Protein AF-A0A1Q7AVE5-F1 (afdb_monomer_lite)

pLDDT: mean 71.81, std 25.43, range [22.62, 98.81]

Structure (mmCIF, N/CA/C/O backbone):
data_AF-A0A1Q7AVE5-F1
#
_entry.id   AF-A0A1Q7AVE5-F1
#
loop_
_atom_site.group_PDB
_atom_site.id
_atom_site.type_symbol
_atom_site.label_atom_id
_atom_site.label_alt_id
_atom_site.label_comp_id
_atom_site.label_asym_id
_atom_site.label_entity_id
_atom_site.label_seq_id
_atom_site.pdbx_PDB_ins_code
_atom_site.Cartn_x
_atom_site.Cartn_y
_atom_site.Cartn_z
_atom_site.occupancy
_atom_site.B_iso_or_equiv
_atom_site.auth_seq_id
_atom_site.auth_comp_id
_atom_site.auth_asym_id
_atom_site.auth_atom_id
_atom_site.pdbx_PDB_model_num
ATOM 1 N N . MET A 1 1 ? -11.429 20.802 -21.398 1.00 36.78 1 MET A N 1
ATOM 2 C CA . MET A 1 1 ? -12.312 19.666 -21.064 1.00 36.78 1 MET A CA 1
ATOM 3 C C . MET A 1 1 ? -11.651 18.899 -19.944 1.00 36.78 1 MET A C 1
ATOM 5 O O . MET A 1 1 ? -10.554 18.403 -20.159 1.00 36.78 1 MET A O 1
ATOM 9 N N . THR A 1 2 ? -12.278 18.826 -18.774 1.00 34.34 2 THR A N 1
ATOM 10 C CA . THR A 1 2 ? -11.919 17.815 -17.772 1.00 34.34 2 THR A CA 1
ATOM 11 C C . THR A 1 2 ? -12.263 16.446 -18.367 1.00 34.34 2 THR A C 1
ATOM 13 O O . THR A 1 2 ? -13.359 16.322 -18.924 1.00 34.34 2 THR A O 1
ATOM 16 N N . PRO A 1 3 ? -11.375 15.438 -18.336 1.00 41.91 3 PRO A N 1
ATOM 17 C CA . PRO A 1 3 ? -11.772 14.089 -18.717 1.00 41.91 3 PRO A CA 1
ATOM 18 C C . PRO A 1 3 ? -12.863 13.609 -17.753 1.00 41.91 3 PRO A C 1
ATOM 20 O O . PRO A 1 3 ? -12.731 13.765 -16.541 1.00 41.91 3 PRO A O 1
ATOM 23 N N . MET A 1 4 ? -13.944 13.039 -18.290 1.00 42.16 4 MET A N 1
ATOM 24 C CA . MET A 1 4 ? -14.930 12.332 -17.468 1.00 42.16 4 MET A CA 1
ATOM 25 C C . MET A 1 4 ? -14.204 11.211 -16.707 1.00 42.16 4 MET A C 1
ATOM 27 O O . MET A 1 4 ? -13.414 10.500 -17.342 1.00 42.16 4 MET A O 1
ATOM 31 N N . PRO A 1 5 ? -14.447 11.022 -15.395 1.00 53.97 5 PRO A N 1
ATOM 32 C CA . PRO A 1 5 ? -13.901 9.875 -14.685 1.00 53.97 5 PRO A CA 1
ATOM 33 C C . PRO A 1 5 ? -14.386 8.603 -15.384 1.00 53.97 5 PRO A C 1
ATOM 35 O O . PRO A 1 5 ? -15.581 8.427 -15.626 1.00 53.97 5 PRO A O 1
ATOM 38 N N . ARG A 1 6 ? -13.446 7.740 -15.775 1.00 61.12 6 ARG A N 1
ATOM 39 C CA . ARG A 1 6 ? -13.780 6.447 -16.372 1.00 61.12 6 ARG A CA 1
ATOM 40 C C . ARG A 1 6 ? -14.333 5.564 -15.245 1.00 61.12 6 ARG A C 1
ATOM 42 O O . ARG A 1 6 ? -13.629 5.435 -14.244 1.00 61.12 6 ARG A O 1
ATOM 49 N N . PRO A 1 7 ? -15.540 4.981 -15.372 1.00 67.50 7 PRO A N 1
ATOM 50 C CA . PRO A 1 7 ? -16.044 4.033 -14.384 1.00 67.50 7 PRO A CA 1
ATOM 51 C C . PRO A 1 7 ? -15.045 2.893 -14.160 1.00 67.50 7 PRO A C 1
ATOM 53 O O . PRO A 1 7 ? -14.303 2.538 -15.082 1.00 67.50 7 PRO A O 1
ATOM 56 N N . ALA A 1 8 ? -15.031 2.320 -12.956 1.00 76.25 8 ALA A N 1
ATOM 57 C CA . ALA A 1 8 ? -14.282 1.094 -12.713 1.00 76.25 8 ALA A CA 1
ATOM 58 C C . ALA A 1 8 ? -14.824 -0.032 -13.611 1.00 76.25 8 ALA A C 1
ATOM 60 O O . ALA A 1 8 ? -16.020 -0.087 -13.894 1.00 76.25 8 ALA A O 1
ATOM 61 N N . ASP A 1 9 ? -13.942 -0.930 -14.054 1.00 82.56 9 ASP A N 1
ATOM 62 C CA . ASP A 1 9 ? -14.312 -2.022 -14.965 1.00 82.56 9 ASP A CA 1
ATOM 63 C C . ASP A 1 9 ? -15.275 -3.045 -14.314 1.00 82.56 9 ASP A C 1
ATOM 65 O O . ASP A 1 9 ? -15.943 -3.779 -15.035 1.00 82.56 9 ASP A O 1
ATOM 69 N N . GLY A 1 10 ? -15.349 -3.081 -12.979 1.00 84.31 10 GLY A N 1
ATOM 70 C CA . GLY A 1 10 ? -16.179 -3.960 -12.145 1.00 84.31 10 GLY A CA 1
ATOM 71 C C . GLY A 1 10 ? -15.525 -4.161 -10.764 1.00 84.31 10 GLY A C 1
ATOM 72 O O . GLY A 1 10 ? -14.370 -3.750 -10.606 1.00 84.31 10 GLY A O 1
ATOM 73 N N . PRO A 1 11 ? -16.212 -4.784 -9.783 1.00 89.75 11 PRO A N 1
ATOM 74 C CA . PRO A 1 11 ? -15.629 -5.123 -8.480 1.00 89.75 11 PRO A CA 1
ATOM 75 C C . PRO A 1 11 ? -14.326 -5.912 -8.628 1.00 89.75 11 PRO A C 1
ATOM 77 O O . PRO A 1 11 ? -14.202 -6.760 -9.519 1.00 89.75 11 PRO A O 1
ATOM 80 N N . LEU A 1 12 ? -13.336 -5.630 -7.782 1.00 93.94 12 LEU A N 1
ATOM 81 C CA . LEU A 1 12 ? -12.038 -6.302 -7.828 1.00 93.94 12 LEU A CA 1
ATOM 82 C C . LEU A 1 12 ? -12.073 -7.632 -7.070 1.00 93.94 12 LEU A C 1
ATOM 84 O O . LEU A 1 12 ? -12.544 -7.700 -5.945 1.00 93.94 12 LEU A O 1
ATOM 88 N N . VAL A 1 13 ? -11.495 -8.677 -7.661 1.00 94.88 13 VAL A N 1
ATOM 89 C CA . VAL A 1 13 ? -11.274 -9.987 -7.026 1.00 94.88 13 VAL A CA 1
ATOM 90 C C . VAL A 1 13 ? -9.845 -10.464 -7.279 1.00 94.88 13 VAL A C 1
ATOM 92 O O . VAL A 1 13 ? -9.204 -10.036 -8.242 1.00 94.88 13 VAL A O 1
ATOM 95 N N . VAL A 1 14 ? -9.317 -11.348 -6.429 1.00 97.06 14 VAL A N 1
ATOM 96 C CA . VAL A 1 14 ? -7.971 -11.924 -6.609 1.00 97.06 14 VAL A CA 1
ATOM 97 C C . VAL A 1 14 ? -7.905 -12.702 -7.926 1.00 97.06 14 VAL A C 1
ATOM 99 O O . VAL A 1 14 ? -8.765 -13.534 -8.219 1.00 97.06 14 VAL A O 1
ATOM 102 N N . SER A 1 15 ? -6.875 -12.445 -8.736 1.00 96.69 15 SER A N 1
ATOM 103 C CA . SER A 1 15 ? -6.745 -13.079 -10.045 1.00 96.69 15 SER A CA 1
ATOM 104 C C . SER A 1 15 ? -6.447 -14.573 -9.926 1.00 96.69 15 SER A C 1
ATOM 106 O O . SER A 1 15 ? -5.350 -14.975 -9.543 1.00 96.69 15 SER A O 1
ATOM 108 N N . THR A 1 16 ? -7.369 -15.411 -10.398 1.00 94.94 16 THR A N 1
ATOM 109 C CA . THR A 1 16 ? -7.178 -16.872 -10.495 1.00 94.94 16 THR A CA 1
ATOM 110 C C . THR A 1 16 ? -6.063 -17.294 -11.462 1.00 94.94 16 THR A C 1
ATOM 112 O O . THR A 1 16 ? -5.680 -18.463 -11.480 1.00 94.94 16 THR A O 1
ATOM 115 N N . ARG A 1 17 ? -5.522 -16.364 -12.267 1.00 95.81 17 ARG A N 1
ATOM 116 C CA . ARG A 1 17 ? -4.361 -16.593 -13.144 1.00 95.81 17 ARG A CA 1
ATOM 117 C C . ARG A 1 17 ? -3.038 -16.151 -12.513 1.00 95.81 17 ARG A C 1
ATOM 119 O O . ARG A 1 17 ? -2.018 -16.776 -12.786 1.00 95.81 17 ARG A O 1
ATOM 126 N N . ASN A 1 18 ? -3.039 -15.082 -11.718 1.00 97.62 18 ASN A N 1
ATOM 127 C CA . ASN A 1 18 ? -1.837 -14.552 -11.072 1.00 97.62 18 ASN A CA 1
ATOM 128 C C . ASN A 1 18 ? -2.209 -13.873 -9.738 1.00 97.62 18 ASN A C 1
ATOM 130 O O . ASN A 1 18 ? -2.380 -12.652 -9.715 1.00 97.62 18 ASN A O 1
ATOM 134 N N . PRO A 1 19 ? -2.345 -14.633 -8.634 1.00 97.56 19 PRO A N 1
ATOM 135 C CA . PRO A 1 19 ? -2.956 -14.170 -7.376 1.00 97.56 19 PRO A CA 1
ATOM 136 C C . PRO A 1 19 ? -2.167 -13.088 -6.615 1.00 97.56 19 PRO A C 1
ATOM 138 O O . PRO A 1 19 ? -2.581 -12.655 -5.547 1.00 97.56 19 PRO A O 1
ATOM 141 N N . ARG A 1 20 ? -1.062 -12.602 -7.192 1.00 98.25 20 ARG A N 1
ATOM 142 C CA . ARG A 1 20 ? -0.364 -11.373 -6.789 1.00 98.25 20 ARG A CA 1
ATOM 143 C C . ARG A 1 20 ? -1.163 -10.105 -7.087 1.00 98.25 20 ARG A C 1
ATOM 145 O O . ARG A 1 20 ? -0.910 -9.094 -6.451 1.00 98.25 20 ARG A O 1
ATOM 152 N N . TYR A 1 21 ? -2.084 -10.161 -8.053 1.00 98.12 21 TYR A N 1
ATOM 153 C CA . TYR A 1 21 ? -2.830 -9.010 -8.559 1.00 98.12 21 TYR A CA 1
ATOM 154 C C . TYR A 1 21 ? -4.340 -9.234 -8.482 1.00 98.12 21 TYR A C 1
ATOM 156 O O . TYR A 1 21 ? -4.835 -10.359 -8.602 1.00 98.12 21 TYR A O 1
ATOM 164 N N . PHE A 1 22 ? -5.085 -8.136 -8.386 1.00 96.94 22 PHE A N 1
ATOM 165 C CA . PHE A 1 22 ? -6.528 -8.147 -8.600 1.00 96.94 22 PHE A CA 1
ATOM 166 C C . PHE A 1 22 ? -6.876 -8.170 -10.093 1.00 96.94 22 PHE A C 1
ATOM 168 O O . PHE A 1 22 ? -6.089 -7.768 -10.950 1.00 96.94 22 PHE A O 1
ATOM 175 N N . THR A 1 23 ? -8.095 -8.591 -10.400 1.00 95.56 23 THR A N 1
ATOM 176 C CA . THR A 1 23 ? -8.765 -8.441 -11.698 1.00 95.56 23 THR A CA 1
ATOM 177 C C . THR A 1 23 ? -10.207 -8.001 -11.452 1.00 95.56 23 THR A C 1
ATOM 179 O O . THR A 1 23 ? -10.794 -8.479 -10.482 1.00 95.56 23 THR A O 1
ATOM 182 N N . PRO A 1 24 ? -10.824 -7.181 -12.319 1.00 93.06 24 PRO A N 1
ATOM 183 C CA . PRO A 1 24 ? -12.271 -6.994 -12.304 1.00 93.06 24 PRO A CA 1
ATOM 184 C C . PRO A 1 24 ? -12.978 -8.347 -12.459 1.00 93.06 24 PRO A C 1
ATOM 186 O O . PRO A 1 24 ? -12.591 -9.151 -13.316 1.00 93.06 24 PRO A O 1
ATOM 189 N N . ALA A 1 25 ? -13.993 -8.603 -11.636 1.00 90.25 25 ALA A N 1
ATOM 190 C CA . ALA A 1 25 ? -14.814 -9.813 -11.690 1.00 90.25 25 ALA A CA 1
ATOM 191 C C . ALA A 1 25 ? -15.706 -9.856 -12.944 1.00 90.25 25 ALA A C 1
ATOM 193 O O . ALA A 1 25 ? -16.048 -10.927 -13.445 1.00 90.25 25 ALA A O 1
ATOM 194 N N . SER A 1 26 ? -16.068 -8.681 -13.460 1.00 87.69 26 SER A N 1
ATOM 195 C CA . SER A 1 26 ? -16.996 -8.482 -14.570 1.00 87.69 26 SER A CA 1
ATOM 196 C C . SER A 1 26 ? -16.532 -7.337 -15.491 1.00 87.69 26 SER A C 1
ATOM 198 O O . SER A 1 26 ? -15.418 -6.826 -15.359 1.00 87.69 26 SER A O 1
ATOM 200 N N . GLY A 1 27 ? -17.369 -6.984 -16.472 1.00 85.62 27 GLY A N 1
ATOM 201 C CA . GLY A 1 27 ? -17.176 -5.827 -17.351 1.00 85.62 27 GLY A CA 1
ATOM 202 C C . GLY A 1 27 ? -15.977 -5.891 -18.317 1.00 85.62 27 GLY A C 1
ATOM 203 O O . GLY A 1 27 ? -15.389 -6.954 -18.532 1.00 85.62 27 GLY A O 1
ATOM 204 N N . PRO A 1 28 ? -15.631 -4.766 -18.979 1.00 84.44 28 PRO A N 1
ATOM 205 C CA . PRO A 1 28 ? -14.660 -4.745 -20.082 1.00 84.44 28 PRO A CA 1
ATOM 206 C C . PRO A 1 28 ? -13.219 -5.075 -19.675 1.00 84.44 28 PRO A C 1
ATOM 208 O O . PRO A 1 28 ? -12.427 -5.499 -20.517 1.00 84.44 28 PRO A O 1
ATOM 211 N N . GLY A 1 29 ? -12.873 -4.876 -18.401 1.00 85.56 29 GLY A N 1
ATOM 212 C CA . GLY A 1 29 ? -11.557 -5.188 -17.845 1.00 85.56 29 GLY A CA 1
ATOM 213 C C . GLY A 1 29 ? -11.417 -6.602 -17.280 1.00 85.56 29 GLY A C 1
ATOM 214 O O . GLY A 1 29 ? -10.350 -6.912 -16.749 1.00 85.56 29 GLY A O 1
ATOM 215 N N . ALA A 1 30 ? -12.447 -7.452 -17.359 1.00 89.56 30 ALA A N 1
ATOM 216 C CA . ALA A 1 30 ? -12.452 -8.769 -16.724 1.00 89.56 30 ALA A CA 1
ATOM 217 C C . ALA A 1 30 ? -11.198 -9.603 -17.058 1.00 89.56 30 ALA A C 1
ATOM 219 O O . ALA A 1 30 ? -10.839 -9.809 -18.220 1.00 89.56 30 ALA A O 1
ATOM 220 N N . GLY A 1 31 ? -10.510 -10.092 -16.023 1.00 87.00 31 GLY A N 1
ATOM 221 C CA . GLY A 1 31 ? -9.292 -10.898 -16.178 1.00 87.00 31 GLY A CA 1
ATOM 222 C C . GLY A 1 31 ? -8.025 -10.144 -16.625 1.00 87.00 31 GLY A C 1
ATOM 223 O O . GLY A 1 31 ? -6.999 -10.795 -16.847 1.00 87.00 31 GLY A O 1
ATOM 224 N N . ARG A 1 32 ? -8.054 -8.807 -16.738 1.00 92.75 32 ARG A N 1
ATOM 225 C CA . ARG A 1 32 ? -6.866 -7.939 -16.862 1.00 92.75 32 ARG A CA 1
ATOM 226 C C . ARG A 1 32 ? -6.335 -7.604 -15.468 1.00 92.75 32 ARG A C 1
ATOM 228 O O . ARG A 1 32 ? -7.099 -7.135 -14.628 1.00 92.75 32 ARG A O 1
ATOM 235 N N . ALA A 1 33 ? -5.044 -7.835 -15.223 1.00 96.38 33 ALA A N 1
ATOM 236 C CA . ALA A 1 33 ? -4.434 -7.508 -13.934 1.00 96.38 33 ALA A CA 1
ATOM 237 C C . ALA A 1 33 ? -4.530 -6.002 -13.641 1.00 96.38 33 ALA A C 1
ATOM 239 O O . ALA A 1 33 ? -4.250 -5.165 -14.504 1.00 96.38 33 ALA A O 1
ATOM 240 N N . VAL A 1 34 ? -4.902 -5.679 -12.406 1.00 95.94 34 VAL A N 1
ATOM 241 C CA . VAL A 1 34 ? -4.919 -4.330 -11.846 1.00 95.94 34 VAL A CA 1
ATOM 242 C C . VAL A 1 34 ? -3.796 -4.240 -10.822 1.00 95.94 34 VAL A C 1
ATOM 244 O O . VAL A 1 34 ? -3.763 -4.987 -9.848 1.00 95.94 34 VAL A O 1
ATOM 247 N N . TYR A 1 35 ? -2.882 -3.308 -11.064 1.00 97.88 35 TYR A N 1
ATOM 248 C CA . TYR A 1 35 ? -1.807 -2.912 -10.161 1.00 97.88 35 TYR A CA 1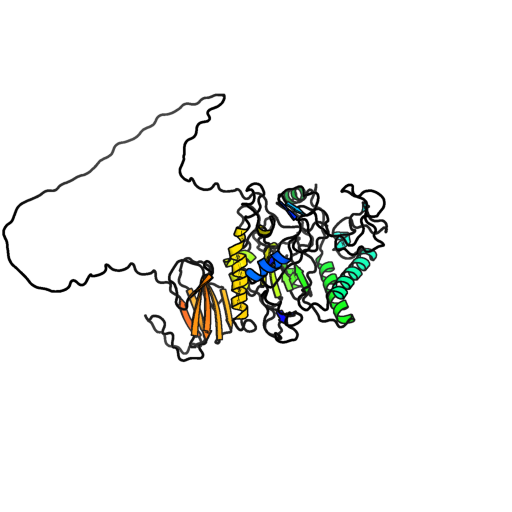
ATOM 249 C C . TYR A 1 35 ? -2.204 -1.585 -9.507 1.00 97.88 35 TYR A C 1
ATOM 251 O O . TYR A 1 35 ? -2.683 -0.683 -10.199 1.00 97.88 35 TYR A O 1
ATOM 259 N N . LEU A 1 36 ? -2.060 -1.494 -8.185 1.00 97.88 36 LEU A N 1
ATOM 260 C CA . LEU A 1 36 ? -2.545 -0.379 -7.367 1.00 97.88 36 LEU A CA 1
ATOM 261 C C . LEU A 1 36 ? -1.365 0.419 -6.812 1.00 97.88 36 LEU A C 1
ATOM 263 O O . LEU A 1 36 ? -0.446 -0.181 -6.259 1.00 97.88 36 LEU A O 1
ATOM 267 N N . THR A 1 37 ? -1.412 1.747 -6.940 1.00 97.56 37 THR A N 1
ATOM 268 C CA . THR A 1 37 ? -0.465 2.673 -6.302 1.00 97.56 37 THR A CA 1
ATOM 269 C C . THR A 1 37 ? -1.130 3.979 -5.875 1.00 97.56 37 THR A C 1
ATOM 271 O O . THR A 1 37 ? -2.081 4.452 -6.510 1.00 97.56 37 THR A O 1
ATOM 274 N N . GLY A 1 38 ? -0.607 4.575 -4.801 1.00 95.69 38 GLY A N 1
ATOM 275 C CA . GLY A 1 38 ? -1.094 5.833 -4.241 1.00 95.69 38 GLY A CA 1
ATOM 276 C C . GLY A 1 38 ? -0.180 6.401 -3.158 1.00 95.69 38 GLY A C 1
ATOM 277 O O . GLY A 1 38 ? 0.586 5.667 -2.539 1.00 95.69 38 GLY A O 1
ATOM 278 N N . SER A 1 39 ? -0.281 7.704 -2.908 1.00 94.38 39 SER A N 1
ATOM 279 C CA . SER A 1 39 ? 0.104 8.289 -1.616 1.00 94.38 39 SER A CA 1
ATOM 280 C C . SER A 1 39 ? -1.070 8.202 -0.632 1.00 94.38 39 SER A C 1
ATOM 282 O O . SER A 1 39 ? -2.226 8.151 -1.053 1.00 94.38 39 SER A O 1
ATOM 284 N N . HIS A 1 40 ? -0.797 8.259 0.670 1.00 92.75 40 HIS A N 1
ATOM 285 C CA . HIS A 1 40 ? -1.789 8.594 1.688 1.00 92.75 40 HIS A CA 1
ATOM 286 C C . HIS A 1 40 ? -1.186 9.345 2.877 1.00 92.75 40 HIS A C 1
ATOM 288 O O . HIS A 1 40 ? 0.026 9.393 3.051 1.00 92.75 40 HIS A O 1
ATOM 294 N N . ILE A 1 41 ? -2.059 9.931 3.695 1.00 88.38 41 ILE A N 1
ATOM 295 C CA . ILE A 1 41 ? -1.748 10.500 5.006 1.00 88.38 41 ILE A CA 1
ATOM 296 C C . ILE A 1 41 ? -3.021 10.463 5.876 1.00 88.38 41 ILE A C 1
ATOM 298 O O . ILE A 1 41 ? -4.125 10.234 5.368 1.00 88.38 41 ILE A O 1
ATOM 302 N N . TRP A 1 42 ? -2.879 10.674 7.184 1.00 84.88 42 TRP A N 1
ATOM 303 C CA . TRP A 1 42 ? -3.926 10.459 8.190 1.00 84.88 42 TRP A CA 1
ATOM 304 C C . TRP A 1 42 ? -5.230 11.263 8.008 1.00 84.88 42 TRP A C 1
ATOM 306 O O . TRP A 1 42 ? -6.246 10.847 8.554 1.00 84.88 42 TRP A O 1
ATOM 316 N N . ASN A 1 43 ? -5.246 12.370 7.252 1.00 78.94 43 ASN A N 1
ATOM 317 C CA . ASN A 1 43 ? -6.431 13.228 7.049 1.00 78.94 43 ASN A CA 1
ATOM 318 C C . ASN A 1 43 ? -7.114 13.057 5.676 1.00 78.94 43 ASN A C 1
ATOM 320 O O . ASN A 1 43 ? -7.869 13.909 5.218 1.00 78.94 43 ASN A O 1
ATOM 324 N N . ASN A 1 44 ? -6.859 11.945 4.988 1.00 77.50 44 ASN A N 1
ATOM 325 C CA . ASN A 1 44 ? -7.422 11.691 3.659 1.00 77.50 44 ASN A CA 1
ATOM 326 C C . ASN A 1 44 ? -8.940 11.442 3.617 1.00 77.50 44 ASN A C 1
ATOM 328 O O . ASN A 1 44 ? -9.494 11.319 2.526 1.00 77.50 44 ASN A O 1
ATOM 332 N N . LEU A 1 45 ? -9.598 11.334 4.774 1.00 77.75 45 LEU A N 1
ATOM 333 C CA . LEU A 1 45 ? -11.049 11.161 4.898 1.00 77.75 45 LEU A CA 1
ATOM 334 C C . LEU A 1 45 ? -11.686 12.199 5.841 1.00 77.75 45 LEU A C 1
ATOM 336 O O . LEU A 1 45 ? -12.811 12.625 5.593 1.00 77.75 45 LEU A O 1
ATOM 340 N N . HIS A 1 46 ? -10.982 12.591 6.909 1.00 73.56 46 HIS A N 1
ATOM 341 C CA . HIS A 1 46 ? -11.434 13.558 7.915 1.00 73.56 46 HIS A CA 1
ATOM 342 C C . HIS A 1 46 ? -10.652 14.882 7.776 1.00 73.56 46 HIS A C 1
ATOM 344 O O . HIS A 1 46 ? -9.446 14.867 7.542 1.00 73.56 46 HIS A O 1
ATOM 350 N N . ASP A 1 47 ? -11.321 16.019 7.979 1.00 79.50 47 ASP A N 1
ATOM 351 C CA . ASP A 1 47 ? -10.681 17.331 8.168 1.00 79.50 47 ASP A CA 1
ATOM 352 C C . ASP A 1 47 ? -9.897 17.358 9.505 1.00 79.50 47 ASP A C 1
ATOM 354 O O . ASP A 1 47 ? -10.213 16.593 10.416 1.00 79.50 47 ASP A O 1
ATOM 358 N N . GLY A 1 48 ? -8.934 18.278 9.664 1.00 76.00 48 GLY A N 1
ATOM 359 C CA . GLY A 1 48 ? -8.322 18.613 10.964 1.00 76.00 48 GLY A CA 1
ATOM 360 C C . GLY A 1 48 ? -6.909 18.095 11.237 1.00 76.00 48 GLY A C 1
ATOM 361 O O . GLY A 1 48 ? -6.616 17.676 12.353 1.00 76.00 48 GLY A O 1
ATOM 362 N N . MET A 1 49 ? -6.019 18.112 10.244 1.00 84.69 49 MET A N 1
ATOM 363 C CA . MET A 1 49 ? -4.591 17.839 10.454 1.00 84.69 49 MET A CA 1
ATOM 364 C C . MET A 1 49 ? -3.740 18.992 9.940 1.00 84.69 49 MET A C 1
ATOM 366 O O . MET A 1 49 ? -3.921 19.439 8.805 1.00 84.69 49 MET A O 1
ATOM 370 N N . GLY A 1 50 ? -2.751 19.388 10.737 1.00 79.81 50 GLY A N 1
ATOM 371 C CA . GLY A 1 50 ? -1.798 20.419 10.361 1.00 79.81 50 GLY A CA 1
ATOM 372 C C . GLY A 1 50 ? -0.533 20.445 11.229 1.00 79.81 50 GLY A C 1
ATOM 373 O O . GLY A 1 50 ? -0.386 19.676 12.188 1.00 79.81 50 GLY A O 1
ATOM 374 N N . PRO A 1 51 ? 0.418 21.334 10.894 1.00 78.06 51 PRO A N 1
ATOM 375 C CA . PRO A 1 51 ? 1.634 21.541 11.667 1.00 78.06 51 PRO A CA 1
ATOM 376 C C . PRO A 1 51 ? 1.374 22.343 12.952 1.00 78.06 51 PRO A C 1
ATOM 378 O O . PRO A 1 51 ? 0.630 23.320 12.959 1.00 78.06 51 PRO A O 1
ATOM 381 N N . GLY A 1 52 ? 2.071 21.979 14.027 1.00 74.31 52 GLY A N 1
ATOM 382 C CA . GLY A 1 52 ? 1.923 22.542 15.370 1.00 74.31 52 GLY A CA 1
ATOM 383 C C . GLY A 1 52 ? 1.203 21.580 16.330 1.00 74.31 52 GLY A C 1
ATOM 384 O O . GLY A 1 52 ? 0.408 20.755 15.882 1.00 74.31 52 GLY A O 1
ATOM 385 N N . PRO A 1 53 ? 1.453 21.676 17.652 1.00 69.62 53 PRO A N 1
ATOM 386 C CA . PRO A 1 53 ? 0.914 20.742 18.647 1.00 69.62 53 PRO A CA 1
ATOM 387 C C . PRO A 1 53 ? -0.512 21.104 19.108 1.00 69.62 53 PRO A C 1
ATOM 389 O O . PRO A 1 53 ? -1.207 20.284 19.711 1.00 69.62 53 PRO A O 1
ATOM 392 N N . GLU A 1 54 ? -0.938 22.337 18.831 1.00 73.62 54 GLU A N 1
ATOM 393 C CA . GLU A 1 54 ? -2.287 22.862 19.035 1.00 73.62 54 GLU A CA 1
ATOM 394 C C . GLU A 1 54 ? -2.881 23.169 17.658 1.00 73.62 54 GLU A C 1
ATOM 396 O O . GLU A 1 54 ? -2.258 23.909 16.890 1.00 73.62 54 GLU A O 1
ATOM 401 N N . GLY A 1 55 ? -4.058 22.619 17.359 1.00 70.12 55 GLY A N 1
ATOM 402 C CA . GLY A 1 55 ? -4.794 22.933 16.139 1.00 70.12 55 GLY A CA 1
ATOM 403 C C . GLY A 1 55 ? -5.490 24.301 16.176 1.00 70.12 55 GLY A C 1
ATOM 404 O O . GLY A 1 55 ? -5.616 24.928 17.238 1.00 70.12 55 GLY A O 1
ATOM 405 N N . PRO A 1 56 ? -5.954 24.799 15.019 1.00 74.88 56 PRO A N 1
ATOM 406 C CA . PRO A 1 56 ? -6.800 25.984 14.936 1.00 74.88 56 PRO A CA 1
ATOM 407 C C . PRO A 1 56 ? -8.183 25.760 15.571 1.00 74.88 56 PRO A C 1
ATOM 409 O O . PRO A 1 56 ? -8.625 24.644 15.825 1.00 74.88 56 PRO A O 1
ATOM 412 N N . ALA A 1 57 ? -8.917 26.853 15.798 1.00 71.69 57 ALA A N 1
ATOM 413 C CA . ALA A 1 57 ? -10.281 26.790 16.338 1.00 71.69 57 ALA A CA 1
ATOM 414 C C . ALA A 1 57 ? -11.315 26.184 15.359 1.00 71.69 57 ALA A C 1
ATOM 416 O O . ALA A 1 57 ? -12.373 25.735 15.798 1.00 71.69 57 ALA A O 1
ATOM 417 N N . GLU A 1 58 ? -11.000 26.183 14.061 1.00 70.88 58 GLU A N 1
ATOM 418 C CA . GLU A 1 58 ? -11.777 25.607 12.959 1.00 70.88 58 GLU A CA 1
ATOM 419 C C . GLU A 1 58 ? -10.850 24.631 12.203 1.00 70.88 58 GLU A C 1
ATOM 421 O O . GLU A 1 58 ? -9.836 25.108 11.690 1.00 70.88 58 GLU A O 1
ATOM 426 N N . PRO A 1 59 ? -11.145 23.315 12.139 1.00 72.12 59 PRO A N 1
ATOM 427 C CA . PRO A 1 59 ? -10.232 22.306 11.585 1.00 72.12 59 PRO A CA 1
ATOM 428 C C . PRO A 1 59 ? -9.784 22.551 10.132 1.00 72.12 59 PRO A C 1
ATOM 430 O O . PRO A 1 59 ? -10.584 22.955 9.281 1.00 72.12 59 PRO A O 1
ATOM 433 N N . GLU A 1 60 ? -8.518 22.244 9.826 1.00 80.56 60 GLU A N 1
ATOM 434 C CA . GLU A 1 60 ? -7.941 22.288 8.478 1.00 80.56 60 GLU A CA 1
ATOM 435 C C . GLU A 1 60 ? -8.731 21.414 7.501 1.00 80.56 60 GLU A C 1
ATOM 437 O O . GLU A 1 60 ? -8.739 20.186 7.602 1.00 80.56 60 GLU A O 1
ATOM 442 N N . ARG A 1 61 ? -9.355 22.047 6.504 1.00 76.88 61 ARG A N 1
ATOM 443 C CA . ARG A 1 61 ? -10.126 21.326 5.492 1.00 76.88 61 ARG A CA 1
ATOM 444 C C . ARG A 1 61 ? -9.238 20.609 4.487 1.00 76.88 61 ARG A C 1
ATOM 446 O O . ARG A 1 61 ? -8.388 21.239 3.855 1.00 76.88 61 ARG A O 1
ATOM 453 N N . MET A 1 62 ? -9.510 19.330 4.256 1.00 77.31 62 MET A N 1
ATOM 454 C CA . MET A 1 62 ? -8.895 18.577 3.172 1.00 77.31 62 MET A CA 1
ATOM 455 C C . MET A 1 62 ? -9.576 18.940 1.844 1.00 77.31 62 MET A C 1
ATOM 457 O O . MET A 1 62 ? -10.743 18.616 1.616 1.00 77.31 62 MET A O 1
ATOM 461 N N . ASP A 1 63 ? -8.860 19.612 0.932 1.00 81.06 63 ASP A N 1
ATOM 462 C CA . ASP A 1 63 ? -9.335 19.848 -0.444 1.00 81.06 63 ASP A CA 1
ATOM 463 C C . ASP A 1 63 ? -9.288 18.523 -1.221 1.00 81.06 63 ASP A C 1
ATOM 465 O O . ASP A 1 63 ? -8.378 18.253 -2.004 1.00 81.06 63 ASP A O 1
ATOM 469 N N . TYR A 1 64 ? -10.280 17.666 -0.974 1.00 80.44 64 TYR A N 1
ATOM 470 C CA . TYR A 1 64 ? -10.416 16.361 -1.613 1.00 80.44 64 TYR A CA 1
ATOM 471 C C . TYR A 1 64 ? -10.454 16.460 -3.156 1.00 80.44 64 TYR A C 1
ATOM 473 O O . TYR A 1 64 ? -9.789 15.663 -3.823 1.00 80.44 64 TYR A O 1
ATOM 481 N N . PRO A 1 65 ? -11.113 17.464 -3.780 1.00 80.62 65 PRO A N 1
ATOM 482 C CA . PRO A 1 65 ? -10.952 17.730 -5.209 1.00 80.62 65 PRO A CA 1
ATOM 483 C C . PRO A 1 65 ? -9.504 17.999 -5.648 1.00 80.62 65 PRO A C 1
ATOM 485 O O . PRO A 1 65 ? -9.126 17.556 -6.734 1.00 80.62 65 PRO A O 1
ATOM 488 N N . ALA A 1 66 ? -8.695 18.736 -4.879 1.00 83.12 66 ALA A N 1
ATOM 489 C CA . ALA A 1 66 ? -7.267 18.915 -5.157 1.00 83.12 66 ALA A CA 1
ATOM 490 C C . ALA A 1 66 ? -6.469 17.637 -4.914 1.00 83.12 66 ALA A C 1
ATOM 492 O O . ALA A 1 66 ? -5.593 17.329 -5.717 1.00 83.12 66 ALA A O 1
ATOM 493 N N . TYR A 1 67 ? -6.804 16.864 -3.883 1.00 85.62 67 TYR A N 1
ATOM 494 C CA . TYR A 1 67 ? -6.152 15.596 -3.582 1.00 85.62 67 TYR A CA 1
ATOM 495 C C . TYR A 1 67 ? -6.316 14.597 -4.735 1.00 85.62 67 TYR A C 1
ATOM 497 O O . TYR A 1 67 ? -5.332 14.069 -5.254 1.00 85.62 67 TYR A O 1
ATOM 505 N N . LEU A 1 68 ? -7.542 14.435 -5.242 1.00 86.81 68 LEU A N 1
ATOM 506 C CA . LEU A 1 68 ? -7.815 13.602 -6.414 1.00 86.81 68 LEU A CA 1
ATOM 507 C C . LEU A 1 68 ? -7.087 14.095 -7.677 1.00 86.81 68 LEU A C 1
ATOM 509 O O . LEU A 1 68 ? -6.646 13.267 -8.477 1.00 86.81 68 LEU A O 1
ATOM 513 N N . ARG A 1 69 ? -6.914 15.415 -7.862 1.00 87.62 69 ARG A N 1
ATOM 514 C CA . ARG A 1 69 ? -6.088 15.968 -8.957 1.00 87.62 69 ARG A CA 1
ATOM 515 C C . ARG A 1 69 ? -4.612 15.622 -8.768 1.00 87.62 69 ARG A C 1
ATOM 517 O O . ARG A 1 69 ? -4.033 15.025 -9.668 1.00 87.62 69 ARG A O 1
ATOM 524 N N . PHE A 1 70 ? -4.048 15.905 -7.594 1.00 91.25 70 PHE A N 1
ATOM 525 C CA . PHE A 1 70 ? -2.664 15.607 -7.214 1.00 91.25 70 PHE A CA 1
ATOM 526 C C . PHE A 1 70 ? -2.302 14.137 -7.489 1.00 91.25 70 PHE A C 1
ATOM 528 O O . PHE A 1 70 ? -1.297 13.876 -8.157 1.00 91.25 70 PHE A O 1
ATOM 535 N N . LEU A 1 71 ? -3.156 13.202 -7.054 1.00 91.38 71 LEU A N 1
ATOM 536 C CA . LEU A 1 71 ? -3.027 11.761 -7.296 1.00 91.38 71 LEU A CA 1
ATOM 537 C C . LEU A 1 71 ? -3.106 11.418 -8.793 1.00 91.38 71 LEU A C 1
ATOM 539 O O . LEU A 1 71 ? -2.245 10.714 -9.321 1.00 91.38 71 LEU A O 1
ATOM 543 N N . THR A 1 72 ? -4.123 11.934 -9.494 1.00 90.31 72 THR A N 1
ATOM 544 C CA . THR A 1 72 ? -4.364 11.650 -10.922 1.00 90.31 72 THR A CA 1
ATOM 545 C C . THR A 1 72 ? -3.225 12.166 -11.804 1.00 90.31 72 THR A C 1
ATOM 547 O O . THR A 1 72 ? -2.786 11.467 -12.715 1.00 90.31 72 THR A O 1
ATOM 550 N N . GLU A 1 73 ? -2.710 13.363 -11.521 1.00 94.12 73 GLU A N 1
ATOM 551 C CA . GLU A 1 73 ? -1.559 13.966 -12.203 1.00 94.12 73 GLU A CA 1
ATOM 552 C C . GLU A 1 73 ? -0.294 13.121 -12.033 1.00 94.12 73 GLU A C 1
ATOM 554 O O . GLU A 1 73 ? 0.459 12.945 -12.990 1.00 94.12 73 GLU A O 1
ATOM 559 N N . ARG A 1 74 ? -0.103 12.537 -10.842 1.00 95.25 74 ARG A N 1
ATOM 560 C CA . ARG A 1 74 ? 0.985 11.598 -10.514 1.00 95.25 74 ARG A CA 1
ATOM 561 C C . ARG A 1 74 ? 0.710 10.162 -10.974 1.00 95.25 74 ARG A C 1
ATOM 563 O O . ARG A 1 74 ? 1.546 9.289 -10.769 1.00 95.25 74 ARG A O 1
ATOM 570 N N . GLY A 1 75 ? -0.415 9.918 -11.649 1.00 95.69 75 GLY A N 1
ATOM 571 C CA . GLY A 1 75 ? -0.777 8.631 -12.243 1.00 95.69 75 GLY A CA 1
ATOM 572 C C . GLY A 1 75 ? -1.279 7.578 -11.252 1.00 95.69 75 GLY A C 1
ATOM 573 O O . GLY A 1 75 ? -1.382 6.412 -11.626 1.00 95.69 75 GLY A O 1
ATOM 574 N N . HIS A 1 76 ? -1.601 7.946 -10.013 1.00 96.06 76 HIS A N 1
ATOM 575 C CA . HIS A 1 76 ? -2.087 7.016 -8.985 1.00 96.06 76 HIS A CA 1
ATOM 576 C C . HIS A 1 76 ? -3.502 6.501 -9.306 1.00 96.06 76 HIS A C 1
ATOM 578 O O . HIS A 1 76 ? -4.213 7.056 -10.151 1.00 96.06 76 HIS A O 1
ATOM 584 N N . ASN A 1 77 ? -3.903 5.402 -8.670 1.00 94.19 77 ASN A N 1
ATOM 585 C CA . ASN A 1 77 ? -5.236 4.794 -8.810 1.00 94.19 77 ASN A CA 1
ATOM 586 C C . ASN A 1 77 ? -5.794 4.187 -7.514 1.00 94.19 77 ASN A C 1
ATOM 588 O O . ASN A 1 77 ? -6.882 3.616 -7.546 1.00 94.19 77 ASN A O 1
ATOM 592 N N . PHE A 1 78 ? -5.073 4.296 -6.402 1.00 94.31 78 PHE A N 1
ATOM 593 C CA . PHE A 1 78 ? -5.460 3.742 -5.112 1.00 94.31 78 PHE A CA 1
ATOM 594 C C . PHE A 1 78 ? -5.356 4.804 -4.017 1.00 94.31 78 PHE A C 1
ATOM 596 O O . PHE A 1 78 ? -4.529 5.711 -4.105 1.00 94.31 78 PHE A O 1
ATOM 603 N N . ILE A 1 79 ? -6.228 4.711 -3.013 1.00 88.50 79 ILE A N 1
ATOM 604 C CA . ILE A 1 79 ? -6.315 5.653 -1.895 1.00 88.50 79 ILE A CA 1
ATOM 605 C C . ILE A 1 79 ? -6.638 4.857 -0.634 1.00 88.50 79 ILE A C 1
ATOM 607 O O . ILE A 1 79 ? -7.653 4.166 -0.593 1.00 88.50 79 ILE A O 1
ATOM 611 N N . ARG A 1 80 ? -5.808 5.006 0.400 1.00 90.88 80 ARG A N 1
ATOM 612 C CA . ARG A 1 80 ? -6.114 4.562 1.764 1.00 90.88 80 ARG A CA 1
ATOM 613 C C . ARG A 1 80 ? -6.826 5.702 2.500 1.00 90.88 80 ARG A C 1
ATOM 615 O O . ARG A 1 80 ? -6.334 6.837 2.509 1.00 90.88 80 ARG A O 1
ATOM 622 N N . LEU A 1 81 ? -8.010 5.417 3.042 1.00 84.81 81 LEU A N 1
ATOM 623 C CA . LEU A 1 81 ? -8.924 6.395 3.643 1.00 84.81 81 LEU A CA 1
ATOM 624 C C . LEU A 1 81 ? -9.012 6.162 5.155 1.00 84.81 81 LEU A C 1
ATOM 626 O O . LEU A 1 81 ? -9.645 5.218 5.616 1.00 84.81 81 LEU A O 1
ATOM 630 N N . TRP A 1 82 ? -8.357 7.032 5.920 1.00 83.06 82 TRP A N 1
ATOM 631 C CA . TRP A 1 82 ? -8.218 6.906 7.369 1.00 83.06 82 TRP A CA 1
ATOM 632 C C . TRP A 1 82 ? -9.488 7.354 8.104 1.00 83.06 82 TRP A C 1
ATOM 634 O O . TRP A 1 82 ? -9.661 8.541 8.377 1.00 83.06 82 TRP A O 1
ATOM 644 N N . ARG A 1 83 ? -10.365 6.402 8.449 1.00 78.12 83 ARG A N 1
ATOM 645 C CA . ARG A 1 83 ? -11.482 6.632 9.381 1.00 78.12 83 ARG A CA 1
ATOM 646 C C . ARG A 1 83 ? -10.972 6.490 10.815 1.00 78.12 83 ARG A C 1
ATOM 648 O O . ARG A 1 83 ? -10.986 5.400 11.379 1.00 78.12 83 ARG A O 1
ATOM 655 N N . TRP A 1 84 ? -10.486 7.592 11.380 1.00 69.56 84 TRP A N 1
ATOM 656 C CA . TRP A 1 84 ? -10.088 7.664 12.789 1.00 69.56 84 TRP A CA 1
ATOM 657 C C . TRP A 1 84 ? -11.268 7.390 13.727 1.00 69.56 84 TRP A C 1
ATOM 659 O O . TRP A 1 84 ? -12.410 7.594 13.350 1.00 69.56 84 TRP A O 1
ATOM 669 N N . GLU A 1 85 ? -10.995 6.957 14.960 1.00 64.12 85 GLU A N 1
ATOM 670 C CA . GLU A 1 85 ? -12.006 6.906 16.038 1.00 64.12 85 GLU A CA 1
ATOM 671 C C . GLU A 1 85 ? -11.807 8.031 17.077 1.00 64.12 85 GLU A C 1
ATOM 673 O O . GLU A 1 85 ? -12.623 8.227 17.979 1.00 64.12 85 GLU A O 1
ATOM 678 N N . GLN A 1 86 ? -10.694 8.764 16.966 1.00 58.38 86 GLN A N 1
ATOM 679 C CA . GLN A 1 86 ? -10.227 9.771 17.918 1.00 58.38 86 GLN A CA 1
ATOM 680 C C . GLN A 1 86 ? -10.537 11.181 17.408 1.00 58.38 86 GLN A C 1
ATOM 682 O O . GLN A 1 86 ? -10.061 11.575 16.348 1.00 58.38 86 GLN A O 1
ATOM 687 N N . PHE A 1 87 ? -11.248 11.978 18.211 1.00 55.06 87 PHE A N 1
ATOM 688 C CA . PHE A 1 87 ? -11.516 13.387 17.890 1.00 55.06 87 PHE A CA 1
ATOM 689 C C . PHE A 1 87 ? -10.281 14.296 18.030 1.00 55.06 87 PHE A C 1
ATOM 691 O O . PHE A 1 87 ? -10.149 15.252 17.278 1.00 55.06 87 PHE A O 1
ATOM 698 N N . ARG A 1 88 ? -9.389 14.038 18.999 1.00 58.91 88 ARG A N 1
ATOM 699 C CA . ARG A 1 88 ? -8.127 14.780 19.156 1.00 58.91 88 ARG A CA 1
ATOM 700 C C . ARG A 1 88 ? -6.981 13.837 19.492 1.00 58.91 88 ARG A C 1
ATOM 702 O O . ARG A 1 88 ? -7.029 13.174 20.526 1.00 58.91 88 ARG A O 1
ATOM 709 N N . SER A 1 89 ? -5.945 13.845 18.659 1.00 63.69 89 SER A N 1
ATOM 710 C CA . SER A 1 89 ? -4.715 13.069 18.834 1.00 63.69 89 SER A CA 1
ATOM 711 C C . SER A 1 89 ? -3.472 13.862 18.396 1.00 63.69 89 SER A C 1
ATOM 713 O O . SER A 1 89 ? -3.575 15.004 17.939 1.00 63.69 89 SER A O 1
ATOM 715 N N . GLN A 1 90 ? -2.290 13.265 18.544 1.00 58.69 90 GLN A N 1
ATOM 716 C CA . GLN A 1 90 ? -1.023 13.761 17.993 1.00 58.69 90 GLN A CA 1
ATOM 717 C C . GLN A 1 90 ? -0.282 12.594 17.335 1.00 58.69 90 GLN A C 1
ATOM 719 O O . GLN A 1 90 ? -0.164 11.519 17.921 1.00 58.69 90 GLN A O 1
ATOM 724 N N . ALA A 1 91 ? 0.223 12.799 16.117 1.00 59.09 91 ALA A N 1
ATOM 725 C CA . ALA A 1 91 ? 0.983 11.773 15.408 1.00 59.09 91 ALA A CA 1
ATOM 726 C C . ALA A 1 91 ? 2.313 11.487 16.128 1.00 59.09 91 ALA A C 1
ATOM 728 O O . ALA A 1 91 ? 3.025 12.413 16.523 1.00 59.09 91 ALA A O 1
ATOM 729 N N . ALA A 1 92 ? 2.674 10.212 16.289 1.00 48.66 92 ALA A N 1
ATOM 730 C CA . ALA A 1 92 ? 3.856 9.832 17.057 1.00 48.66 92 ALA A CA 1
ATOM 731 C C . ALA A 1 92 ? 5.158 10.396 16.440 1.00 48.66 92 ALA A C 1
ATOM 733 O O . ALA A 1 92 ? 5.375 10.345 15.233 1.00 48.66 92 ALA A O 1
ATOM 734 N N . GLY A 1 93 ? 6.025 10.975 17.276 1.00 50.16 93 GLY A N 1
ATOM 735 C CA . GLY A 1 93 ? 7.215 11.742 16.869 1.00 50.16 93 GLY A CA 1
ATOM 736 C C . GLY A 1 93 ? 6.934 13.165 16.358 1.00 50.16 93 GLY A C 1
ATOM 737 O O . GLY A 1 93 ? 7.849 13.983 16.303 1.00 50.16 93 GLY A O 1
ATOM 738 N N . GLY A 1 94 ? 5.688 13.484 16.002 1.00 56.62 94 GLY A N 1
ATOM 739 C CA . GLY A 1 94 ? 5.327 14.701 15.286 1.00 56.62 94 GLY A CA 1
ATOM 740 C C . GLY A 1 94 ? 5.048 15.916 16.168 1.00 56.62 94 GLY A C 1
ATOM 741 O O . GLY A 1 94 ? 4.382 15.834 17.194 1.00 56.62 94 GLY A O 1
ATOM 742 N N . ASN A 1 95 ? 5.461 17.094 15.696 1.00 68.62 95 ASN A N 1
ATOM 743 C CA . ASN A 1 95 ? 4.958 18.378 16.189 1.00 68.62 95 ASN A CA 1
ATOM 744 C C . ASN A 1 95 ? 3.651 18.738 15.448 1.00 68.62 95 ASN A C 1
ATOM 746 O O . ASN A 1 95 ? 3.580 19.791 14.813 1.00 68.62 95 ASN A O 1
ATOM 750 N N . TYR A 1 96 ? 2.678 17.814 15.435 1.00 74.69 96 TYR A N 1
ATOM 751 C CA . TYR A 1 96 ? 1.459 17.831 14.602 1.00 74.69 96 TYR A CA 1
ATOM 752 C C . TYR A 1 96 ? 0.224 17.520 15.446 1.00 74.69 96 TYR A C 1
ATOM 754 O O . TYR A 1 96 ? 0.310 16.770 16.419 1.00 74.69 96 TYR A O 1
ATOM 762 N N . HIS A 1 97 ? -0.929 18.035 15.032 1.00 77.38 97 HIS A N 1
ATOM 763 C CA . HIS A 1 97 ? -2.222 17.758 15.653 1.00 77.38 97 HIS A CA 1
ATOM 764 C C . HIS A 1 97 ? -3.133 16.969 14.702 1.00 77.38 97 HIS A C 1
ATOM 766 O O . HIS A 1 97 ? -2.992 17.036 13.479 1.00 77.38 97 HIS A O 1
ATOM 772 N N . LEU A 1 98 ? -4.061 16.213 15.290 1.00 74.75 98 LEU A N 1
ATOM 773 C CA . LEU A 1 98 ? -5.100 15.445 14.606 1.00 74.75 98 LEU A CA 1
ATOM 774 C C . LEU A 1 98 ? -6.443 15.735 15.297 1.00 74.75 98 LEU A C 1
ATOM 776 O O . LEU A 1 98 ? -6.870 14.973 16.160 1.00 74.75 98 LEU A O 1
ATOM 780 N N . ASP A 1 99 ? -7.065 16.865 14.967 1.00 75.12 99 ASP A N 1
ATOM 781 C CA . ASP A 1 99 ? -8.341 17.368 15.499 1.00 75.12 99 ASP A CA 1
ATOM 782 C C . ASP A 1 99 ? -9.507 16.994 14.545 1.00 75.12 99 ASP A C 1
ATOM 784 O O . ASP A 1 99 ? -10.124 17.844 13.898 1.00 75.12 99 ASP A O 1
ATOM 788 N N . MET A 1 100 ? -9.750 15.684 14.414 1.00 71.12 100 MET A N 1
ATOM 789 C CA . MET A 1 100 ? -10.540 15.037 13.352 1.00 71.12 100 MET A CA 1
ATOM 790 C C . MET A 1 100 ? -12.039 15.415 13.319 1.00 71.12 100 MET A C 1
ATOM 792 O O . MET A 1 100 ? -12.713 15.494 14.347 1.00 71.12 100 MET A O 1
ATOM 796 N N . SER A 1 101 ? -12.584 15.617 12.112 1.00 60.78 101 SER A N 1
ATOM 797 C CA . SER A 1 101 ? -13.939 16.153 11.840 1.00 60.78 101 SER A CA 1
ATOM 798 C C . SER A 1 101 ? -14.446 15.711 10.445 1.00 60.78 101 SER A C 1
ATOM 800 O O . SER A 1 101 ? -13.590 15.486 9.585 1.00 60.78 101 SER A O 1
ATOM 802 N N . PRO A 1 102 ? -15.764 15.619 10.112 1.00 54.06 102 PRO A N 1
ATOM 803 C CA . PRO A 1 102 ? -17.001 15.997 10.843 1.00 54.06 102 PRO A CA 1
ATOM 804 C C . PRO A 1 102 ? -17.667 14.862 11.666 1.00 54.06 102 PRO A C 1
ATOM 806 O O . PRO A 1 102 ? -16.993 13.893 11.980 1.00 54.06 102 PRO A O 1
ATOM 809 N N . GLN A 1 103 ? -18.949 15.000 12.089 1.00 55.19 103 GLN A N 1
ATOM 810 C CA . GLN A 1 103 ? -19.609 14.204 13.158 1.00 55.19 103 GLN A CA 1
ATOM 811 C C . GLN A 1 103 ? -21.075 13.734 12.865 1.00 55.19 103 GLN A C 1
ATOM 813 O O . GLN A 1 103 ? -21.883 14.567 12.475 1.00 55.19 103 GLN A O 1
ATOM 818 N N . PRO A 1 104 ? -21.503 12.465 13.122 1.00 45.28 104 PRO A N 1
ATOM 819 C CA . PRO A 1 104 ? -22.838 11.887 12.855 1.00 45.28 104 PRO A CA 1
ATOM 820 C C . PRO A 1 104 ? -23.673 11.749 14.148 1.00 45.28 104 PRO A C 1
ATOM 822 O O . PRO A 1 104 ? -24.546 10.889 14.286 1.00 45.28 104 PRO A O 1
ATOM 825 N N . TRP A 1 105 ? -23.259 12.496 15.159 1.00 46.97 105 TRP A N 1
ATOM 826 C CA . TRP A 1 105 ? -23.614 12.376 16.554 1.00 46.97 105 TRP A CA 1
ATOM 827 C C . TRP A 1 105 ? -23.718 13.821 17.021 1.00 46.97 105 TRP A C 1
ATOM 829 O O . TRP A 1 105 ? -22.720 14.545 17.043 1.00 46.97 105 TRP A O 1
ATOM 839 N N . ALA A 1 106 ? -24.927 14.271 17.335 1.00 42.19 106 ALA A N 1
ATOM 840 C CA . ALA A 1 106 ? -25.152 15.680 17.614 1.00 42.19 106 ALA A CA 1
ATOM 841 C C . ALA A 1 106 ? -24.565 16.057 18.984 1.00 42.19 106 ALA A C 1
ATOM 843 O O . ALA A 1 106 ? -24.798 15.373 19.986 1.00 42.19 106 ALA A O 1
ATOM 844 N N . ARG A 1 107 ? -23.842 17.183 19.067 1.00 50.12 107 ARG A N 1
ATOM 845 C CA . ARG A 1 107 ? -23.314 17.748 20.330 1.00 50.12 107 ARG A CA 1
ATOM 846 C C . ARG A 1 107 ? -24.405 18.474 21.137 1.00 50.12 107 ARG A C 1
ATOM 848 O O . ARG A 1 107 ? -24.302 19.666 21.423 1.00 50.12 107 ARG A O 1
ATOM 855 N N . THR A 1 108 ? -25.479 17.756 21.467 1.00 54.81 108 THR A N 1
ATOM 856 C CA . THR A 1 108 ? -26.683 18.268 22.156 1.00 54.81 108 THR A CA 1
ATOM 857 C C . THR A 1 108 ? -26.950 17.622 23.522 1.00 54.81 108 THR A C 1
ATOM 859 O O . THR A 1 108 ? -27.950 17.939 24.166 1.00 54.81 108 THR A O 1
ATOM 862 N N . GLY A 1 109 ? -26.076 16.724 23.980 1.00 53.31 109 GLY A N 1
ATOM 863 C CA . GLY A 1 109 ? -26.196 16.009 25.251 1.00 53.31 109 GLY A CA 1
ATOM 864 C C . GLY A 1 109 ? -25.867 16.870 26.487 1.00 53.31 109 GLY A C 1
ATOM 865 O O . GLY A 1 109 ? -25.100 17.834 26.403 1.00 53.31 109 GLY A O 1
ATOM 866 N N . PRO A 1 110 ? -26.422 16.534 27.669 1.00 47.06 110 PRO A N 1
ATOM 867 C CA . PRO A 1 110 ? -26.284 17.344 28.878 1.00 47.06 110 PRO A CA 1
ATOM 868 C C . PRO A 1 110 ? -24.886 17.261 29.514 1.00 47.06 110 PRO A C 1
ATOM 870 O O . PRO A 1 110 ? -24.311 16.186 29.673 1.00 47.06 110 PRO A O 1
ATOM 873 N N . GLY A 1 111 ? -24.379 18.407 29.979 1.00 55.25 111 GLY A N 1
ATOM 874 C CA . GLY A 1 111 ? -23.066 18.527 30.625 1.00 55.25 111 GLY A CA 1
ATOM 875 C C . GLY A 1 111 ? -21.913 18.732 29.636 1.00 55.25 111 GLY A C 1
ATOM 876 O O . GLY A 1 111 ? -22.122 18.800 28.429 1.00 55.25 111 GLY A O 1
ATOM 877 N N . ALA A 1 112 ? -20.688 18.855 30.158 1.00 51.03 112 ALA A N 1
ATOM 878 C CA . ALA A 1 112 ? -19.484 19.111 29.362 1.00 51.03 112 ALA A CA 1
ATOM 879 C C . ALA A 1 112 ? -18.635 17.846 29.132 1.00 51.03 112 ALA A C 1
ATOM 881 O O . ALA A 1 112 ? -18.616 16.936 29.975 1.00 51.03 112 ALA A O 1
ATOM 882 N N . ALA A 1 113 ? -17.931 17.807 28.001 1.00 51.12 113 ALA A N 1
ATOM 883 C CA . ALA A 1 113 ? -16.904 16.824 27.654 1.00 51.12 113 ALA A CA 1
ATOM 884 C C . ALA A 1 113 ? -15.483 17.324 28.020 1.00 51.12 113 ALA A C 1
ATOM 886 O O . ALA A 1 113 ? -15.319 18.412 28.577 1.00 51.12 113 ALA A O 1
ATOM 887 N N . LYS A 1 114 ? -14.440 16.525 27.729 1.00 44.88 114 LYS A N 1
ATOM 888 C CA . LYS A 1 114 ? -13.025 16.857 28.029 1.00 44.88 114 LYS A CA 1
ATOM 889 C C . LYS A 1 114 ? -12.515 18.126 27.321 1.00 44.88 114 LYS A C 1
ATOM 891 O O . LYS A 1 114 ? -11.574 18.738 27.811 1.00 44.88 114 LYS A O 1
ATOM 896 N N . ASP A 1 115 ? -13.135 18.520 26.211 1.00 48.25 115 ASP A N 1
ATOM 897 C CA . ASP A 1 115 ? -12.840 19.740 25.443 1.00 48.25 115 ASP A CA 1
ATOM 898 C C . ASP A 1 115 ? -13.622 20.981 25.932 1.00 48.25 115 ASP A C 1
ATOM 900 O O . ASP A 1 115 ? -13.514 22.059 25.349 1.00 48.25 115 ASP A O 1
ATOM 904 N N . GLY A 1 116 ? -14.439 20.839 26.983 1.00 50.06 116 GLY A N 1
ATOM 905 C CA . GLY A 1 116 ? -15.291 21.900 27.524 1.00 50.06 116 GLY A CA 1
ATOM 906 C C . GLY A 1 116 ? -16.573 22.181 26.727 1.00 50.06 116 GLY A C 1
ATOM 907 O O . GLY A 1 116 ? -17.375 23.008 27.165 1.00 50.06 116 GLY A O 1
ATOM 908 N N . LYS A 1 117 ? -16.807 21.502 25.595 1.00 54.28 117 LYS A N 1
ATOM 909 C CA . LYS A 1 117 ? -18.036 21.626 24.789 1.00 54.28 117 LYS A CA 1
ATOM 910 C C . LYS A 1 117 ? -19.150 20.716 25.352 1.00 54.28 117 LYS A C 1
ATOM 912 O O . LYS A 1 117 ? -18.860 19.840 26.175 1.00 54.28 117 LYS A O 1
ATOM 917 N N . PRO A 1 118 ? -20.427 20.900 24.953 1.00 53.84 118 PRO A N 1
ATOM 918 C CA . PRO A 1 118 ? -21.509 19.982 25.313 1.00 53.84 118 PRO A CA 1
ATOM 919 C C . PRO A 1 118 ? -21.225 18.532 24.900 1.00 53.84 118 PRO A C 1
ATOM 921 O O . PRO A 1 118 ? -20.495 18.282 23.937 1.00 53.84 118 PRO A O 1
ATOM 924 N N . ARG A 1 119 ? -21.812 17.575 25.628 1.00 47.94 119 ARG A N 1
ATOM 925 C CA . ARG A 1 119 ? -21.708 16.140 25.315 1.00 47.94 119 ARG A CA 1
ATOM 926 C C . ARG A 1 119 ? -22.522 15.770 24.070 1.00 47.94 119 ARG A C 1
ATOM 928 O O . ARG A 1 119 ? -23.316 16.558 23.563 1.00 47.94 119 ARG A O 1
ATOM 935 N N . PHE A 1 120 ? -22.322 14.550 23.587 1.00 46.94 120 PHE A N 1
ATOM 936 C CA . PHE A 1 120 ? -23.052 13.987 22.452 1.00 46.94 120 PHE A CA 1
ATOM 937 C C . PHE A 1 120 ? -24.362 13.305 22.883 1.00 46.94 120 PHE A C 1
ATOM 939 O O . PHE A 1 120 ? -24.461 12.813 24.008 1.00 46.94 120 PHE A O 1
ATOM 946 N N . ASP A 1 121 ? -25.346 13.271 21.985 1.00 53.34 121 ASP A N 1
ATOM 947 C CA . ASP A 1 121 ? -26.525 12.394 22.051 1.00 53.34 121 ASP A CA 1
ATOM 948 C C . ASP A 1 121 ? -26.232 11.087 21.282 1.00 53.34 121 ASP A C 1
ATOM 950 O O . ASP A 1 121 ? -25.558 11.114 20.252 1.00 53.34 121 ASP A O 1
ATOM 954 N N . LEU A 1 122 ? -26.695 9.943 21.797 1.00 48.72 122 LEU A N 1
ATOM 955 C CA . LEU A 1 122 ? -26.443 8.608 21.235 1.00 48.72 122 LEU A CA 1
ATOM 956 C C . LEU A 1 122 ? -27.703 7.925 20.675 1.00 48.72 122 LEU A C 1
ATOM 958 O O . LEU A 1 122 ? -27.566 6.933 19.962 1.00 48.72 122 LEU A O 1
ATOM 962 N N . GLU A 1 123 ? -28.909 8.428 20.966 1.00 45.84 123 GLU A N 1
ATOM 963 C CA . GLU A 1 123 ? -30.166 7.857 20.441 1.00 45.84 123 GLU A CA 1
ATOM 964 C C . GLU A 1 123 ? -30.594 8.495 19.109 1.00 45.84 123 GLU A C 1
ATOM 966 O O . GLU A 1 123 ? -31.509 8.007 18.441 1.00 45.84 123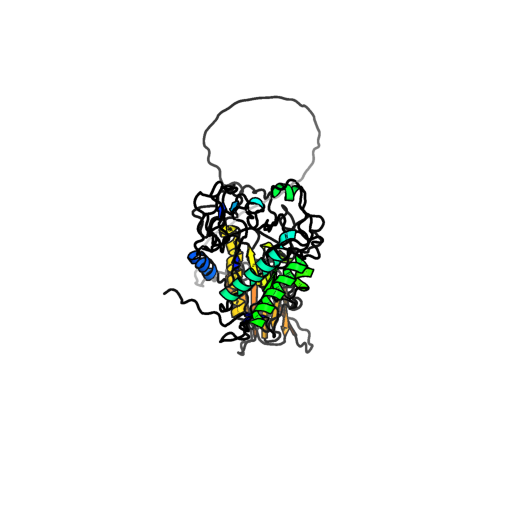 GLU A O 1
ATOM 971 N N . ARG A 1 124 ? -29.918 9.572 18.694 1.00 44.31 124 ARG A N 1
ATOM 972 C CA . ARG A 1 124 ? -30.169 10.290 17.442 1.00 44.31 124 ARG A CA 1
ATOM 973 C C . ARG A 1 124 ? -28.923 10.316 16.566 1.00 44.31 124 ARG A C 1
ATOM 975 O O . ARG A 1 124 ? -27.859 10.746 17.003 1.00 44.31 124 ARG A O 1
ATOM 982 N N . LEU A 1 125 ? -29.094 9.902 15.314 1.00 42.00 125 LEU A N 1
ATOM 983 C CA . LEU A 1 125 ? -28.129 10.163 14.250 1.00 42.00 125 LEU A CA 1
ATOM 984 C C . LEU A 1 125 ? -28.137 11.661 13.905 1.00 42.00 125 LEU A C 1
ATOM 986 O O . LEU A 1 125 ? -29.196 12.293 13.903 1.00 42.00 125 LEU A O 1
ATOM 990 N N . ASP A 1 126 ? -26.957 12.196 13.616 1.00 40.28 126 ASP A N 1
ATOM 991 C CA . ASP A 1 126 ? -26.739 13.463 12.914 1.00 40.28 126 ASP A CA 1
ATOM 992 C C . ASP A 1 126 ? -26.364 13.144 11.459 1.00 40.28 126 ASP A C 1
ATOM 994 O O . ASP A 1 126 ? -25.696 12.140 11.188 1.00 40.28 126 ASP A O 1
ATOM 998 N N . ASP A 1 127 ? -26.749 14.001 10.521 1.00 43.66 127 ASP A N 1
ATOM 999 C CA . ASP A 1 127 ? -26.613 13.759 9.079 1.00 43.66 127 ASP A CA 1
ATOM 1000 C C . ASP A 1 127 ? -25.173 14.062 8.562 1.00 43.66 127 ASP A C 1
ATOM 1002 O O . ASP A 1 127 ? -24.995 14.451 7.406 1.00 43.66 127 ASP A O 1
ATOM 1006 N N . ALA A 1 128 ? -24.134 13.939 9.416 1.00 36.59 128 ALA A N 1
ATOM 1007 C CA . ALA A 1 128 ? -22.815 14.577 9.211 1.00 36.59 128 ALA A CA 1
ATOM 1008 C C . ALA A 1 128 ? -21.510 13.800 9.609 1.00 36.59 128 ALA A C 1
ATOM 1010 O O . ALA A 1 128 ? -20.472 14.426 9.796 1.00 36.59 128 ALA A O 1
ATOM 1011 N N . PHE A 1 129 ? -21.489 12.455 9.616 1.00 33.62 129 PHE A N 1
ATOM 1012 C CA . PHE A 1 129 ? -20.299 11.547 9.481 1.00 33.62 129 PHE A CA 1
ATOM 1013 C C . PHE A 1 129 ? -19.509 10.881 10.670 1.00 33.62 129 PHE A C 1
ATOM 1015 O O . PHE A 1 129 ? -19.783 9.699 10.885 1.00 33.62 129 PHE A O 1
ATOM 1022 N N . PHE A 1 130 ? -18.520 11.468 11.392 1.00 32.31 130 PHE A N 1
ATOM 1023 C CA . PHE A 1 130 ? -17.558 10.688 12.259 1.00 32.31 130 PHE A CA 1
ATOM 1024 C C . PHE A 1 130 ? -17.438 10.968 13.809 1.00 32.31 130 PHE A C 1
ATOM 1026 O O . PHE A 1 130 ? -17.488 12.094 14.295 1.00 32.31 130 PHE A O 1
ATOM 1033 N N . ASP A 1 131 ? -17.284 9.899 14.607 1.00 34.53 131 ASP A N 1
ATOM 1034 C CA . ASP A 1 131 ? -16.767 9.821 16.011 1.00 34.53 131 ASP A CA 1
ATOM 1035 C C . ASP A 1 131 ? -17.473 10.588 17.171 1.00 34.53 131 ASP A C 1
ATOM 1037 O O . ASP A 1 131 ? -17.350 11.801 17.308 1.00 34.53 131 ASP A O 1
ATOM 1041 N N . ARG A 1 132 ? -18.174 9.963 18.141 1.00 42.47 132 ARG A N 1
ATOM 1042 C CA . ARG A 1 132 ? -18.416 8.530 18.489 1.00 42.47 132 ARG A CA 1
ATOM 1043 C C . ARG A 1 132 ? -18.155 8.364 20.017 1.00 42.47 132 ARG A C 1
ATOM 1045 O O . ARG A 1 132 ? -18.287 9.342 20.760 1.00 42.47 132 ARG A O 1
ATOM 1052 N N . PRO A 1 133 ? -17.940 7.136 20.545 1.00 34.34 133 PRO A N 1
ATOM 1053 C CA . PRO A 1 133 ? -18.621 6.767 21.797 1.00 34.34 133 PRO A CA 1
ATOM 1054 C C . PRO A 1 133 ? -17.740 6.271 22.958 1.00 34.34 133 PRO A C 1
ATOM 1056 O O . PRO A 1 133 ? -18.216 6.237 24.091 1.00 34.34 133 PRO A O 1
ATOM 1059 N N . PHE A 1 134 ? -16.494 5.856 22.712 1.00 36.03 134 PHE A N 1
ATOM 1060 C CA . PHE A 1 134 ? -15.787 4.914 23.596 1.00 36.03 134 PHE A CA 1
ATOM 1061 C C . PHE A 1 134 ? -15.233 5.503 24.901 1.00 36.03 134 PHE A C 1
ATOM 1063 O O . PHE A 1 134 ? -14.858 4.760 25.803 1.00 36.03 134 PHE A O 1
ATOM 1070 N N . HIS A 1 135 ? -15.243 6.827 25.075 1.00 40.97 135 HIS A N 1
ATOM 1071 C CA . HIS A 1 135 ? -14.797 7.426 26.330 1.00 40.97 135 HIS A CA 1
ATOM 1072 C C . HIS A 1 135 ? -15.754 7.085 27.489 1.00 40.97 135 HIS A C 1
ATOM 1074 O O . HIS A 1 135 ? -16.829 7.679 27.606 1.00 40.97 135 HIS A O 1
ATOM 1080 N N . ALA A 1 136 ? -15.326 6.208 28.406 1.00 43.00 136 ALA A N 1
ATOM 1081 C CA . ALA A 1 136 ? -16.132 5.659 29.507 1.00 43.00 136 ALA A CA 1
ATOM 1082 C C . ALA A 1 136 ? -16.940 6.684 30.340 1.00 43.00 136 ALA A C 1
ATOM 1084 O O . ALA A 1 136 ? -17.997 6.353 30.868 1.00 43.00 136 ALA A O 1
ATOM 1085 N N . GLY A 1 137 ? -16.492 7.944 30.440 1.00 42.66 137 GLY A N 1
ATOM 1086 C CA . GLY A 1 137 ? -17.221 9.024 31.132 1.00 42.66 137 GLY A CA 1
ATOM 1087 C C . GLY A 1 137 ? -18.432 9.618 30.384 1.00 42.66 137 GLY A C 1
ATOM 1088 O O . GLY A 1 137 ? -19.151 10.442 30.960 1.00 42.66 137 GLY A O 1
ATOM 1089 N N . ASN A 1 138 ? -18.645 9.232 29.120 1.00 43.00 138 ASN A N 1
ATOM 1090 C CA . ASN A 1 138 ? -19.768 9.643 28.262 1.00 43.00 138 ASN A CA 1
ATOM 1091 C C . ASN A 1 138 ? -20.820 8.527 28.080 1.00 43.00 138 ASN A C 1
ATOM 1093 O O . ASN A 1 138 ? -21.881 8.766 27.510 1.00 43.00 138 ASN A O 1
ATOM 1097 N N . ASN A 1 139 ? -20.540 7.323 28.580 1.00 50.72 139 ASN A N 1
ATOM 1098 C CA . ASN A 1 139 ? -21.410 6.155 28.507 1.00 50.72 139 ASN A CA 1
ATOM 1099 C C . ASN A 1 139 ? -22.664 6.314 29.392 1.00 50.72 139 ASN A C 1
ATOM 1101 O O . ASN A 1 139 ? -22.607 6.125 30.607 1.00 50.72 139 ASN A O 1
ATOM 1105 N N . VAL A 1 140 ? -23.811 6.606 28.773 1.00 45.81 140 VAL A N 1
ATOM 1106 C CA . VAL A 1 140 ? -25.132 6.600 29.436 1.00 45.81 140 VAL A CA 1
ATOM 1107 C C . VAL A 1 140 ? -25.818 5.223 29.426 1.00 45.81 140 VAL A C 1
ATOM 1109 O O . VAL A 1 140 ? -26.777 5.015 30.163 1.00 45.81 140 VAL A O 1
ATOM 1112 N N . ASN A 1 141 ? -25.298 4.266 28.648 1.00 47.09 141 ASN A N 1
ATOM 1113 C CA . ASN A 1 141 ? -25.922 2.961 28.376 1.00 47.09 141 ASN A CA 1
ATOM 1114 C C . ASN A 1 141 ? -25.408 1.816 29.274 1.00 47.09 141 ASN A C 1
ATOM 1116 O O . ASN A 1 141 ? -25.823 0.667 29.125 1.00 47.09 141 ASN A O 1
ATOM 1120 N N . GLY A 1 142 ? -24.463 2.090 30.178 1.00 52.22 142 GLY A N 1
ATOM 1121 C CA . GLY A 1 142 ? -23.803 1.063 30.991 1.00 52.22 142 GLY A CA 1
ATOM 1122 C C . GLY A 1 142 ? -22.887 0.119 30.194 1.00 52.22 142 GLY A C 1
ATOM 1123 O O . GLY A 1 142 ? -22.583 -0.971 30.678 1.00 52.22 142 GLY A O 1
ATOM 1124 N N . ILE A 1 143 ? -22.456 0.512 28.990 1.00 55.84 143 ILE A N 1
ATOM 1125 C CA . ILE A 1 143 ? -21.496 -0.205 28.131 1.00 55.84 143 ILE A CA 1
ATOM 1126 C C . ILE A 1 143 ? -20.168 0.558 28.185 1.00 55.84 143 ILE A C 1
ATOM 1128 O O . ILE A 1 143 ? -20.035 1.613 27.568 1.00 55.84 143 ILE A O 1
ATOM 1132 N N . ALA A 1 144 ? -19.220 0.084 28.990 1.00 54.06 144 ALA A N 1
ATOM 1133 C CA . ALA A 1 144 ? -17.915 0.722 29.132 1.00 54.06 144 ALA A CA 1
ATOM 1134 C C . ALA A 1 144 ? -16.860 -0.043 28.329 1.00 54.06 144 ALA A C 1
ATOM 1136 O O . ALA A 1 144 ? -16.801 -1.263 28.426 1.00 54.06 144 ALA A O 1
ATOM 1137 N N . ALA A 1 145 ? -16.024 0.702 27.611 1.00 58.25 145 ALA A N 1
ATOM 1138 C CA . ALA A 1 145 ? -14.692 0.281 27.202 1.00 58.25 145 ALA A CA 1
ATOM 1139 C C . ALA A 1 145 ? -13.678 1.195 27.909 1.00 58.25 145 ALA A C 1
ATOM 1141 O O . ALA A 1 145 ? -13.957 2.379 28.135 1.00 58.25 145 ALA A O 1
ATOM 1142 N N . ALA A 1 146 ? -12.544 0.637 28.313 1.00 58.06 146 ALA A N 1
ATOM 1143 C CA . ALA A 1 146 ? -11.474 1.302 29.048 1.00 58.06 146 ALA A CA 1
ATOM 1144 C C . ALA A 1 146 ? -10.085 1.037 28.438 1.00 58.06 146 ALA A C 1
ATOM 1146 O O . ALA A 1 146 ? -9.178 1.839 28.663 1.00 58.06 146 ALA A O 1
ATOM 1147 N N . SER A 1 147 ? -9.929 -0.033 27.654 1.00 63.22 147 SER A N 1
ATOM 1148 C CA . SER A 1 147 ? -8.768 -0.283 26.794 1.00 63.22 147 SER A CA 1
ATOM 1149 C C . SER A 1 147 ? -9.189 -0.824 25.421 1.00 63.22 147 SER A C 1
ATOM 1151 O O . SER A 1 147 ? -10.365 -1.076 25.154 1.00 63.22 147 SER A O 1
ATOM 1153 N N . ILE A 1 148 ? -8.199 -1.034 24.549 1.00 66.31 148 ILE A N 1
ATOM 1154 C CA . ILE A 1 148 ? -8.354 -1.777 23.293 1.00 66.31 148 ILE A CA 1
ATOM 1155 C C . ILE A 1 148 ? -8.809 -3.230 23.526 1.00 66.31 148 ILE A C 1
ATOM 1157 O O . ILE A 1 148 ? -9.454 -3.796 22.649 1.00 66.31 148 ILE A O 1
ATOM 1161 N N . ASP A 1 149 ? -8.550 -3.822 24.701 1.00 72.81 149 ASP A N 1
ATOM 1162 C CA . ASP A 1 149 ? -8.978 -5.190 25.022 1.00 72.81 149 ASP A CA 1
ATOM 1163 C C . ASP A 1 149 ? -10.512 -5.306 25.023 1.00 72.81 149 ASP A C 1
ATOM 1165 O O . ASP A 1 149 ? -11.063 -6.258 24.477 1.00 72.81 149 ASP A O 1
ATOM 1169 N N . ASP A 1 150 ? -11.210 -4.288 25.543 1.00 70.31 150 ASP A N 1
ATOM 1170 C CA . ASP A 1 150 ? -12.679 -4.223 25.575 1.00 70.31 150 ASP A CA 1
ATOM 1171 C C . ASP A 1 150 ? -13.321 -4.045 24.180 1.00 70.31 150 ASP A C 1
ATOM 1173 O O . ASP A 1 150 ? -14.547 -4.102 24.055 1.00 70.31 150 ASP A O 1
ATOM 1177 N N . LEU A 1 151 ? -12.517 -3.771 23.141 1.00 77.31 151 LEU A N 1
ATOM 1178 C CA . LEU A 1 151 ? -12.971 -3.402 21.794 1.00 77.31 151 LEU A CA 1
ATOM 1179 C C . LEU A 1 151 ? -12.447 -4.315 20.682 1.00 77.31 151 LEU A C 1
ATOM 1181 O O . LEU A 1 151 ? -13.145 -4.498 19.690 1.00 77.31 151 LEU A O 1
ATOM 1185 N N . GLN A 1 152 ? -11.234 -4.852 20.800 1.00 86.06 152 GLN A N 1
ATOM 1186 C CA . GLN A 1 152 ? -10.539 -5.555 19.717 1.00 86.06 152 GLN A CA 1
ATOM 1187 C C . GLN A 1 152 ? -9.887 -6.871 20.165 1.00 86.06 152 GLN A C 1
ATOM 1189 O O . GLN A 1 152 ? -9.075 -7.421 19.430 1.00 86.06 152 GLN A O 1
ATOM 1194 N N . VAL A 1 153 ? -10.229 -7.407 21.342 1.00 86.62 153 VAL A N 1
ATOM 1195 C CA . VAL A 1 153 ? -9.749 -8.715 21.822 1.00 86.62 153 VAL A CA 1
ATOM 1196 C C . VAL A 1 153 ? -10.956 -9.583 22.184 1.00 86.62 153 VAL A C 1
ATOM 1198 O O . VAL A 1 153 ? -11.906 -9.119 22.806 1.00 86.62 153 VAL A O 1
ATOM 1201 N N . LEU A 1 154 ? -10.966 -10.851 21.757 1.00 89.94 154 LEU A N 1
ATOM 1202 C CA . LEU A 1 154 ? -12.098 -11.752 22.012 1.00 89.94 154 LEU A CA 1
ATOM 1203 C C . LEU A 1 154 ? -11.936 -12.520 23.339 1.00 89.94 154 LEU A C 1
ATOM 1205 O O . LEU A 1 154 ? -10.830 -12.976 23.638 1.00 89.94 154 LEU A O 1
ATOM 1209 N N . PRO A 1 155 ? -13.029 -12.786 24.084 1.00 92.00 155 PRO A N 1
ATOM 1210 C CA . PRO A 1 155 ? -14.417 -12.405 23.804 1.00 92.00 155 PRO A CA 1
ATOM 1211 C C . PRO A 1 155 ? -14.762 -10.983 24.282 1.00 92.00 155 PRO A C 1
ATOM 1213 O O . PRO A 1 155 ? -14.373 -10.582 25.376 1.00 92.00 155 PRO A O 1
ATOM 1216 N N . LEU A 1 156 ? -15.567 -10.268 23.493 1.00 84.44 156 LEU A N 1
ATOM 1217 C CA . LEU A 1 156 ? -16.091 -8.941 23.836 1.00 84.44 156 LEU A CA 1
ATOM 1218 C C . LEU A 1 156 ? -17.276 -9.028 24.821 1.00 84.44 156 LEU A C 1
ATOM 1220 O O . LEU A 1 156 ? -17.902 -10.079 24.993 1.00 84.44 156 LEU A O 1
ATOM 1224 N N . ASP A 1 157 ? -17.668 -7.895 25.416 1.00 83.56 157 ASP A N 1
ATOM 1225 C CA . ASP A 1 157 ? -19.023 -7.751 25.967 1.00 83.56 157 ASP A CA 1
ATOM 1226 C C . ASP A 1 157 ? -20.036 -7.893 24.818 1.00 83.56 157 ASP A C 1
ATOM 1228 O O . ASP A 1 157 ? -19.921 -7.213 23.797 1.00 83.56 157 ASP A O 1
ATOM 1232 N N . LEU A 1 158 ? -21.059 -8.738 24.988 1.00 84.44 158 LEU A N 1
ATOM 1233 C CA . LEU A 1 158 ? -22.064 -9.036 23.954 1.00 84.44 158 LEU A CA 1
ATOM 1234 C C . LEU A 1 158 ? -22.756 -7.786 23.375 1.00 84.44 158 LEU A C 1
ATOM 1236 O O . LEU A 1 158 ? -23.280 -7.822 22.263 1.00 84.44 158 LEU A O 1
ATOM 1240 N N . ARG A 1 159 ? -22.781 -6.671 24.115 1.00 77.62 159 ARG A N 1
ATOM 1241 C CA . ARG A 1 159 ? -23.338 -5.388 23.662 1.00 77.62 159 ARG A CA 1
ATOM 1242 C C . ARG A 1 159 ? -22.344 -4.619 22.792 1.00 77.62 159 ARG A C 1
ATOM 1244 O O . ARG A 1 159 ? -22.777 -3.951 21.860 1.00 77.62 159 ARG A O 1
ATOM 1251 N N . VAL A 1 160 ? -21.041 -4.726 23.065 1.00 77.12 160 VAL A N 1
ATOM 1252 C CA . VAL A 1 160 ? -19.978 -4.204 22.188 1.00 77.12 160 VAL A CA 1
ATOM 1253 C C . VAL A 1 160 ? -19.935 -5.023 20.900 1.00 77.12 160 VAL A C 1
ATOM 1255 O O . VAL A 1 160 ? -19.993 -4.436 19.823 1.00 77.12 160 VAL A O 1
ATOM 1258 N N . GLU A 1 161 ? -19.956 -6.356 21.000 1.00 85.44 161 GLU A N 1
ATOM 1259 C CA . GLU A 1 161 ? -20.011 -7.267 19.846 1.00 85.44 161 GLU A CA 1
ATOM 1260 C C . GLU A 1 161 ? -21.213 -6.954 18.938 1.00 85.44 161 GLU A C 1
ATOM 1262 O O . GLU A 1 161 ? -21.050 -6.762 17.736 1.00 85.44 161 GLU A O 1
ATOM 1267 N N . ALA A 1 162 ? -22.413 -6.794 19.510 1.00 81.19 162 ALA A N 1
ATOM 1268 C CA . ALA A 1 162 ? -23.618 -6.450 18.752 1.00 81.19 162 ALA A CA 1
ATOM 1269 C C . ALA A 1 162 ? -23.581 -5.038 18.127 1.00 81.19 162 ALA A C 1
ATOM 1271 O O . ALA A 1 162 ? -24.142 -4.831 17.049 1.00 81.19 162 ALA A O 1
ATOM 1272 N N . ILE A 1 163 ? -22.930 -4.062 18.774 1.00 78.12 163 ILE A N 1
ATOM 1273 C CA . ILE A 1 163 ? -22.723 -2.719 18.205 1.00 78.12 163 ILE A CA 1
ATOM 1274 C C . ILE A 1 163 ? -21.731 -2.778 17.037 1.00 78.12 163 ILE A C 1
ATOM 1276 O O . ILE A 1 163 ? -21.980 -2.155 16.004 1.00 78.12 163 ILE A O 1
ATOM 1280 N N . GLN A 1 164 ? -20.648 -3.547 17.167 1.00 84.88 164 GLN A N 1
ATOM 1281 C CA . GLN A 1 164 ? -19.658 -3.728 16.107 1.00 84.88 164 GLN A CA 1
ATOM 1282 C C . GLN A 1 164 ? -20.215 -4.529 14.926 1.00 84.88 164 GLN A C 1
ATOM 1284 O O . GLN A 1 164 ? -20.098 -4.060 13.798 1.00 84.88 164 GLN A O 1
ATOM 1289 N N . GLU A 1 165 ? -20.894 -5.664 15.150 1.00 88.06 165 GLU A N 1
ATOM 1290 C CA . GLU A 1 165 ? -21.517 -6.428 14.055 1.00 88.06 165 GLU A CA 1
ATOM 1291 C C . GLU A 1 165 ? -22.545 -5.555 13.316 1.00 88.06 165 GLU A C 1
ATOM 1293 O O . GLU A 1 165 ? -22.590 -5.567 12.088 1.00 88.06 165 GLU A O 1
ATOM 1298 N N . ARG A 1 166 ? -23.315 -4.714 14.028 1.00 81.38 166 ARG A N 1
ATOM 1299 C CA . ARG A 1 166 ? -24.210 -3.741 13.385 1.00 81.38 166 ARG A CA 1
ATOM 1300 C C . ARG A 1 166 ? -23.456 -2.679 12.576 1.00 81.38 166 ARG A C 1
ATOM 1302 O O . ARG A 1 166 ? -23.878 -2.390 11.462 1.00 81.38 166 ARG A O 1
ATOM 1309 N N . TYR A 1 167 ? -22.391 -2.083 13.114 1.00 80.25 167 TYR A N 1
ATOM 1310 C CA . TYR A 1 167 ? -21.609 -1.069 12.395 1.00 80.25 167 TYR A CA 1
ATOM 1311 C C . TYR A 1 167 ? -20.978 -1.640 11.119 1.00 80.25 167 TYR A C 1
ATOM 1313 O O . TYR A 1 167 ? -21.080 -1.021 10.063 1.00 80.25 167 TYR A O 1
ATOM 1321 N N . LEU A 1 168 ? -20.402 -2.844 11.199 1.00 89.75 168 LEU A N 1
ATOM 1322 C CA . LEU A 1 168 ? -19.831 -3.554 10.053 1.00 89.75 168 LEU A CA 1
ATOM 1323 C C . LEU A 1 168 ? -20.887 -3.826 8.974 1.00 89.75 168 LEU A C 1
ATOM 1325 O O . LEU A 1 168 ? -20.634 -3.540 7.807 1.00 89.75 168 LEU A O 1
ATOM 1329 N N . ARG A 1 169 ? -22.084 -4.303 9.355 1.00 90.25 169 ARG A N 1
ATOM 1330 C CA . ARG A 1 169 ? -23.206 -4.474 8.414 1.00 90.25 169 ARG A CA 1
ATOM 1331 C C . ARG A 1 169 ? -23.594 -3.166 7.738 1.00 90.25 169 ARG A C 1
ATOM 1333 O O . ARG A 1 169 ? -23.582 -3.107 6.520 1.00 90.25 169 ARG A O 1
ATOM 1340 N N . GLU A 1 170 ? -23.854 -2.115 8.514 1.00 82.62 170 GLU A N 1
ATOM 1341 C CA . GLU A 1 170 ? -24.293 -0.813 7.994 1.00 82.62 170 GLU A CA 1
ATOM 1342 C C . GLU A 1 170 ? -23.261 -0.214 7.012 1.00 82.62 170 GLU A C 1
ATOM 1344 O O . GLU A 1 170 ? -23.639 0.372 6.000 1.00 82.62 170 GLU A O 1
ATOM 1349 N N . VAL A 1 171 ? -21.957 -0.404 7.256 1.00 86.12 171 VAL A N 1
ATOM 1350 C CA . VAL A 1 171 ? -20.880 0.014 6.335 1.00 86.12 171 VAL A CA 1
ATOM 1351 C C . VAL A 1 171 ? -20.894 -0.785 5.026 1.00 86.12 171 VAL A C 1
ATOM 1353 O O . VAL A 1 171 ? -20.746 -0.185 3.961 1.00 86.12 171 VAL A O 1
ATOM 1356 N N . VAL A 1 172 ? -21.109 -2.104 5.080 1.00 93.81 172 VAL A N 1
ATOM 1357 C CA . VAL A 1 172 ? -21.257 -2.943 3.876 1.00 93.81 172 VAL A CA 1
ATOM 1358 C C . VAL A 1 172 ? -22.536 -2.568 3.119 1.00 93.81 172 VAL A C 1
ATOM 1360 O O . VAL A 1 172 ? -22.461 -2.226 1.942 1.00 93.81 172 VAL A O 1
ATOM 1363 N N . ASP A 1 173 ? -23.684 -2.517 3.798 1.00 89.19 173 ASP A N 1
ATOM 1364 C CA . ASP A 1 173 ? -24.996 -2.146 3.240 1.00 89.19 173 ASP A CA 1
ATOM 1365 C C . ASP A 1 173 ? -24.989 -0.766 2.556 1.00 89.19 173 ASP A C 1
ATOM 1367 O O . ASP A 1 173 ? -25.738 -0.539 1.608 1.00 89.19 173 ASP A O 1
ATOM 1371 N N . THR A 1 174 ? -24.128 0.155 3.008 1.00 85.19 174 THR A N 1
ATOM 1372 C CA . THR A 1 174 ? -23.994 1.511 2.446 1.00 85.19 174 THR A CA 1
ATOM 1373 C C . THR A 1 174 ? -23.098 1.581 1.201 1.00 85.19 174 THR A C 1
ATOM 1375 O O . THR A 1 174 ? -23.216 2.535 0.434 1.00 85.19 174 THR A O 1
ATOM 1378 N N . LEU A 1 175 ? -22.169 0.635 1.006 1.00 89.31 175 LEU A N 1
ATOM 1379 C CA . LEU A 1 175 ? -21.071 0.766 0.029 1.00 89.31 175 LEU A CA 1
ATOM 1380 C C . LEU A 1 175 ? -20.881 -0.453 -0.898 1.00 89.31 175 LEU A C 1
ATOM 1382 O O . LEU A 1 175 ? -20.034 -0.397 -1.792 1.00 89.31 175 LEU A O 1
ATOM 1386 N N . HIS A 1 176 ? -21.641 -1.541 -0.726 1.00 89.56 176 HIS A N 1
ATOM 1387 C CA . HIS A 1 176 ? -21.485 -2.778 -1.508 1.00 89.56 176 HIS A CA 1
ATOM 1388 C C . HIS A 1 176 ? -21.754 -2.615 -3.020 1.00 89.56 176 HIS A C 1
ATOM 1390 O O . HIS A 1 176 ? -21.414 -3.500 -3.803 1.00 89.56 176 HIS A O 1
ATOM 1396 N N . ASP A 1 177 ? -22.410 -1.538 -3.460 1.00 89.00 177 ASP A N 1
ATOM 1397 C CA . ASP A 1 177 ? -22.668 -1.276 -4.882 1.00 89.00 177 ASP A CA 1
ATOM 1398 C C . ASP A 1 177 ? -21.516 -0.517 -5.567 1.00 89.00 177 ASP A C 1
ATOM 1400 O O . ASP A 1 177 ? -21.502 -0.374 -6.793 1.00 89.00 177 ASP A O 1
ATOM 1404 N N . LEU A 1 178 ? -20.510 -0.077 -4.799 1.00 88.62 178 LEU A N 1
ATOM 1405 C CA . LEU A 1 178 ? -19.342 0.639 -5.297 1.00 88.62 178 LEU A CA 1
ATOM 1406 C C . LEU A 1 178 ? -18.261 -0.351 -5.781 1.00 88.62 178 LEU A C 1
ATOM 1408 O O . LEU A 1 178 ? -17.582 -0.977 -4.965 1.00 88.62 178 LEU A O 1
ATOM 1412 N N . PRO A 1 179 ? -17.988 -0.467 -7.096 1.00 85.44 179 PRO A N 1
ATOM 1413 C CA . PRO A 1 179 ? -17.041 -1.448 -7.650 1.00 85.44 179 PRO A CA 1
ATOM 1414 C C . PRO A 1 179 ? -15.556 -1.152 -7.352 1.00 85.44 179 PRO A C 1
ATOM 1416 O O . PRO A 1 179 ? -14.671 -1.833 -7.865 1.00 85.44 179 PRO A O 1
ATOM 1419 N N . ASN A 1 180 ? -15.261 -0.107 -6.577 1.00 84.19 180 ASN A N 1
ATOM 1420 C CA . ASN A 1 180 ? -13.915 0.419 -6.332 1.00 84.19 180 ASN A CA 1
ATOM 1421 C C . ASN A 1 180 ? -13.544 0.482 -4.837 1.00 84.19 180 ASN A C 1
ATOM 1423 O O . ASN A 1 180 ? -12.692 1.286 -4.455 1.00 84.19 180 ASN A O 1
ATOM 1427 N N . VAL A 1 181 ? -14.200 -0.326 -4.002 1.00 90.75 181 VAL A N 1
ATOM 1428 C CA . VAL A 1 181 ? -13.908 -0.469 -2.567 1.00 90.75 181 VAL A CA 1
ATOM 1429 C C . VAL A 1 181 ? -12.993 -1.676 -2.329 1.00 90.75 181 VAL A C 1
ATOM 1431 O O . VAL A 1 181 ? -13.131 -2.716 -2.970 1.00 90.75 181 VAL A O 1
ATOM 1434 N N . LEU A 1 182 ? -12.048 -1.526 -1.401 1.00 95.06 182 LEU A N 1
ATOM 1435 C CA . LEU A 1 182 ? -11.377 -2.624 -0.705 1.00 95.06 182 LEU A CA 1
ATOM 1436 C C . LEU A 1 182 ? -11.665 -2.421 0.784 1.00 95.06 182 LEU A C 1
ATOM 1438 O O . LEU A 1 182 ? -11.592 -1.288 1.264 1.00 95.06 182 LEU A O 1
ATOM 1442 N N . TRP A 1 183 ? -11.965 -3.492 1.510 1.00 96.25 183 TRP A N 1
ATOM 1443 C CA . TRP A 1 183 ? -12.130 -3.425 2.960 1.00 96.25 183 TRP A CA 1
ATOM 1444 C C . TRP A 1 183 ? -10.765 -3.557 3.646 1.00 96.25 183 TRP A C 1
ATOM 1446 O O . TRP A 1 183 ? -9.969 -4.422 3.283 1.00 96.25 183 TRP A O 1
ATOM 1456 N N . GLU A 1 184 ? -10.505 -2.747 4.667 1.00 96.62 184 GLU A N 1
ATOM 1457 C CA . GLU A 1 184 ? -9.362 -2.881 5.577 1.00 96.62 184 GLU A CA 1
ATOM 1458 C C . GLU A 1 184 ? -9.927 -3.075 6.989 1.00 96.62 184 GLU A C 1
ATOM 1460 O O . GLU A 1 184 ? -10.790 -2.304 7.405 1.00 96.62 184 GLU A O 1
ATOM 1465 N N . VAL A 1 185 ? -9.501 -4.121 7.704 1.00 96.19 185 VAL A N 1
ATOM 1466 C CA . VAL A 1 185 ? -10.049 -4.442 9.037 1.00 96.19 185 VAL A CA 1
ATOM 1467 C C . VAL A 1 185 ? -9.647 -3.393 10.076 1.00 96.19 185 VAL A C 1
ATOM 1469 O O . VAL A 1 185 ? -10.497 -2.892 10.809 1.00 96.19 185 VAL A O 1
ATOM 1472 N N . ALA A 1 186 ? -8.352 -3.078 10.136 1.00 91.75 186 ALA A N 1
ATOM 1473 C CA . ALA A 1 186 ? -7.759 -2.064 10.999 1.00 91.75 186 ALA A CA 1
ATOM 1474 C C . ALA A 1 186 ? -6.328 -1.733 10.534 1.00 91.75 186 ALA A C 1
ATOM 1476 O O . ALA A 1 186 ? -5.698 -2.544 9.846 1.00 91.75 186 ALA A O 1
ATOM 1477 N N . ASN A 1 187 ? -5.811 -0.582 10.976 1.00 91.69 187 ASN A N 1
ATOM 1478 C CA . ASN A 1 187 ? -4.391 -0.227 10.930 1.00 91.69 187 ASN A CA 1
ATOM 1479 C C . ASN A 1 187 ? -3.722 -0.534 12.275 1.00 91.69 187 ASN A C 1
ATOM 1481 O O . ASN A 1 187 ? -4.183 -0.010 13.288 1.00 91.69 187 ASN A O 1
ATOM 1485 N N . GLU A 1 188 ? -2.613 -1.277 12.276 1.00 87.75 188 GLU A N 1
ATOM 1486 C CA . GLU A 1 188 ? -1.705 -1.415 13.431 1.00 87.75 188 GLU A CA 1
ATOM 1487 C C . GLU A 1 188 ? -2.392 -1.751 14.776 1.00 87.75 188 GLU A C 1
ATOM 1489 O O . GLU A 1 188 ? -1.938 -1.332 15.839 1.00 87.75 188 GLU A O 1
ATOM 1494 N N . SER A 1 189 ? -3.474 -2.541 14.763 1.00 87.94 189 SER A N 1
ATOM 1495 C CA . SER A 1 189 ? -4.062 -3.102 15.990 1.00 87.94 189 SER A CA 1
ATOM 1496 C C . SER A 1 189 ? -3.058 -4.006 16.717 1.00 87.94 189 SER A C 1
ATOM 1498 O O . SER A 1 189 ? -2.211 -4.640 16.094 1.00 87.94 189 SER A O 1
ATOM 1500 N N . SER A 1 190 ? -3.155 -4.127 18.039 1.00 89.62 190 SER A N 1
ATOM 1501 C CA . SER A 1 190 ? -2.160 -4.861 18.838 1.00 89.62 190 SER A CA 1
ATOM 1502 C C . SER A 1 190 ? -2.112 -6.376 18.568 1.00 89.62 190 SER A C 1
ATOM 1504 O O . SER A 1 190 ? -3.106 -6.997 18.179 1.00 89.62 190 SER A O 1
ATOM 1506 N N . GLY A 1 191 ? -0.944 -6.985 18.797 1.00 90.69 191 GLY A N 1
ATOM 1507 C CA . GLY A 1 191 ? -0.692 -8.434 18.787 1.00 90.69 191 GLY A CA 1
ATOM 1508 C C . GLY A 1 191 ? 0.115 -8.888 20.012 1.00 90.69 191 GLY A C 1
ATOM 1509 O O . GLY A 1 191 ? 1.175 -9.504 19.879 1.00 90.69 191 GLY A O 1
ATOM 1510 N N . ASP A 1 192 ? -0.368 -8.506 21.196 1.00 87.31 192 ASP A N 1
ATOM 1511 C CA . ASP A 1 192 ? 0.194 -8.736 22.540 1.00 87.31 192 ASP A CA 1
ATOM 1512 C C . ASP A 1 192 ? 1.664 -8.304 22.707 1.00 87.31 192 ASP A C 1
ATOM 1514 O O . ASP A 1 192 ? 2.466 -8.924 23.406 1.00 87.31 192 ASP A O 1
ATOM 1518 N N . GLY A 1 193 ? 2.054 -7.226 22.023 1.00 83.25 193 GLY A N 1
ATOM 1519 C CA . GLY A 1 193 ? 3.386 -6.652 22.163 1.00 83.25 193 GLY A CA 1
ATOM 1520 C C . GLY A 1 193 ? 3.529 -5.699 23.346 1.00 83.25 193 GLY A C 1
ATOM 1521 O O . GLY A 1 193 ? 2.585 -5.044 23.781 1.00 83.25 193 GLY A O 1
ATOM 1522 N N . ALA A 1 194 ? 4.767 -5.554 23.815 1.00 80.00 194 ALA A N 1
ATOM 1523 C CA . ALA A 1 194 ? 5.153 -4.533 24.781 1.00 80.00 194 ALA A CA 1
ATOM 1524 C C . ALA A 1 194 ? 6.070 -3.495 24.125 1.00 80.00 194 ALA A C 1
ATOM 1526 O O . ALA A 1 194 ? 6.952 -3.834 23.334 1.00 80.00 194 ALA A O 1
ATOM 1527 N N . VAL A 1 195 ? 5.906 -2.228 24.506 1.00 75.62 195 VAL A N 1
ATOM 1528 C CA . VAL A 1 195 ? 6.784 -1.129 24.078 1.00 75.62 195 VAL A CA 1
ATOM 1529 C C . VAL A 1 195 ? 7.804 -0.767 25.158 1.00 75.62 195 VAL A C 1
ATOM 1531 O O . VAL A 1 195 ? 7.684 -1.157 26.321 1.00 75.62 195 VAL A O 1
ATOM 1534 N N . THR A 1 196 ? 8.811 0.027 24.792 1.00 75.56 196 THR A N 1
ATOM 1535 C CA . THR A 1 196 ? 9.746 0.609 25.763 1.00 75.56 196 THR A CA 1
ATOM 1536 C C . THR A 1 196 ? 9.045 1.650 26.645 1.00 75.56 196 THR A C 1
ATOM 1538 O O . THR A 1 196 ? 8.081 2.293 26.222 1.00 75.56 196 THR A O 1
ATOM 1541 N N . LYS A 1 197 ? 9.537 1.869 27.874 1.00 75.75 197 LYS A N 1
ATOM 1542 C CA . LYS A 1 197 ? 8.978 2.916 28.752 1.00 75.75 197 LYS A CA 1
ATOM 1543 C C . LYS A 1 197 ? 9.172 4.311 28.163 1.00 75.75 197 LYS A C 1
ATOM 1545 O O . LYS A 1 197 ? 8.349 5.189 28.386 1.00 75.75 197 LYS A O 1
ATOM 1550 N N . GLU A 1 198 ? 10.227 4.488 27.380 1.00 73.75 198 GLU A N 1
ATOM 1551 C CA . GLU A 1 198 ? 10.536 5.691 26.621 1.00 73.75 198 GLU A CA 1
ATOM 1552 C C . GLU A 1 198 ? 9.471 5.965 25.548 1.00 73.75 198 GLU A C 1
ATOM 1554 O O . GLU A 1 198 ? 9.043 7.107 25.410 1.00 73.75 198 GLU A O 1
ATOM 1559 N N . PHE A 1 199 ? 8.992 4.936 24.836 1.00 71.81 199 PHE A N 1
ATOM 1560 C CA . PHE A 1 199 ? 7.913 5.082 23.854 1.00 71.81 199 PHE A CA 1
ATOM 1561 C C . PHE A 1 199 ? 6.538 5.247 24.517 1.00 71.81 199 PHE A C 1
ATOM 1563 O O . PHE A 1 199 ? 5.766 6.098 24.090 1.00 71.81 199 PHE A O 1
ATOM 1570 N N . ALA A 1 200 ? 6.246 4.533 25.609 1.00 68.69 200 ALA A N 1
ATOM 1571 C CA . ALA A 1 200 ? 5.019 4.761 26.380 1.00 68.69 200 ALA A CA 1
ATOM 1572 C C . ALA A 1 200 ? 4.945 6.202 26.924 1.00 68.69 200 ALA A C 1
ATOM 1574 O O . ALA A 1 200 ? 3.947 6.890 26.719 1.00 68.69 200 ALA A O 1
ATOM 1575 N N . ALA A 1 201 ? 6.034 6.697 27.525 1.00 67.38 201 ALA A N 1
ATOM 1576 C CA . ALA A 1 201 ? 6.135 8.079 27.989 1.00 67.38 201 ALA A CA 1
ATOM 1577 C C . ALA A 1 201 ? 6.070 9.096 26.838 1.00 67.38 201 ALA A C 1
ATOM 1579 O O . ALA A 1 201 ? 5.529 10.186 27.023 1.00 67.38 201 ALA A O 1
ATOM 1580 N N . PHE A 1 202 ? 6.579 8.742 25.651 1.00 61.88 202 PHE A N 1
ATOM 1581 C CA . PHE A 1 202 ? 6.409 9.546 24.442 1.00 61.88 202 PHE A CA 1
ATOM 1582 C C . PHE A 1 202 ? 4.928 9.645 24.030 1.00 61.88 202 PHE A C 1
ATOM 1584 O O . PHE A 1 202 ? 4.451 10.740 23.750 1.00 61.88 202 PHE A O 1
ATOM 1591 N N . LEU A 1 203 ? 4.175 8.539 24.078 1.00 61.28 203 LEU A N 1
ATOM 1592 C CA . LEU A 1 203 ? 2.719 8.501 23.864 1.00 61.28 203 LEU A CA 1
ATOM 1593 C C . LEU A 1 203 ? 1.904 9.140 25.017 1.00 61.28 203 LEU A C 1
ATOM 1595 O O . LEU A 1 203 ? 0.690 8.965 25.098 1.00 61.28 203 LEU A O 1
ATOM 1599 N N . GLY A 1 204 ? 2.549 9.854 25.946 1.00 63.12 204 GLY A N 1
ATOM 1600 C CA . GLY A 1 204 ? 1.904 10.486 27.101 1.00 63.12 204 GLY A CA 1
ATOM 1601 C C . GLY A 1 204 ? 1.444 9.513 28.195 1.00 63.12 204 GLY A C 1
ATOM 1602 O O . GLY A 1 204 ? 0.793 9.937 29.153 1.00 63.12 204 GLY A O 1
ATOM 1603 N N . MET A 1 205 ? 1.780 8.225 28.089 1.00 64.25 205 MET A N 1
ATOM 1604 C CA . MET A 1 205 ? 1.380 7.184 29.035 1.00 64.25 205 MET A CA 1
ATOM 1605 C C . MET A 1 205 ? 2.426 7.022 30.154 1.00 64.25 205 MET A C 1
ATOM 1607 O O . MET A 1 205 ? 3.624 6.955 29.874 1.00 64.25 205 MET A O 1
ATOM 1611 N N . PRO A 1 206 ? 2.026 6.932 31.438 1.00 65.69 206 PRO A N 1
ATOM 1612 C CA . PRO A 1 206 ? 2.978 6.827 32.549 1.00 65.69 206 PRO A CA 1
ATOM 1613 C C . PRO A 1 206 ? 3.718 5.480 32.583 1.00 65.69 206 PRO A C 1
ATOM 1615 O O . PRO A 1 206 ? 4.858 5.413 33.042 1.00 65.69 206 PRO A O 1
ATOM 1618 N N . GLU A 1 207 ? 3.080 4.419 32.086 1.00 68.12 207 GLU A N 1
ATOM 1619 C CA . GLU A 1 207 ? 3.653 3.097 31.826 1.00 68.12 207 GLU A CA 1
ATOM 1620 C C . GLU A 1 207 ? 3.038 2.543 30.530 1.00 68.12 207 GLU A C 1
ATOM 1622 O O . GLU A 1 207 ? 1.996 3.028 30.091 1.00 68.12 207 GLU A O 1
ATOM 1627 N N . ALA A 1 208 ? 3.673 1.541 29.915 1.00 67.56 208 ALA A N 1
ATOM 1628 C CA . ALA A 1 208 ? 3.078 0.826 28.788 1.00 67.56 208 ALA A CA 1
ATOM 1629 C C . ALA A 1 208 ? 1.851 0.028 29.279 1.00 67.56 208 ALA A C 1
ATOM 1631 O O . ALA A 1 208 ? 2.009 -0.758 30.220 1.00 67.56 208 ALA A O 1
ATOM 1632 N N . PRO A 1 209 ? 0.654 0.212 28.696 1.00 67.69 209 PRO A N 1
ATOM 1633 C CA . PRO A 1 209 ? -0.497 -0.623 29.008 1.00 67.69 209 PRO A CA 1
ATOM 1634 C C . PRO A 1 209 ? -0.325 -2.019 28.390 1.00 67.69 209 PRO A C 1
ATOM 1636 O O . PRO A 1 209 ? 0.527 -2.236 27.527 1.00 67.69 209 PRO A O 1
ATOM 1639 N N . ALA A 1 210 ? -1.161 -2.963 28.819 1.00 72.06 210 ALA A N 1
ATOM 1640 C CA . ALA A 1 210 ? -1.455 -4.126 27.991 1.00 72.06 210 ALA A CA 1
ATOM 1641 C C . ALA A 1 210 ? -2.408 -3.691 26.865 1.00 72.06 210 ALA A C 1
ATOM 1643 O O . ALA A 1 210 ? -3.265 -2.833 27.085 1.00 72.06 210 ALA A O 1
ATOM 1644 N N . TRP A 1 211 ? -2.230 -4.268 25.678 1.00 74.56 211 TRP A N 1
ATOM 1645 C CA . TRP A 1 211 ? -3.082 -4.018 24.511 1.00 74.56 211 TRP A CA 1
ATOM 1646 C C . TRP A 1 211 ? -3.668 -5.312 23.898 1.00 74.56 211 TRP A C 1
ATOM 1648 O O . TRP A 1 211 ? -4.401 -5.238 22.913 1.00 74.56 211 TRP A O 1
ATOM 1658 N N . GLY A 1 212 ? -3.309 -6.485 24.437 1.00 85.94 212 GLY A N 1
ATOM 1659 C CA . GLY A 1 212 ? -3.821 -7.799 24.034 1.00 85.94 212 GLY A CA 1
ATOM 1660 C C . GLY A 1 212 ? -3.549 -8.197 22.577 1.00 85.94 212 GLY A C 1
ATOM 1661 O O . GLY A 1 212 ? -2.896 -7.476 21.820 1.00 85.94 212 GLY A O 1
ATOM 1662 N N . ASP A 1 213 ? -4.029 -9.376 22.172 1.00 92.88 213 ASP A N 1
ATOM 1663 C CA . ASP A 1 213 ? -3.917 -9.872 20.793 1.00 92.88 213 ASP A CA 1
ATOM 1664 C C . ASP A 1 213 ? -5.235 -9.715 20.025 1.00 92.88 213 ASP A C 1
ATOM 1666 O O . ASP A 1 213 ? -6.219 -10.412 20.288 1.00 92.88 213 ASP A O 1
ATOM 1670 N N . SER A 1 214 ? -5.230 -8.832 19.024 1.00 94.62 214 SER A N 1
ATOM 1671 C CA . SER A 1 214 ? -6.385 -8.603 18.156 1.00 94.62 214 SER A CA 1
ATOM 1672 C C . SER A 1 214 ? -6.575 -9.643 17.049 1.00 94.62 214 SER A C 1
ATOM 1674 O O . SER A 1 214 ? -7.600 -9.600 16.370 1.00 94.62 214 SER A O 1
ATOM 1676 N N . THR A 1 215 ? -5.662 -10.608 16.864 1.00 96.94 215 THR A N 1
ATOM 1677 C CA . THR A 1 215 ? -5.713 -11.596 15.763 1.00 96.94 215 THR A CA 1
ATOM 1678 C C . THR A 1 215 ? -7.087 -12.263 15.642 1.00 96.94 215 THR A C 1
ATOM 1680 O O . THR A 1 215 ? -7.684 -12.300 14.565 1.00 96.94 215 THR A O 1
ATOM 1683 N N . ALA A 1 216 ? -7.625 -12.761 16.760 1.00 97.75 216 ALA A N 1
ATOM 1684 C CA . ALA A 1 216 ? -8.908 -13.461 16.779 1.00 97.75 216 ALA A CA 1
ATOM 1685 C C . ALA A 1 216 ? -10.099 -12.536 16.465 1.00 97.75 216 ALA A C 1
ATOM 1687 O O . ALA A 1 216 ? -11.044 -12.958 15.797 1.00 97.75 216 ALA A O 1
ATOM 1688 N N . TRP A 1 217 ? -10.043 -11.274 16.902 1.00 97.50 217 TRP A N 1
ATOM 1689 C CA . TRP A 1 217 ? -11.057 -10.264 16.598 1.00 97.50 217 TRP A CA 1
ATOM 1690 C C . TRP A 1 217 ? -11.004 -9.850 15.126 1.00 97.50 217 TRP A C 1
ATOM 1692 O O . TRP A 1 217 ? -12.036 -9.846 14.462 1.00 97.50 217 TRP A O 1
ATOM 1702 N N . GLN A 1 218 ? -9.813 -9.608 14.572 1.00 98.06 218 GLN A N 1
ATOM 1703 C CA . GLN A 1 218 ? -9.653 -9.274 13.156 1.00 98.06 218 GLN A CA 1
ATOM 1704 C C . GLN A 1 218 ? -10.167 -10.402 12.247 1.00 98.06 218 GLN A C 1
ATOM 1706 O O . GLN A 1 218 ? -10.846 -10.142 11.253 1.00 98.06 218 GLN A O 1
ATOM 1711 N N . TYR A 1 219 ? -9.931 -11.668 12.613 1.00 98.62 219 TYR A N 1
ATOM 1712 C CA . TYR A 1 219 ? -10.509 -12.814 11.903 1.00 98.62 219 TYR A CA 1
ATOM 1713 C C . TYR A 1 219 ? -12.045 -12.856 12.020 1.00 98.62 219 TYR A C 1
ATOM 1715 O O . TYR A 1 219 ? -12.719 -13.150 11.032 1.00 98.62 219 TYR A O 1
ATOM 1723 N N . TRP A 1 220 ? -12.609 -12.525 13.188 1.00 98.31 220 TRP A N 1
ATOM 1724 C CA . TRP A 1 220 ? -14.060 -12.400 13.371 1.00 98.31 220 TRP A CA 1
ATOM 1725 C C . TRP A 1 220 ? -14.656 -11.279 12.509 1.00 98.31 220 TRP A C 1
ATOM 1727 O O . TRP A 1 220 ? -15.655 -11.529 11.842 1.00 98.31 220 TRP A O 1
ATOM 1737 N N . VAL A 1 221 ? -14.022 -10.102 12.412 1.00 98.25 221 VAL A N 1
ATOM 1738 C CA . VAL A 1 221 ? -14.457 -9.018 11.505 1.00 98.25 221 VAL A CA 1
ATOM 1739 C C . VAL A 1 221 ? -14.498 -9.500 10.049 1.00 98.25 221 VAL A C 1
ATOM 1741 O O . VAL A 1 221 ? -15.488 -9.276 9.351 1.00 98.25 221 VAL A O 1
ATOM 1744 N N . ILE A 1 222 ? -13.469 -10.230 9.601 1.00 98.62 222 ILE A N 1
ATOM 1745 C CA . ILE A 1 222 ? -13.416 -10.814 8.250 1.00 98.62 222 ILE A CA 1
ATOM 1746 C C . ILE A 1 222 ? -14.590 -11.776 8.002 1.00 98.62 222 ILE A C 1
ATOM 1748 O O . ILE A 1 222 ? -15.231 -11.707 6.951 1.00 98.62 222 ILE A O 1
ATOM 1752 N N . ASP A 1 223 ? -14.904 -12.647 8.964 1.00 98.38 223 ASP A N 1
ATOM 1753 C CA . ASP A 1 223 ? -16.012 -13.607 8.863 1.00 98.38 223 ASP A CA 1
ATOM 1754 C C . ASP A 1 223 ? -17.400 -13.022 9.203 1.00 98.38 223 ASP A C 1
ATOM 1756 O O . ASP A 1 223 ? -18.417 -13.666 8.933 1.00 98.38 223 ASP A O 1
ATOM 1760 N N . VAL A 1 224 ? -17.485 -11.798 9.734 1.00 98.00 224 VAL A N 1
ATOM 1761 C CA . VAL A 1 224 ? -18.713 -10.983 9.763 1.00 98.00 224 VAL A CA 1
ATOM 1762 C C . VAL A 1 224 ? -18.994 -10.429 8.368 1.00 98.00 224 VAL A C 1
ATOM 1764 O O . VAL A 1 224 ? -20.065 -10.691 7.824 1.00 98.00 224 VAL A O 1
ATOM 1767 N N . VAL A 1 225 ? -18.030 -9.719 7.768 1.00 98.12 225 VAL A N 1
ATOM 1768 C CA . VAL A 1 225 ? -18.199 -9.060 6.459 1.00 98.12 225 VAL A CA 1
ATOM 1769 C C . VAL A 1 225 ? -18.513 -10.084 5.367 1.00 98.12 225 VAL A C 1
ATOM 1771 O O . VAL A 1 225 ? -19.562 -9.997 4.732 1.00 98.12 225 VAL A O 1
ATOM 1774 N N . LYS A 1 226 ? -17.683 -11.127 5.220 1.00 97.69 226 LYS A N 1
ATOM 1775 C CA . LYS A 1 226 ? -17.867 -12.162 4.182 1.00 97.69 226 LYS A CA 1
ATOM 1776 C C . LYS A 1 226 ? -19.174 -12.943 4.319 1.00 97.69 226 LYS A C 1
ATOM 1778 O O . LYS A 1 226 ? -19.733 -13.399 3.323 1.00 97.69 226 LYS A O 1
ATOM 1783 N N . ARG A 1 227 ? -19.650 -13.135 5.552 1.00 97.88 227 ARG A N 1
ATOM 1784 C CA . ARG A 1 227 ? -20.943 -13.771 5.837 1.00 97.88 227 ARG A CA 1
ATOM 1785 C C . ARG A 1 227 ? -22.091 -12.857 5.431 1.00 97.88 227 ARG A C 1
ATOM 1787 O O . ARG A 1 227 ? -23.003 -13.321 4.762 1.00 97.88 227 ARG A O 1
ATOM 1794 N N . HIS A 1 228 ? -22.017 -11.576 5.779 1.00 98.00 228 HIS A N 1
ATOM 1795 C CA . HIS A 1 228 ? -23.054 -10.599 5.461 1.00 98.00 228 HIS A CA 1
ATOM 1796 C C . HIS A 1 228 ? -23.196 -10.365 3.948 1.00 98.00 228 HIS A C 1
ATOM 1798 O O . HIS A 1 228 ? -24.311 -10.444 3.436 1.00 98.00 228 HIS A O 1
ATOM 1804 N N . GLU A 1 229 ? -22.082 -10.200 3.221 1.00 96.69 229 GLU A N 1
ATOM 1805 C CA . GLU A 1 229 ? -22.056 -10.141 1.746 1.00 96.69 229 GLU A CA 1
ATOM 1806 C C . GLU A 1 229 ? -22.735 -11.377 1.120 1.00 96.69 229 GLU A C 1
ATOM 1808 O O . GLU A 1 229 ? -23.595 -11.253 0.243 1.00 96.69 229 GLU A O 1
ATOM 1813 N N . ALA A 1 230 ? -22.400 -12.578 1.609 1.00 97.12 230 ALA A N 1
ATOM 1814 C CA . ALA A 1 230 ? -22.942 -13.840 1.107 1.00 97.12 230 ALA A CA 1
ATOM 1815 C C . ALA A 1 230 ? -24.417 -14.086 1.485 1.00 97.12 230 ALA A C 1
ATOM 1817 O O . ALA A 1 230 ? -25.149 -14.694 0.704 1.00 97.12 230 ALA A O 1
ATOM 1818 N N . GLU A 1 231 ? -24.866 -13.622 2.655 1.00 97.94 231 GLU A N 1
ATOM 1819 C CA . GLU A 1 231 ? -26.261 -13.712 3.114 1.00 97.94 231 GLU A CA 1
ATOM 1820 C C . GLU A 1 231 ? -27.195 -12.797 2.301 1.00 97.94 231 GLU A C 1
ATOM 1822 O O . GLU A 1 231 ? -28.349 -13.161 2.067 1.00 97.94 231 GLU A O 1
ATOM 1827 N N . HIS A 1 232 ? -26.693 -11.653 1.819 1.00 97.62 232 HIS A N 1
ATOM 1828 C CA . HIS A 1 232 ? -27.455 -10.692 1.009 1.00 97.62 232 HIS A CA 1
ATOM 1829 C C . HIS A 1 232 ? -27.282 -10.891 -0.506 1.00 97.62 232 HIS A C 1
ATOM 1831 O O . HIS A 1 232 ? -28.088 -10.387 -1.289 1.00 97.62 232 HIS A O 1
ATOM 1837 N N . GLY A 1 233 ? -26.276 -11.664 -0.929 1.00 96.12 233 GLY A N 1
ATOM 1838 C CA . GLY A 1 233 ? -25.979 -11.911 -2.342 1.00 96.12 233 GLY A CA 1
ATOM 1839 C C . GLY A 1 233 ? -25.339 -10.710 -3.042 1.00 96.12 233 GLY A C 1
ATOM 1840 O O . GLY A 1 233 ? -25.597 -10.488 -4.226 1.00 96.12 233 GLY A O 1
ATOM 1841 N N . TYR A 1 234 ? -24.549 -9.927 -2.307 1.00 94.88 234 TYR A N 1
ATOM 1842 C CA . TYR A 1 234 ? -23.798 -8.793 -2.840 1.00 94.88 234 TYR A CA 1
ATOM 1843 C C . TYR A 1 234 ? -22.611 -9.246 -3.707 1.00 94.88 234 TYR A C 1
ATOM 1845 O O . TYR A 1 234 ? -22.150 -10.387 -3.619 1.00 94.88 234 TYR A O 1
ATOM 1853 N N . ASP A 1 235 ? -22.102 -8.333 -4.540 1.00 90.50 235 ASP A N 1
ATOM 1854 C CA . ASP A 1 235 ? -20.750 -8.475 -5.081 1.00 90.50 235 ASP A CA 1
ATOM 1855 C C . ASP A 1 235 ? -19.747 -8.488 -3.911 1.00 90.50 235 ASP A C 1
ATOM 1857 O O . ASP A 1 235 ? -19.928 -7.773 -2.929 1.00 90.50 235 ASP A O 1
ATOM 1861 N N . VAL A 1 236 ? -18.712 -9.327 -4.006 1.00 91.25 236 VAL A N 1
ATOM 1862 C CA . VAL A 1 236 ? -17.708 -9.519 -2.945 1.00 91.25 236 VAL A CA 1
ATOM 1863 C C . VAL A 1 236 ? -16.504 -8.619 -3.196 1.00 91.25 236 VAL A C 1
ATOM 1865 O O . VAL A 1 236 ? -15.907 -8.681 -4.276 1.00 91.25 236 VAL A O 1
ATOM 1868 N N . HIS A 1 237 ? -16.088 -7.858 -2.182 1.00 94.12 237 HIS A N 1
ATOM 1869 C CA . HIS A 1 237 ? -14.915 -6.981 -2.255 1.00 94.12 237 HIS A CA 1
ATOM 1870 C C . HIS A 1 237 ? -13.712 -7.587 -1.516 1.00 94.12 237 HIS A C 1
ATOM 1872 O O . HIS A 1 237 ? -13.880 -8.372 -0.578 1.00 94.12 237 HIS A O 1
ATOM 1878 N N . PRO A 1 238 ? -12.463 -7.246 -1.891 1.00 96.88 238 PRO A N 1
ATOM 1879 C CA . PRO A 1 238 ? -11.288 -7.787 -1.219 1.00 96.88 238 PRO A CA 1
ATOM 1880 C C . PRO A 1 238 ? -11.143 -7.186 0.179 1.00 96.88 238 PRO A C 1
ATOM 1882 O O . PRO A 1 238 ? -10.957 -5.972 0.307 1.00 96.88 238 PRO A O 1
ATOM 1885 N N . ILE A 1 239 ? -11.154 -8.028 1.214 1.00 98.31 239 ILE A N 1
ATOM 1886 C CA . ILE A 1 239 ? -10.872 -7.603 2.591 1.00 98.31 239 ILE A CA 1
ATOM 1887 C C . ILE A 1 239 ? -9.422 -7.891 2.970 1.00 98.31 239 ILE A C 1
ATOM 1889 O O . ILE A 1 239 ? -8.850 -8.902 2.553 1.00 98.31 239 ILE A O 1
ATOM 1893 N N . GLY A 1 240 ? -8.831 -6.966 3.725 1.00 98.12 240 GLY A N 1
ATOM 1894 C CA . GLY A 1 240 ? -7.413 -6.930 4.050 1.00 98.12 240 GLY A CA 1
ATOM 1895 C C . GLY A 1 240 ? -7.100 -6.811 5.530 1.00 98.12 240 GLY A C 1
ATOM 1896 O O . GLY A 1 240 ? -7.854 -6.213 6.298 1.00 98.12 240 GLY A O 1
ATOM 1897 N N . MET A 1 241 ? -5.939 -7.351 5.896 1.00 98.19 241 MET A N 1
ATOM 1898 C CA . MET A 1 241 ? -5.358 -7.274 7.236 1.00 98.19 241 MET A CA 1
ATOM 1899 C C . MET A 1 241 ? -3.981 -6.596 7.152 1.00 98.19 241 MET A C 1
ATOM 1901 O O . MET A 1 241 ? -3.129 -7.013 6.358 1.00 98.19 241 MET A O 1
ATOM 1905 N N . THR A 1 242 ? -3.759 -5.543 7.937 1.00 97.31 242 THR A N 1
ATOM 1906 C CA . THR A 1 242 ? -2.452 -4.868 8.044 1.00 97.31 242 THR A CA 1
ATOM 1907 C C . THR A 1 242 ? -1.647 -5.431 9.212 1.00 97.31 242 THR A C 1
ATOM 1909 O O . THR A 1 242 ? -2.191 -6.183 10.023 1.00 97.31 242 THR A O 1
ATOM 1912 N N . MET A 1 243 ? -0.349 -5.114 9.284 1.00 94.56 243 MET A N 1
ATOM 1913 C CA . MET A 1 243 ? 0.501 -5.553 10.391 1.00 94.56 243 MET A CA 1
ATOM 1914 C C . MET A 1 243 ? -0.115 -5.212 11.748 1.00 94.56 243 MET A C 1
ATOM 1916 O O . MET A 1 243 ? -0.742 -4.169 11.914 1.00 94.56 243 MET A O 1
ATOM 1920 N N . GLN A 1 244 ? 0.116 -6.069 12.736 1.00 93.81 244 GLN A N 1
ATOM 1921 C CA . GLN A 1 244 ? -0.217 -5.743 14.117 1.00 93.81 244 GLN A CA 1
ATOM 1922 C C . GLN A 1 244 ? 0.936 -4.976 14.773 1.00 93.81 244 GLN A C 1
ATOM 1924 O O . GLN A 1 244 ? 2.106 -5.288 14.531 1.00 93.81 244 GLN A O 1
ATOM 1929 N N . PHE A 1 245 ? 0.626 -3.998 15.627 1.00 88.12 245 PHE A N 1
ATOM 1930 C CA . PHE A 1 245 ? 1.633 -3.290 16.415 1.00 88.12 245 PHE A CA 1
ATOM 1931 C C . PHE A 1 245 ? 1.103 -2.831 17.787 1.00 88.12 245 PHE A C 1
ATOM 1933 O O . PHE A 1 245 ? -0.005 -2.313 17.879 1.00 88.12 245 PHE A O 1
ATOM 1940 N N . PRO A 1 246 ? 1.890 -2.964 18.868 1.00 86.44 246 PRO A N 1
ATOM 1941 C CA . PRO A 1 246 ? 3.101 -3.780 18.969 1.00 86.44 246 PRO A CA 1
ATOM 1942 C C . PRO A 1 246 ? 2.763 -5.285 18.913 1.00 86.44 246 PRO A C 1
ATOM 1944 O O . PRO A 1 246 ? 1.639 -5.692 19.207 1.00 86.44 246 PRO A O 1
ATOM 1947 N N . VAL A 1 247 ? 3.749 -6.128 18.588 1.00 90.31 247 VAL A N 1
ATOM 1948 C CA . VAL A 1 247 ? 3.628 -7.602 18.639 1.00 90.31 247 VAL A CA 1
ATOM 1949 C C . VAL A 1 247 ? 4.588 -8.245 19.635 1.00 90.31 247 VAL A C 1
ATOM 1951 O O . VAL A 1 247 ? 5.683 -7.733 19.872 1.00 90.31 247 VAL A O 1
ATOM 1954 N N . ALA A 1 248 ? 4.196 -9.397 20.188 1.00 89.81 248 ALA A N 1
ATOM 1955 C CA . ALA A 1 248 ? 5.028 -10.189 21.099 1.00 89.81 248 ALA A CA 1
ATOM 1956 C C . ALA A 1 248 ? 6.352 -10.670 20.459 1.00 89.81 248 ALA A C 1
ATOM 1958 O O . ALA A 1 248 ? 7.380 -10.747 21.135 1.00 89.81 248 ALA A O 1
ATOM 1959 N N . ASP A 1 249 ? 6.343 -10.967 19.153 1.00 92.50 249 ASP A N 1
ATOM 1960 C CA . ASP A 1 249 ? 7.529 -11.321 18.364 1.00 92.50 249 ASP A CA 1
ATOM 1961 C C . ASP A 1 249 ? 7.509 -10.608 17.004 1.00 92.50 249 ASP A C 1
ATOM 1963 O O . ASP A 1 249 ? 6.787 -10.988 16.081 1.00 92.50 249 ASP A O 1
ATOM 1967 N N . GLN A 1 250 ? 8.351 -9.581 16.872 1.00 93.06 250 GLN A N 1
ATOM 1968 C CA . GLN A 1 250 ? 8.492 -8.788 15.650 1.00 93.06 250 GLN A CA 1
ATOM 1969 C C . GLN A 1 250 ? 8.887 -9.631 14.427 1.00 93.06 250 GLN A C 1
ATOM 1971 O O . GLN A 1 250 ? 8.464 -9.322 13.319 1.00 93.06 250 GLN A O 1
ATOM 1976 N N . THR A 1 251 ? 9.646 -10.721 14.599 1.00 95.62 251 THR A N 1
ATOM 1977 C CA . THR A 1 251 ? 10.057 -11.582 13.469 1.00 95.62 251 THR A CA 1
ATOM 1978 C C . THR A 1 251 ? 8.903 -12.413 12.903 1.00 95.62 251 THR A C 1
ATOM 1980 O O . THR A 1 251 ? 9.023 -12.997 11.828 1.00 95.62 251 THR A O 1
ATOM 1983 N N . ARG A 1 252 ? 7.766 -12.433 13.610 1.00 95.94 252 ARG A N 1
ATOM 1984 C CA . ARG A 1 252 ? 6.558 -13.201 13.284 1.00 95.94 252 ARG A CA 1
ATOM 1985 C C . ARG A 1 252 ? 5.331 -12.308 13.057 1.00 95.94 252 ARG A C 1
ATOM 1987 O O . ARG A 1 252 ? 4.237 -12.829 12.860 1.00 95.94 252 ARG A O 1
ATOM 1994 N N . VAL A 1 253 ? 5.514 -10.981 12.996 1.00 96.00 253 VAL A N 1
ATOM 1995 C CA . VAL A 1 253 ? 4.455 -9.964 12.783 1.00 96.00 253 VAL A CA 1
ATOM 1996 C C . VAL A 1 253 ? 3.566 -10.239 11.560 1.00 96.00 253 VAL A C 1
ATOM 1998 O O . VAL A 1 253 ? 2.397 -9.866 11.536 1.00 96.00 253 VAL A O 1
ATOM 2001 N N . ASN A 1 254 ? 4.107 -10.931 10.553 1.00 97.69 254 ASN A N 1
ATOM 2002 C CA . ASN A 1 254 ? 3.421 -11.244 9.301 1.00 97.69 254 ASN A CA 1
ATOM 2003 C C . ASN A 1 254 ? 2.663 -12.591 9.318 1.00 97.69 254 ASN A C 1
ATOM 2005 O O . ASN A 1 254 ? 1.910 -12.873 8.385 1.00 97.69 254 ASN A O 1
ATOM 2009 N N . GLU A 1 255 ? 2.815 -13.426 10.355 1.00 97.62 255 GLU A N 1
ATOM 2010 C CA . GLU A 1 255 ? 2.127 -14.726 10.445 1.00 97.62 255 GLU A CA 1
ATOM 2011 C C . GLU A 1 255 ? 0.594 -14.617 10.573 1.00 97.62 255 GLU A C 1
ATOM 2013 O O . GLU A 1 255 ? -0.084 -15.341 9.836 1.00 97.62 255 GLU A O 1
ATOM 2018 N N . PRO A 1 256 ? 0.014 -13.721 11.403 1.00 97.81 256 PRO A N 1
ATOM 2019 C CA . PRO A 1 256 ? -1.439 -13.521 11.451 1.00 97.81 256 PRO A CA 1
ATOM 2020 C C . PRO A 1 256 ? -2.013 -13.110 10.090 1.00 97.81 256 PRO A C 1
ATOM 2022 O O . PRO A 1 256 ? -3.040 -13.621 9.648 1.00 97.81 256 PRO A O 1
ATOM 2025 N N . LEU A 1 257 ? -1.290 -12.260 9.356 1.00 98.19 257 LEU A N 1
ATOM 2026 C CA . LEU A 1 257 ? -1.706 -11.775 8.039 1.00 98.19 257 LEU A CA 1
ATOM 2027 C C . LEU A 1 257 ? -1.804 -12.931 7.036 1.00 98.19 257 LEU A C 1
ATOM 2029 O O . LEU A 1 257 ? -2.796 -13.067 6.315 1.00 98.19 257 LEU A O 1
ATOM 2033 N N . LEU A 1 258 ? -0.787 -13.797 7.018 1.00 97.50 258 LEU A N 1
ATOM 2034 C CA . LEU A 1 258 ? -0.725 -14.977 6.155 1.00 97.50 258 LEU A CA 1
ATOM 2035 C C . LEU A 1 258 ? -1.762 -16.041 6.550 1.00 97.50 258 LEU A C 1
ATOM 2037 O O . LEU A 1 258 ? -2.368 -16.644 5.663 1.00 97.50 258 LEU A O 1
ATOM 2041 N N . GLY A 1 259 ? -1.998 -16.239 7.851 1.00 97.62 259 GLY A N 1
ATOM 2042 C CA . GLY A 1 259 ? -2.994 -17.173 8.389 1.00 97.62 259 GLY A CA 1
ATOM 2043 C C . GLY A 1 259 ? -4.452 -16.710 8.262 1.00 97.62 259 GLY A C 1
ATOM 2044 O O . GLY A 1 259 ? -5.361 -17.537 8.340 1.00 97.62 259 GLY A O 1
ATOM 2045 N N . SER A 1 260 ? -4.682 -15.413 8.047 1.00 98.00 260 SER A N 1
ATOM 2046 C CA . SER A 1 260 ? -6.013 -14.812 7.933 1.00 98.00 260 SER A CA 1
ATOM 2047 C C . SER A 1 260 ? -6.825 -15.311 6.730 1.00 98.00 260 SER A C 1
ATOM 2049 O O . SER A 1 260 ? -6.297 -15.823 5.737 1.00 98.00 260 SER A O 1
ATOM 2051 N N . ARG A 1 261 ? -8.135 -15.040 6.760 1.00 97.75 261 ARG A N 1
ATOM 2052 C CA . ARG A 1 261 ? -9.052 -15.205 5.617 1.00 97.75 261 ARG A CA 1
ATOM 2053 C C . ARG A 1 261 ? -9.127 -13.970 4.699 1.00 97.75 261 ARG A C 1
ATOM 2055 O O . ARG A 1 261 ? -9.996 -13.924 3.837 1.00 97.75 261 ARG A O 1
ATOM 2062 N N . ALA A 1 262 ? -8.223 -12.999 4.858 1.00 98.25 262 ALA A N 1
ATOM 2063 C CA . ALA A 1 262 ? -8.110 -11.832 3.980 1.00 98.25 262 ALA A CA 1
ATOM 2064 C C . ALA A 1 262 ? -7.588 -12.203 2.578 1.00 98.25 262 ALA A C 1
ATOM 2066 O O . ALA A 1 262 ? -6.723 -13.074 2.445 1.00 98.25 262 ALA A O 1
ATOM 2067 N N . GLU A 1 263 ? -8.059 -11.510 1.540 1.00 98.25 263 GLU A N 1
ATOM 2068 C CA . GLU A 1 263 ? -7.532 -11.605 0.170 1.00 98.25 263 GLU A CA 1
ATOM 2069 C C . GLU A 1 263 ? -6.195 -10.873 0.010 1.00 98.25 263 GLU A C 1
ATOM 2071 O O . GLU A 1 263 ? -5.330 -11.304 -0.762 1.00 98.25 263 GLU A O 1
ATOM 2076 N N . TRP A 1 264 ? -6.028 -9.765 0.737 1.00 98.69 264 TRP A N 1
ATOM 2077 C CA . TRP A 1 264 ? -4.830 -8.935 0.694 1.00 98.69 264 TRP A CA 1
ATOM 2078 C C . TRP A 1 264 ? -4.246 -8.667 2.078 1.00 98.69 264 TRP A C 1
ATOM 2080 O O . TRP A 1 264 ? -4.923 -8.799 3.096 1.00 98.69 264 TRP A O 1
ATOM 2090 N N . ILE A 1 265 ? -2.961 -8.324 2.116 1.00 98.69 265 ILE A N 1
ATOM 2091 C CA . ILE A 1 265 ? -2.251 -7.998 3.355 1.00 98.69 265 ILE A CA 1
ATOM 2092 C C . ILE A 1 265 ? -1.344 -6.785 3.174 1.00 98.69 265 ILE A C 1
ATOM 2094 O O . ILE A 1 265 ? -0.861 -6.534 2.064 1.00 98.69 265 ILE A O 1
ATOM 2098 N N . SER A 1 266 ? -1.069 -6.087 4.277 1.00 98.44 266 SER A N 1
ATOM 2099 C CA . SER A 1 266 ? -0.001 -5.086 4.351 1.00 98.44 266 SER A CA 1
ATOM 2100 C C . SER A 1 266 ? 1.071 -5.483 5.375 1.00 98.44 266 SER A C 1
ATOM 2102 O O . SER A 1 266 ? 0.847 -5.306 6.572 1.00 98.44 266 SER A O 1
ATOM 2104 N N . PRO A 1 267 ? 2.199 -6.080 4.934 1.00 98.12 267 PRO A N 1
ATOM 2105 C CA . PRO A 1 267 ? 3.220 -6.614 5.835 1.00 98.12 267 PRO A CA 1
ATOM 2106 C C . PRO A 1 267 ? 4.012 -5.557 6.607 1.00 98.12 267 PRO A C 1
ATOM 2108 O O . PRO A 1 267 ? 4.331 -4.494 6.074 1.00 98.12 267 PRO A O 1
ATOM 2111 N N . GLY A 1 268 ? 4.411 -5.921 7.825 1.00 96.12 268 GLY A N 1
ATOM 2112 C CA . GLY A 1 268 ? 5.297 -5.145 8.690 1.00 96.12 268 GLY A CA 1
ATOM 2113 C C . GLY A 1 268 ? 6.757 -5.586 8.638 1.00 96.12 268 GLY A C 1
ATOM 2114 O O . GLY A 1 268 ? 7.082 -6.667 8.134 1.00 96.12 268 GLY A O 1
ATOM 2115 N N . TYR A 1 269 ? 7.648 -4.765 9.204 1.00 96.19 269 TYR A N 1
ATOM 2116 C CA . TYR A 1 269 ? 9.065 -5.117 9.337 1.00 96.19 269 TYR A CA 1
ATOM 2117 C C . TYR A 1 269 ? 9.264 -6.353 10.232 1.00 96.19 269 TYR A C 1
ATOM 2119 O O . TYR A 1 269 ? 8.861 -6.377 11.392 1.00 96.19 269 TYR A O 1
ATOM 2127 N N . ASP A 1 270 ? 9.922 -7.378 9.694 1.00 96.44 270 ASP A N 1
ATOM 2128 C CA . ASP A 1 270 ? 10.136 -8.687 10.331 1.00 96.44 270 ASP A CA 1
ATOM 2129 C C . ASP A 1 270 ? 11.624 -9.089 10.395 1.00 96.44 270 ASP A C 1
ATOM 2131 O O . ASP A 1 270 ? 11.971 -10.229 10.701 1.00 96.44 270 ASP A O 1
ATOM 2135 N N . ASP A 1 271 ? 12.533 -8.148 10.122 1.00 96.44 271 ASP A N 1
ATOM 2136 C CA . ASP A 1 271 ? 13.974 -8.378 10.158 1.00 96.44 271 ASP A CA 1
ATOM 2137 C C . ASP A 1 271 ? 14.470 -8.714 11.582 1.00 96.44 271 ASP A C 1
ATOM 2139 O O . ASP A 1 271 ? 14.263 -7.942 12.522 1.00 96.44 271 ASP A O 1
ATOM 2143 N N . GLU A 1 272 ? 15.255 -9.791 11.735 1.00 94.81 272 GLU A N 1
ATOM 2144 C CA . GLU A 1 272 ? 15.884 -10.187 13.015 1.00 94.81 272 GLU A CA 1
ATOM 2145 C C . GLU A 1 272 ? 16.648 -9.037 13.700 1.00 94.81 272 GLU A C 1
ATOM 2147 O O . GLU A 1 272 ? 16.737 -8.962 14.932 1.00 94.81 272 GLU A O 1
ATOM 2152 N N . MET A 1 273 ? 17.193 -8.102 12.912 1.00 93.56 273 MET A N 1
ATOM 2153 C CA . MET A 1 273 ? 17.926 -6.949 13.429 1.00 93.56 273 MET A CA 1
ATOM 2154 C C . MET A 1 273 ? 17.049 -5.995 14.258 1.00 93.56 273 MET A C 1
ATOM 2156 O O . MET A 1 273 ? 17.593 -5.302 15.118 1.00 93.56 273 MET A O 1
ATOM 2160 N N . PHE A 1 274 ? 15.722 -6.013 14.091 1.00 91.94 274 PHE A N 1
ATOM 2161 C CA . PHE A 1 274 ? 14.760 -5.204 14.854 1.00 91.94 274 PHE A CA 1
ATOM 2162 C C . PHE A 1 274 ? 14.136 -5.934 16.056 1.00 91.94 274 PHE A C 1
ATOM 2164 O O . PHE A 1 274 ? 13.254 -5.414 16.730 1.00 91.94 274 PHE A O 1
ATOM 2171 N N . THR A 1 275 ? 14.647 -7.114 16.414 1.00 87.62 275 THR A N 1
ATOM 2172 C CA . THR A 1 275 ? 14.341 -7.729 17.717 1.00 87.62 275 THR A CA 1
ATOM 2173 C C . THR A 1 275 ? 14.733 -6.822 18.897 1.00 87.62 275 THR A C 1
ATOM 2175 O O . THR A 1 275 ? 15.560 -5.915 18.770 1.00 87.62 275 THR A O 1
ATOM 2178 N N . GLN A 1 276 ? 14.185 -7.101 20.087 1.00 82.38 276 GLN A N 1
ATOM 2179 C CA . GLN A 1 276 ? 14.543 -6.430 21.351 1.00 82.38 276 GLN A CA 1
ATOM 2180 C C . GLN A 1 276 ? 14.263 -4.908 21.364 1.00 82.38 276 GLN A C 1
ATOM 2182 O O . GLN A 1 276 ? 15.061 -4.135 21.894 1.00 82.38 276 GLN A O 1
ATOM 2187 N N . GLY A 1 277 ? 13.144 -4.472 20.773 1.00 77.12 277 GLY A N 1
ATOM 2188 C CA . GLY A 1 277 ? 12.703 -3.068 20.799 1.00 77.12 277 GLY A CA 1
ATOM 2189 C C . GLY A 1 277 ? 13.489 -2.123 19.883 1.00 77.12 277 GLY A C 1
ATOM 2190 O O . GLY A 1 277 ? 13.406 -0.906 20.038 1.00 77.12 277 GLY A O 1
ATOM 2191 N N . ARG A 1 278 ? 14.269 -2.660 18.937 1.00 86.50 278 ARG A N 1
ATOM 2192 C CA . ARG A 1 278 ? 14.862 -1.883 17.837 1.00 86.50 278 ARG A CA 1
ATOM 2193 C C . ARG A 1 278 ? 13.843 -1.768 16.694 1.00 86.50 278 ARG A C 1
ATOM 2195 O O . ARG A 1 278 ? 12.919 -2.563 16.612 1.00 86.50 278 ARG A O 1
ATOM 2202 N N . HIS A 1 279 ? 13.996 -0.784 15.813 1.00 89.00 279 HIS A N 1
ATOM 2203 C CA . HIS A 1 279 ? 13.071 -0.561 14.694 1.00 89.00 279 HIS A CA 1
ATOM 2204 C C . HIS A 1 279 ? 13.775 0.174 13.530 1.00 89.00 279 HIS A C 1
ATOM 2206 O O . HIS A 1 279 ? 14.791 0.846 13.764 1.00 89.00 279 HIS A O 1
ATOM 2212 N N . PRO A 1 280 ? 13.287 0.065 12.278 1.00 88.75 280 PRO A N 1
ATOM 2213 C CA . PRO A 1 280 ? 13.927 0.700 11.117 1.00 88.75 280 PRO A CA 1
ATOM 2214 C C . PRO A 1 280 ? 13.862 2.238 11.136 1.00 88.75 280 PRO A C 1
ATOM 2216 O O . PRO A 1 280 ? 14.692 2.898 10.518 1.00 88.75 280 PRO A O 1
ATOM 2219 N N . MET A 1 281 ? 12.926 2.820 11.890 1.00 84.25 281 MET A N 1
ATOM 2220 C CA . MET A 1 281 ? 12.737 4.272 12.036 1.00 84.25 281 MET A CA 1
ATOM 2221 C C . MET A 1 281 ? 13.705 4.908 13.052 1.00 84.25 281 MET A C 1
ATOM 2223 O O . MET A 1 281 ? 13.764 6.130 13.170 1.00 84.25 281 MET A O 1
ATOM 2227 N N . ALA A 1 282 ? 14.470 4.105 13.802 1.00 83.56 282 ALA A N 1
ATOM 2228 C CA . ALA A 1 282 ? 15.394 4.628 14.804 1.00 83.56 282 ALA A CA 1
ATOM 2229 C C . ALA A 1 282 ? 16.521 5.473 14.153 1.00 83.56 282 ALA A C 1
ATOM 2231 O O . ALA A 1 282 ? 16.993 5.134 13.062 1.00 83.56 282 ALA A O 1
ATOM 2232 N N . PRO A 1 283 ? 17.013 6.549 14.800 1.00 80.38 283 PRO A N 1
ATOM 2233 C CA . PRO A 1 283 ? 17.994 7.454 14.197 1.00 80.38 283 PRO A CA 1
ATOM 2234 C C . PRO A 1 283 ? 19.286 6.754 13.748 1.00 80.38 283 PRO A C 1
ATOM 2236 O O . PRO A 1 283 ? 20.065 6.258 14.563 1.00 80.38 283 PRO A O 1
ATOM 2239 N N . GLY A 1 284 ? 19.537 6.733 12.435 1.00 84.44 284 GLY A N 1
ATOM 2240 C CA . GLY A 1 284 ? 20.708 6.067 11.849 1.00 84.44 284 GLY A CA 1
ATOM 2241 C C . GLY A 1 284 ? 20.639 4.534 11.828 1.00 84.44 284 GLY A C 1
ATOM 2242 O O . GLY A 1 284 ? 21.673 3.893 11.633 1.00 84.44 284 GLY A O 1
ATOM 2243 N N . SER A 1 285 ? 19.451 3.955 12.028 1.00 89.50 285 SER A N 1
ATOM 2244 C CA . SER A 1 285 ? 19.180 2.529 11.825 1.00 89.50 285 SER A CA 1
ATOM 2245 C C . SER A 1 285 ? 19.382 2.118 10.362 1.00 89.50 285 SER A C 1
ATOM 2247 O O . SER A 1 285 ? 19.446 2.954 9.456 1.00 89.50 285 SER A O 1
ATOM 2249 N N . ALA A 1 286 ? 19.478 0.812 10.120 1.00 93.44 286 ALA A N 1
ATOM 2250 C CA . ALA A 1 286 ? 19.368 0.283 8.766 1.00 93.44 286 ALA A CA 1
ATOM 2251 C C . ALA A 1 286 ? 17.888 0.296 8.326 1.00 93.44 286 ALA A C 1
ATOM 2253 O O . ALA A 1 286 ? 17.012 0.086 9.166 1.00 93.44 286 ALA A O 1
ATOM 2254 N N . PRO A 1 287 ? 17.584 0.505 7.033 1.00 94.75 287 PRO A N 1
ATOM 2255 C CA . PRO A 1 287 ? 16.236 0.284 6.516 1.00 94.75 287 PRO A CA 1
ATOM 2256 C C . PRO A 1 287 ? 15.853 -1.202 6.611 1.00 94.75 287 PRO A C 1
ATOM 2258 O O . PRO A 1 287 ? 16.709 -2.075 6.454 1.00 94.75 287 PRO A O 1
ATOM 2261 N N . SER A 1 288 ? 14.564 -1.489 6.810 1.00 96.50 288 SER A N 1
ATOM 2262 C CA . SER A 1 288 ? 14.029 -2.854 6.705 1.00 96.50 288 SER A CA 1
ATOM 2263 C C . SER A 1 288 ? 14.201 -3.416 5.296 1.00 96.50 288 SER A C 1
ATOM 2265 O O . SER A 1 288 ? 14.166 -2.666 4.313 1.00 96.50 288 SER A O 1
ATOM 2267 N N . ARG A 1 289 ? 14.314 -4.748 5.182 1.00 96.31 289 ARG A N 1
ATOM 2268 C CA . ARG A 1 289 ? 14.249 -5.457 3.900 1.00 96.31 289 ARG A CA 1
ATOM 2269 C C . ARG A 1 289 ? 13.045 -5.025 3.064 1.00 96.31 289 ARG A C 1
ATOM 2271 O O . ARG A 1 289 ? 13.225 -4.776 1.884 1.00 96.31 289 ARG A O 1
ATOM 2278 N N . TRP A 1 290 ? 11.872 -4.792 3.655 1.00 97.06 290 TRP A N 1
ATOM 2279 C CA . TRP A 1 290 ? 10.674 -4.352 2.922 1.00 97.06 290 TRP A CA 1
ATOM 2280 C C . TRP A 1 290 ? 10.856 -3.024 2.163 1.00 97.06 290 TRP A C 1
ATOM 2282 O O . TRP A 1 290 ? 10.265 -2.839 1.102 1.00 97.06 290 TRP A O 1
ATOM 2292 N N . PHE A 1 291 ? 11.747 -2.144 2.632 1.00 97.00 291 PHE A N 1
ATOM 2293 C CA . PHE A 1 291 ? 12.159 -0.943 1.901 1.00 97.00 291 PHE A CA 1
ATOM 2294 C C . PHE A 1 291 ? 13.385 -1.187 1.001 1.00 97.00 291 PHE A C 1
ATOM 2296 O O . PHE A 1 291 ? 13.434 -0.755 -0.152 1.00 97.00 291 PHE A O 1
ATOM 2303 N N . ALA A 1 292 ? 14.408 -1.859 1.536 1.00 95.44 292 ALA A N 1
ATOM 2304 C CA . ALA A 1 292 ? 15.735 -1.937 0.929 1.00 95.44 292 ALA A CA 1
ATOM 2305 C C . ALA A 1 292 ? 15.881 -3.033 -0.138 1.00 95.44 292 ALA A C 1
ATOM 2307 O O . ALA A 1 292 ? 16.539 -2.806 -1.155 1.00 95.44 292 ALA A O 1
ATOM 2308 N N . ASP A 1 293 ? 15.279 -4.197 0.083 1.00 96.25 293 ASP A N 1
ATOM 2309 C CA . ASP A 1 293 ? 15.163 -5.307 -0.861 1.00 96.25 293 ASP A CA 1
ATOM 2310 C C . ASP A 1 293 ? 13.917 -6.154 -0.519 1.00 96.25 293 ASP A C 1
ATOM 2312 O O . ASP A 1 293 ? 14.041 -7.167 0.180 1.00 96.25 293 ASP A O 1
ATOM 2316 N N . PRO A 1 294 ? 12.706 -5.712 -0.924 1.00 96.94 294 PRO A N 1
ATOM 2317 C CA . PRO A 1 294 ? 11.471 -6.358 -0.495 1.00 96.94 294 PRO A CA 1
ATOM 2318 C C . PRO A 1 294 ? 11.440 -7.852 -0.858 1.00 96.94 294 PRO A C 1
ATOM 2320 O O . PRO A 1 294 ? 11.977 -8.230 -1.904 1.00 96.94 294 PRO A O 1
ATOM 2323 N N . PRO A 1 295 ? 10.825 -8.723 -0.035 1.00 97.12 295 PRO A N 1
ATOM 2324 C CA . PRO A 1 295 ? 10.619 -10.130 -0.376 1.00 97.12 295 PRO A CA 1
ATOM 2325 C C . PRO A 1 295 ? 9.873 -10.313 -1.707 1.00 97.12 295 PRO A C 1
ATOM 2327 O O . PRO A 1 295 ? 9.155 -9.435 -2.162 1.00 97.12 295 PRO A O 1
ATOM 2330 N N . VAL A 1 296 ? 10.007 -11.470 -2.357 1.00 97.94 296 VAL A N 1
ATOM 2331 C CA . VAL A 1 296 ? 9.179 -11.784 -3.535 1.00 97.94 296 VAL A CA 1
ATOM 2332 C C . VAL A 1 296 ? 7.756 -12.120 -3.092 1.00 97.94 296 VAL A C 1
ATOM 2334 O O . VAL A 1 296 ? 7.574 -12.973 -2.227 1.00 97.94 296 VAL A O 1
ATOM 2337 N N . ALA A 1 297 ? 6.748 -11.523 -3.736 1.00 97.75 297 ALA A N 1
ATOM 2338 C CA . ALA A 1 297 ? 5.378 -12.011 -3.649 1.00 97.75 297 ALA A CA 1
ATOM 2339 C C . ALA A 1 297 ? 5.303 -13.424 -4.254 1.00 97.75 297 ALA A C 1
ATOM 2341 O O . ALA A 1 297 ? 5.507 -13.619 -5.458 1.00 97.75 297 ALA A O 1
ATOM 2342 N N . ASP A 1 298 ? 4.998 -14.421 -3.433 1.00 96.06 298 ASP A N 1
ATOM 2343 C CA . ASP A 1 298 ? 4.802 -15.811 -3.854 1.00 96.06 298 ASP A CA 1
ATOM 2344 C C . ASP A 1 298 ? 3.453 -16.020 -4.572 1.00 96.06 298 ASP A C 1
ATOM 2346 O O . ASP A 1 298 ? 3.354 -16.856 -5.471 1.00 96.06 298 ASP A O 1
ATOM 2350 N N . GLY A 1 299 ? 2.456 -15.194 -4.241 1.00 96.50 299 GLY A N 1
ATOM 2351 C CA . GLY A 1 299 ? 1.073 -15.292 -4.708 1.00 96.50 299 GLY A CA 1
ATOM 2352 C C . GLY A 1 299 ? 0.113 -15.922 -3.690 1.00 96.50 299 GLY A C 1
ATOM 2353 O O . GLY A 1 299 ? -1.026 -16.198 -4.049 1.00 96.50 299 GLY A O 1
ATOM 2354 N N . THR A 1 300 ? 0.536 -16.143 -2.441 1.00 96.81 300 THR A N 1
ATOM 2355 C CA . THR A 1 300 ? -0.330 -16.645 -1.354 1.00 96.81 300 THR A CA 1
ATOM 2356 C C . THR A 1 300 ? -1.352 -15.593 -0.900 1.00 96.81 300 THR A C 1
ATOM 2358 O O . THR A 1 300 ? -2.453 -15.941 -0.478 1.00 96.81 300 THR A O 1
ATOM 2361 N N . LYS A 1 301 ? -1.010 -14.305 -1.029 1.00 98.31 301 LYS A N 1
ATOM 2362 C CA . LYS A 1 301 ? -1.876 -13.132 -0.821 1.00 98.31 301 LYS A CA 1
ATOM 2363 C C . LYS A 1 301 ? -1.577 -12.080 -1.894 1.00 98.31 301 LYS A C 1
ATOM 2365 O O . LYS A 1 301 ? -0.459 -12.044 -2.419 1.00 98.31 301 LYS A O 1
ATOM 2370 N N . VAL A 1 302 ? -2.514 -11.163 -2.144 1.00 98.75 302 VAL A N 1
ATOM 2371 C CA . VAL A 1 302 ? -2.169 -9.868 -2.758 1.00 98.75 302 VAL A CA 1
ATOM 2372 C C . VAL A 1 302 ? -1.453 -9.022 -1.700 1.00 98.75 302 VAL A C 1
ATOM 2374 O O . VAL A 1 302 ? -1.940 -8.882 -0.582 1.00 98.75 302 VAL A O 1
ATOM 2377 N N . VAL A 1 303 ? -0.286 -8.464 -2.025 1.00 98.81 303 VAL A N 1
ATOM 2378 C CA . VAL A 1 303 ? 0.505 -7.662 -1.076 1.00 98.81 303 VAL A CA 1
ATOM 2379 C C . VAL A 1 303 ? 0.392 -6.187 -1.435 1.00 98.81 303 VAL A C 1
ATOM 2381 O O . VAL A 1 303 ? 0.937 -5.761 -2.456 1.00 98.81 303 VAL A O 1
ATOM 2384 N N . ILE A 1 304 ? -0.267 -5.408 -0.577 1.00 98.62 304 ILE A N 1
ATOM 2385 C CA . ILE A 1 304 ? -0.229 -3.942 -0.601 1.00 98.62 304 ILE A CA 1
ATOM 2386 C C . ILE A 1 304 ? 0.902 -3.515 0.332 1.00 98.62 304 ILE A C 1
ATOM 2388 O O . ILE A 1 304 ? 0.808 -3.661 1.545 1.00 98.62 304 ILE A O 1
ATOM 2392 N N . SER A 1 305 ? 2.015 -3.053 -0.232 1.00 97.44 305 SER A N 1
ATOM 2393 C CA . SER A 1 305 ? 3.228 -2.758 0.532 1.00 97.44 305 SER A CA 1
ATOM 2394 C C . SER A 1 305 ? 3.226 -1.290 0.952 1.00 97.44 305 SER A C 1
ATOM 2396 O O . SER A 1 305 ? 3.587 -0.426 0.153 1.00 97.44 305 SER A O 1
ATOM 2398 N N . ASP A 1 306 ? 2.792 -1.028 2.183 1.00 97.44 306 ASP A N 1
ATOM 2399 C CA . ASP A 1 306 ? 2.658 0.318 2.744 1.00 97.44 306 ASP A CA 1
ATOM 2400 C C . ASP A 1 306 ? 3.919 0.725 3.516 1.00 97.44 306 ASP A C 1
ATOM 2402 O O . ASP A 1 306 ? 4.365 -0.013 4.396 1.00 97.44 306 ASP A O 1
ATOM 2406 N N . THR A 1 307 ? 4.507 1.884 3.198 1.00 96.25 307 THR A N 1
ATOM 2407 C CA . THR A 1 307 ? 5.692 2.365 3.926 1.00 96.25 307 THR A CA 1
ATOM 2408 C C . THR A 1 307 ? 5.408 2.673 5.392 1.00 96.25 307 THR A C 1
ATOM 2410 O O . THR A 1 307 ? 6.351 2.598 6.177 1.00 96.25 307 THR A O 1
ATOM 2413 N N . ASP A 1 308 ? 4.154 2.932 5.777 1.00 93.19 308 ASP A N 1
ATOM 2414 C CA . ASP A 1 308 ? 3.693 3.099 7.167 1.00 93.19 308 ASP A CA 1
ATOM 2415 C C . ASP A 1 308 ? 4.255 1.994 8.090 1.00 93.19 308 ASP A C 1
ATOM 2417 O O . ASP A 1 308 ? 4.834 2.258 9.143 1.00 93.19 308 ASP A O 1
ATOM 2421 N N . HIS A 1 309 ? 4.228 0.754 7.591 1.00 94.69 309 HIS A N 1
ATOM 2422 C CA . HIS A 1 309 ? 4.491 -0.486 8.325 1.00 94.69 309 HIS A CA 1
ATOM 2423 C C . HIS A 1 309 ? 5.972 -0.915 8.406 1.00 94.69 309 HIS A C 1
ATOM 2425 O O . HIS A 1 309 ? 6.309 -1.911 9.053 1.00 94.69 309 HIS A O 1
ATOM 2431 N N . TYR A 1 310 ? 6.897 -0.225 7.727 1.00 94.38 310 TYR A N 1
ATOM 2432 C CA . TYR A 1 310 ? 8.321 -0.621 7.723 1.00 94.38 310 TYR A CA 1
ATOM 2433 C C . TYR A 1 310 ? 9.335 0.494 7.439 1.00 94.38 310 TYR A C 1
ATOM 2435 O O . TYR A 1 310 ? 10.536 0.296 7.654 1.00 94.38 310 TYR A O 1
ATOM 2443 N N . ALA A 1 311 ? 8.896 1.649 6.939 1.00 92.69 311 ALA A N 1
ATOM 2444 C CA . ALA A 1 311 ? 9.734 2.819 6.701 1.00 92.69 311 ALA A CA 1
ATOM 2445 C C . ALA A 1 311 ? 8.910 4.133 6.671 1.00 92.69 311 ALA A C 1
ATOM 2447 O O . ALA A 1 311 ? 9.037 4.898 5.709 1.00 92.69 311 ALA A O 1
ATOM 2448 N N . PRO A 1 312 ? 8.074 4.429 7.690 1.00 84.38 312 PRO A N 1
ATOM 2449 C CA . PRO A 1 312 ? 7.265 5.643 7.710 1.00 84.38 312 PRO A CA 1
ATOM 2450 C C . PRO A 1 312 ? 8.170 6.876 7.646 1.00 84.38 312 PRO A C 1
ATOM 2452 O O . PRO A 1 312 ? 9.270 6.907 8.209 1.00 84.38 312 PRO A O 1
ATOM 2455 N N . GLY A 1 313 ? 7.741 7.877 6.881 1.00 80.69 313 GLY A N 1
ATOM 2456 C CA . GLY A 1 313 ? 8.565 9.035 6.546 1.00 80.69 313 GLY A CA 1
ATOM 2457 C C . GLY A 1 313 ? 9.643 8.786 5.477 1.00 80.69 313 GLY A C 1
ATOM 2458 O O . GLY A 1 313 ? 10.350 9.729 5.118 1.00 80.69 313 GLY A O 1
ATOM 2459 N N . GLN A 1 314 ? 9.768 7.585 4.902 1.00 89.44 314 GLN A N 1
ATOM 2460 C CA . GLN A 1 314 ? 10.692 7.289 3.798 1.00 89.44 314 GLN A CA 1
ATOM 2461 C C . GLN A 1 314 ? 9.941 6.839 2.536 1.00 89.44 314 GLN A C 1
ATOM 2463 O O . GLN A 1 314 ? 8.871 6.241 2.594 1.00 89.44 314 GLN A O 1
ATOM 2468 N N . GLY A 1 315 ? 10.523 7.133 1.374 1.00 92.56 315 GLY A N 1
ATOM 2469 C CA . GLY A 1 315 ? 9.966 6.788 0.069 1.00 92.56 315 GLY A CA 1
ATOM 2470 C C . GLY A 1 315 ? 10.787 7.416 -1.048 1.00 92.56 315 GLY A C 1
ATOM 2471 O O . GLY A 1 315 ? 10.963 8.632 -1.071 1.00 92.56 315 GLY A O 1
ATOM 2472 N N . ASP A 1 316 ? 11.280 6.609 -1.987 1.00 94.56 316 ASP A N 1
ATOM 2473 C CA . ASP A 1 316 ? 11.952 7.098 -3.193 1.00 94.56 316 ASP A CA 1
ATOM 2474 C C . ASP A 1 316 ? 11.493 6.351 -4.460 1.00 94.56 316 ASP A C 1
ATOM 2476 O O . ASP A 1 316 ? 10.641 5.458 -4.421 1.00 94.56 316 ASP A O 1
ATOM 2480 N N . ALA A 1 317 ? 12.041 6.745 -5.612 1.00 96.06 317 ALA A N 1
ATOM 2481 C CA . ALA A 1 317 ? 11.717 6.113 -6.887 1.00 96.06 317 ALA A CA 1
ATOM 2482 C C . ALA A 1 317 ? 12.162 4.640 -6.958 1.00 96.06 317 ALA A C 1
ATOM 2484 O O . ALA A 1 317 ? 11.492 3.820 -7.586 1.00 96.06 317 ALA A O 1
ATOM 2485 N N . LEU A 1 318 ? 13.288 4.290 -6.329 1.00 95.69 318 LEU A N 1
ATOM 2486 C CA . LEU A 1 318 ? 13.862 2.949 -6.384 1.00 95.69 318 LEU A CA 1
ATOM 2487 C C . LEU A 1 318 ? 13.055 1.959 -5.535 1.00 95.69 318 LEU A C 1
ATOM 2489 O O . LEU A 1 318 ? 12.855 0.830 -5.976 1.00 95.69 318 LEU A O 1
ATOM 2493 N N . TRP A 1 319 ? 12.546 2.373 -4.373 1.00 96.88 319 TRP A N 1
ATOM 2494 C CA . TRP A 1 319 ? 11.597 1.593 -3.576 1.00 96.88 319 TRP A CA 1
ATOM 2495 C C . TRP A 1 319 ? 10.359 1.208 -4.402 1.00 96.88 319 TRP A C 1
ATOM 2497 O O . TRP A 1 319 ? 10.076 0.020 -4.548 1.00 96.88 319 TRP A O 1
ATOM 2507 N N . ALA A 1 320 ? 9.684 2.177 -5.033 1.00 98.06 320 ALA A N 1
ATOM 2508 C CA . ALA A 1 320 ? 8.484 1.907 -5.832 1.00 98.06 320 ALA A CA 1
ATOM 2509 C C . ALA A 1 320 ? 8.762 0.920 -6.986 1.00 98.06 320 ALA A C 1
ATOM 2511 O O . ALA A 1 320 ? 7.989 -0.012 -7.219 1.00 98.06 320 ALA A O 1
ATOM 2512 N N . TRP A 1 321 ? 9.902 1.073 -7.672 1.00 98.31 321 TRP A N 1
ATOM 2513 C CA . TRP A 1 321 ? 10.337 0.150 -8.726 1.00 98.31 321 TRP A CA 1
ATOM 2514 C C . TRP A 1 321 ? 10.701 -1.251 -8.207 1.00 98.31 321 TRP A C 1
ATOM 2516 O O . TRP A 1 321 ? 10.356 -2.239 -8.856 1.00 98.31 321 TRP A O 1
ATOM 2526 N N . LYS A 1 322 ? 11.344 -1.371 -7.038 1.00 98.06 322 LYS A N 1
ATOM 2527 C CA . LYS A 1 322 ? 11.616 -2.671 -6.398 1.00 98.06 322 LYS A CA 1
ATOM 2528 C C . LYS A 1 322 ? 10.322 -3.378 -6.013 1.00 98.06 322 LYS A C 1
ATOM 2530 O O . LYS A 1 322 ? 10.137 -4.528 -6.399 1.00 98.06 322 LYS A O 1
ATOM 2535 N N . SER A 1 323 ? 9.418 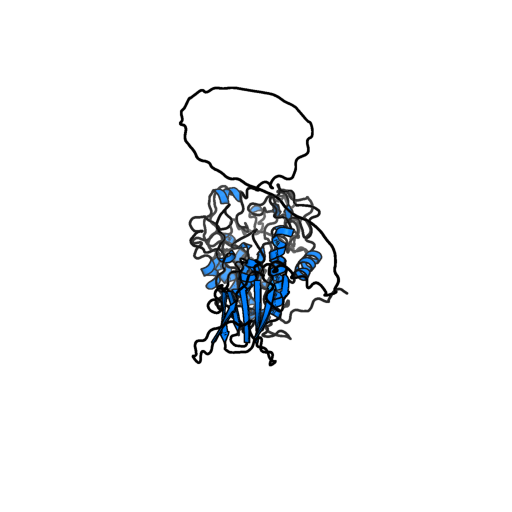-2.691 -5.317 1.00 98.31 323 SER A N 1
ATOM 2536 C CA . SER A 1 323 ? 8.122 -3.232 -4.894 1.00 98.31 323 SER A CA 1
ATOM 2537 C C . SER A 1 323 ? 7.302 -3.737 -6.083 1.00 98.31 323 SER A C 1
ATOM 2539 O O . SER A 1 323 ? 6.804 -4.862 -6.042 1.00 98.31 323 SER A O 1
ATOM 2541 N N . PHE A 1 324 ? 7.260 -2.982 -7.190 1.00 98.50 324 PHE A N 1
ATOM 2542 C CA . PHE A 1 324 ? 6.619 -3.439 -8.427 1.00 98.50 324 PHE A CA 1
ATOM 2543 C C . PHE A 1 324 ? 7.238 -4.739 -8.959 1.00 98.50 324 PHE A C 1
ATOM 2545 O O . PHE A 1 324 ? 6.516 -5.707 -9.203 1.00 98.50 324 PHE A O 1
ATOM 2552 N N . LEU A 1 325 ? 8.570 -4.799 -9.103 1.00 98.25 325 LEU A N 1
ATOM 2553 C CA . LEU A 1 325 ? 9.235 -5.982 -9.662 1.00 98.25 325 LEU A CA 1
ATOM 2554 C C . LEU A 1 325 ? 9.269 -7.190 -8.711 1.00 98.25 325 LEU A C 1
ATOM 2556 O O . LEU A 1 325 ? 9.477 -8.315 -9.162 1.00 98.25 325 LEU A O 1
ATOM 2560 N N . ARG A 1 326 ? 9.011 -6.985 -7.415 1.00 98.19 326 ARG A N 1
ATOM 2561 C CA . ARG A 1 326 ? 8.735 -8.048 -6.438 1.00 98.19 326 ARG A CA 1
ATOM 2562 C C . ARG A 1 326 ? 7.291 -8.558 -6.475 1.00 98.19 326 ARG A C 1
ATOM 2564 O O . ARG A 1 326 ? 7.014 -9.595 -5.877 1.00 98.19 326 ARG A O 1
ATOM 2571 N N . GLY A 1 327 ? 6.398 -7.898 -7.214 1.00 98.19 327 GLY A N 1
ATOM 2572 C CA . GLY A 1 327 ? 4.988 -8.272 -7.348 1.00 98.19 327 GLY A CA 1
ATOM 2573 C C . GLY A 1 327 ? 4.072 -7.685 -6.272 1.00 98.19 327 GLY A C 1
ATOM 2574 O O . GLY A 1 327 ? 2.985 -8.214 -6.063 1.00 98.19 327 GLY A O 1
ATOM 2575 N N . HIS A 1 328 ? 4.501 -6.629 -5.578 1.00 98.62 328 HIS A N 1
ATOM 2576 C CA . HIS A 1 328 ? 3.689 -5.898 -4.603 1.00 98.62 328 HIS A CA 1
ATOM 2577 C C . HIS A 1 328 ? 2.987 -4.696 -5.240 1.00 98.62 328 HIS A C 1
ATOM 2579 O O . HIS A 1 328 ? 3.398 -4.208 -6.289 1.00 98.62 328 HIS A O 1
ATOM 2585 N N . HIS A 1 329 ? 1.968 -4.185 -4.557 1.00 98.69 329 HIS A N 1
ATOM 2586 C CA . HIS A 1 329 ? 1.256 -2.946 -4.855 1.00 98.69 329 HIS A CA 1
ATOM 2587 C C . HIS A 1 329 ? 1.745 -1.865 -3.867 1.00 98.69 329 HIS A C 1
ATOM 2589 O O . HIS A 1 329 ? 1.273 -1.850 -2.730 1.00 98.69 329 HIS A O 1
ATOM 2595 N N . PRO A 1 330 ? 2.748 -1.032 -4.205 1.00 97.75 330 PRO A N 1
ATOM 2596 C CA . PRO A 1 330 ? 3.289 -0.052 -3.267 1.00 97.75 330 PRO A CA 1
ATOM 2597 C C . PRO A 1 330 ? 2.297 1.085 -2.999 1.00 97.75 330 PRO A C 1
ATOM 2599 O O . PRO A 1 330 ? 1.772 1.692 -3.936 1.00 97.75 330 PRO A O 1
ATOM 2602 N N . ILE A 1 331 ? 2.099 1.408 -1.723 1.00 97.69 331 ILE A N 1
ATOM 2603 C CA . ILE A 1 331 ? 1.406 2.619 -1.279 1.00 97.69 331 ILE A CA 1
ATOM 2604 C C . ILE A 1 331 ? 2.327 3.388 -0.317 1.00 97.69 331 ILE A C 1
ATOM 2606 O O . ILE A 1 331 ? 3.129 2.789 0.399 1.00 97.69 331 ILE A O 1
ATOM 2610 N N . LEU A 1 332 ? 2.313 4.718 -0.397 1.00 97.00 332 LEU A N 1
ATOM 2611 C CA . LEU A 1 332 ? 3.268 5.584 0.292 1.00 97.00 332 LEU A CA 1
ATOM 2612 C C . LEU A 1 332 ? 2.600 6.373 1.414 1.00 97.00 332 LEU A C 1
ATOM 2614 O O . LEU A 1 332 ? 1.753 7.224 1.134 1.00 97.00 332 LEU A O 1
ATOM 2618 N N . MET A 1 333 ? 3.101 6.209 2.634 1.00 94.00 333 MET A N 1
ATOM 2619 C CA . MET A 1 333 ? 2.796 7.098 3.745 1.00 94.00 333 MET A CA 1
ATOM 2620 C C . MET A 1 333 ? 3.559 8.426 3.589 1.00 94.00 333 MET A C 1
ATOM 2622 O O . MET A 1 333 ? 4.773 8.522 3.792 1.00 94.00 333 MET A O 1
ATOM 2626 N N . ASP A 1 334 ? 2.841 9.456 3.144 1.00 92.56 334 ASP A N 1
ATOM 2627 C CA . ASP A 1 334 ? 3.373 10.663 2.511 1.00 92.56 334 ASP A CA 1
ATOM 2628 C C . ASP A 1 334 ? 3.330 11.862 3.472 1.00 92.56 334 ASP A C 1
ATOM 2630 O O . ASP A 1 334 ? 2.492 12.763 3.374 1.00 92.56 334 ASP A O 1
ATOM 2634 N N . PHE A 1 335 ? 4.275 11.895 4.418 1.00 88.38 335 PHE A N 1
ATOM 2635 C CA . PHE A 1 335 ? 4.403 12.979 5.407 1.00 88.38 335 PHE A CA 1
ATOM 2636 C C . PHE A 1 335 ? 4.592 14.374 4.773 1.00 88.38 335 PHE A C 1
ATOM 2638 O O . PHE A 1 335 ? 4.399 15.390 5.438 1.00 88.38 335 PHE A O 1
ATOM 2645 N N . GLY A 1 336 ? 4.920 14.453 3.478 1.00 87.69 336 GLY A N 1
ATOM 2646 C CA . GLY A 1 336 ? 5.013 15.712 2.740 1.00 87.69 336 GLY A CA 1
ATOM 2647 C C . GLY A 1 336 ? 3.660 16.395 2.531 1.00 87.69 336 GLY A C 1
ATOM 2648 O O . GLY A 1 336 ? 3.639 17.548 2.111 1.00 87.69 336 GLY A O 1
ATOM 2649 N N . LEU A 1 337 ? 2.553 15.705 2.826 1.00 87.75 337 LEU A N 1
ATOM 2650 C CA . LEU A 1 337 ? 1.183 16.221 2.770 1.00 87.75 337 LEU A CA 1
ATOM 2651 C C . LEU A 1 337 ? 0.702 16.847 4.095 1.00 87.75 337 LEU A C 1
ATOM 2653 O O . LEU A 1 337 ? -0.359 17.464 4.115 1.00 87.75 337 LEU A O 1
ATOM 2657 N N . ILE A 1 338 ? 1.476 16.755 5.189 1.00 84.31 338 ILE A N 1
ATOM 2658 C CA . ILE A 1 338 ? 1.102 17.287 6.523 1.00 84.31 338 ILE A CA 1
ATOM 2659 C C . ILE A 1 338 ? 0.903 18.815 6.520 1.00 84.31 338 ILE A C 1
ATOM 2661 O O . ILE A 1 338 ? 0.133 19.345 7.315 1.00 84.31 338 ILE A O 1
ATOM 2665 N N . ALA A 1 339 ? 1.553 19.532 5.600 1.00 78.62 339 ALA A N 1
ATOM 2666 C CA . ALA A 1 339 ? 1.371 20.973 5.398 1.00 78.62 339 ALA A CA 1
ATOM 2667 C C . ALA A 1 339 ? 0.375 21.316 4.262 1.00 78.62 339 ALA A C 1
ATOM 2669 O O . ALA A 1 339 ? 0.353 22.450 3.779 1.00 78.62 339 ALA A O 1
ATOM 2670 N N . GLY A 1 340 ? -0.427 20.346 3.813 1.00 79.62 340 GLY A N 1
ATOM 2671 C CA . GLY A 1 340 ? -1.326 20.465 2.667 1.00 79.62 340 GLY A CA 1
ATOM 2672 C C . GLY A 1 340 ? -0.678 20.108 1.322 1.00 79.62 340 GLY A C 1
ATOM 2673 O O . GLY A 1 340 ? 0.490 19.733 1.234 1.00 79.62 340 GLY A O 1
ATOM 2674 N N . LEU A 1 341 ? -1.474 20.211 0.254 1.00 76.50 341 LEU A N 1
ATOM 2675 C CA . LEU A 1 341 ? -1.149 19.669 -1.076 1.00 76.50 341 LEU A CA 1
ATOM 2676 C C . LEU A 1 341 ? -0.192 20.526 -1.914 1.00 76.50 341 LEU A C 1
ATOM 2678 O O . LEU A 1 341 ? 0.438 19.997 -2.820 1.00 76.50 341 LEU A O 1
ATOM 2682 N N . GLU A 1 342 ? -0.083 21.822 -1.623 1.00 69.56 342 GLU A N 1
ATOM 2683 C CA . GLU A 1 342 ? 0.948 22.729 -2.148 1.00 69.56 342 GLU A CA 1
ATOM 2684 C C . GLU A 1 342 ? 1.207 23.817 -1.082 1.00 69.56 342 GLU A C 1
ATOM 2686 O O . GLU A 1 342 ? 0.592 24.887 -1.132 1.00 69.56 342 GLU A O 1
ATOM 2691 N N . PRO A 1 343 ? 2.044 23.562 -0.054 1.00 63.38 343 PRO A N 1
ATOM 2692 C CA . PRO A 1 343 ? 2.268 24.527 1.020 1.00 63.38 343 PRO A CA 1
ATOM 2693 C C . PRO A 1 343 ? 2.865 25.835 0.482 1.00 63.38 343 PRO A C 1
ATOM 2695 O O . PRO A 1 343 ? 3.829 25.836 -0.285 1.00 63.38 343 PRO A O 1
ATOM 2698 N N . ALA A 1 344 ? 2.304 26.969 0.911 1.00 52.00 344 ALA A N 1
ATOM 2699 C CA . ALA A 1 344 ? 2.655 28.309 0.432 1.00 52.00 344 ALA A CA 1
ATOM 2700 C C . ALA A 1 344 ? 3.974 28.849 1.035 1.00 52.00 344 ALA A C 1
ATOM 2702 O O . ALA A 1 344 ? 4.021 29.934 1.618 1.00 52.00 344 ALA A O 1
ATOM 2703 N N . GLY A 1 345 ? 5.052 28.077 0.900 1.00 55.31 345 GLY A N 1
ATOM 2704 C CA . GLY A 1 345 ? 6.384 28.350 1.433 1.00 55.31 345 GLY A CA 1
ATOM 2705 C C . GLY A 1 345 ? 7.134 27.058 1.764 1.00 55.31 345 GLY A C 1
ATOM 2706 O O . GLY A 1 345 ? 6.570 25.967 1.725 1.00 55.31 345 GLY A O 1
ATOM 2707 N N . GLU A 1 346 ? 8.414 27.173 2.119 1.00 54.03 346 GLU A N 1
ATOM 2708 C CA . GLU A 1 346 ? 9.113 26.063 2.774 1.00 54.03 346 GLU A CA 1
ATOM 2709 C C . GLU A 1 346 ? 8.475 25.824 4.152 1.00 54.03 346 GLU A C 1
ATOM 2711 O O . GLU A 1 346 ? 8.287 26.774 4.918 1.00 54.03 346 GLU A O 1
ATOM 2716 N N . ALA A 1 347 ? 8.150 24.567 4.476 1.00 54.75 347 ALA A N 1
ATOM 2717 C CA . ALA A 1 347 ? 7.725 24.201 5.825 1.00 54.75 347 ALA A CA 1
ATOM 2718 C C . ALA A 1 347 ? 8.812 24.641 6.829 1.00 54.75 347 ALA A C 1
ATOM 2720 O O . ALA A 1 347 ? 9.991 24.352 6.588 1.00 54.75 347 ALA A O 1
ATOM 2721 N N . PRO A 1 348 ? 8.476 25.349 7.928 1.00 56.06 348 PRO A N 1
ATOM 2722 C CA . PRO A 1 348 ? 9.486 25.823 8.868 1.00 56.06 348 PRO A CA 1
ATOM 2723 C C . PRO A 1 348 ? 10.306 24.648 9.411 1.00 56.06 348 PRO A C 1
ATOM 2725 O O . PRO A 1 348 ? 9.748 23.637 9.841 1.00 56.06 348 PRO A O 1
ATOM 2728 N N . ALA A 1 349 ? 11.636 24.756 9.352 1.00 56.69 349 ALA A N 1
ATOM 2729 C CA . ALA A 1 349 ? 12.556 23.636 9.590 1.00 56.69 349 ALA A CA 1
ATOM 2730 C C . ALA A 1 349 ? 12.550 23.097 11.040 1.00 56.69 349 ALA A C 1
ATOM 2732 O O . ALA A 1 349 ? 13.193 22.092 11.332 1.00 56.69 349 ALA A O 1
ATOM 2733 N N . ASP A 1 350 ? 11.833 23.768 11.939 1.00 59.31 350 ASP A N 1
ATOM 2734 C CA . ASP A 1 350 ? 11.540 23.420 13.329 1.00 59.31 350 ASP A CA 1
ATOM 2735 C C . ASP A 1 350 ? 10.188 22.694 13.523 1.00 59.31 350 ASP A C 1
ATOM 2737 O O . ASP A 1 350 ? 9.889 22.234 14.623 1.00 59.31 350 ASP A O 1
ATOM 2741 N N . THR A 1 351 ? 9.391 22.512 12.464 1.00 60.50 351 THR A N 1
ATOM 2742 C CA . THR A 1 351 ? 8.196 21.636 12.477 1.00 60.50 351 THR A CA 1
ATOM 2743 C C . THR A 1 351 ? 8.531 20.148 12.333 1.00 60.50 351 THR A C 1
ATOM 2745 O O . THR A 1 351 ? 7.683 19.299 12.589 1.00 60.50 351 THR A O 1
ATOM 2748 N N . GLY A 1 352 ? 9.736 19.810 11.868 1.00 64.38 352 GLY A N 1
ATOM 2749 C CA . GLY A 1 352 ? 10.131 18.438 11.523 1.00 64.38 352 GLY A CA 1
ATOM 2750 C C . GLY A 1 352 ? 9.513 17.884 10.229 1.00 64.38 352 GLY A C 1
ATOM 2751 O O . GLY A 1 352 ? 9.989 16.863 9.746 1.00 64.38 352 GLY A O 1
ATOM 2752 N N . VAL A 1 353 ? 8.511 18.553 9.634 1.00 68.50 353 VAL A N 1
ATOM 2753 C CA . VAL A 1 353 ? 7.801 18.058 8.439 1.00 68.50 353 VAL A CA 1
ATOM 2754 C C . VAL A 1 353 ? 8.782 17.896 7.269 1.00 68.50 353 VAL A C 1
ATOM 2756 O O . VAL A 1 353 ? 9.443 18.874 6.899 1.00 68.50 353 VAL A O 1
ATOM 2759 N N . PRO A 1 354 ? 8.868 16.713 6.632 1.00 77.88 354 PRO A N 1
ATOM 2760 C CA . PRO A 1 354 ? 9.605 16.553 5.384 1.00 77.88 354 PRO A CA 1
ATOM 2761 C C . PRO A 1 354 ? 9.021 17.489 4.309 1.00 77.88 354 PRO A C 1
ATOM 2763 O O . PRO A 1 354 ? 7.814 17.444 4.069 1.00 77.88 354 PRO A O 1
ATOM 2766 N N . PRO A 1 355 ? 9.822 18.345 3.644 1.00 82.38 355 PRO A N 1
ATOM 2767 C CA . PRO A 1 355 ? 9.303 19.283 2.648 1.00 82.38 355 PRO A CA 1
ATOM 2768 C C . PRO A 1 355 ? 8.496 18.570 1.559 1.00 82.38 355 PRO A C 1
ATOM 2770 O O . PRO A 1 355 ? 8.903 17.501 1.113 1.00 82.38 355 PRO A O 1
ATOM 2773 N N . PHE A 1 356 ? 7.399 19.168 1.085 1.00 86.75 356 PHE A N 1
ATOM 2774 C CA . PHE A 1 356 ? 6.461 18.540 0.140 1.00 86.75 356 PHE A CA 1
ATOM 2775 C C . PHE A 1 356 ? 7.139 17.853 -1.062 1.00 86.75 356 PHE A C 1
ATOM 2777 O O . PHE A 1 356 ? 6.724 16.775 -1.479 1.00 86.75 356 PHE A O 1
ATOM 2784 N N . GLN A 1 357 ? 8.209 18.445 -1.600 1.00 89.69 357 GLN A N 1
ATOM 2785 C CA . GLN A 1 357 ? 8.974 17.916 -2.731 1.00 89.69 357 GLN A CA 1
ATOM 2786 C C . GLN A 1 357 ? 9.828 16.668 -2.425 1.00 89.69 357 GLN A C 1
ATOM 2788 O O . GLN A 1 357 ? 10.370 16.071 -3.352 1.00 89.69 357 GLN A O 1
ATOM 2793 N N . PHE A 1 358 ? 9.978 16.269 -1.158 1.00 90.06 358 PHE A N 1
ATOM 2794 C CA . PHE A 1 358 ? 10.806 15.134 -0.730 1.00 90.06 358 PHE A CA 1
ATOM 2795 C C . PHE A 1 358 ? 10.316 13.806 -1.325 1.00 90.06 358 PHE A C 1
ATOM 2797 O O . PHE A 1 358 ? 11.123 13.029 -1.831 1.00 90.06 358 PHE A O 1
ATOM 2804 N N . TYR A 1 359 ? 8.997 13.589 -1.349 1.00 93.62 359 TYR A N 1
ATOM 2805 C CA . TYR A 1 359 ? 8.378 12.358 -1.855 1.00 93.62 359 TYR A CA 1
ATOM 2806 C C . TYR A 1 359 ? 8.076 12.370 -3.360 1.00 93.62 359 TYR A C 1
ATOM 2808 O O . TYR A 1 359 ? 7.676 11.342 -3.904 1.00 93.62 359 TYR A O 1
ATOM 2816 N N . GLU A 1 360 ? 8.287 13.485 -4.072 1.00 94.06 360 GLU A N 1
ATOM 2817 C CA . GLU A 1 360 ? 8.024 13.568 -5.520 1.00 94.06 360 GLU A CA 1
ATOM 2818 C C . GLU A 1 360 ? 8.674 12.432 -6.344 1.00 94.06 360 GLU A C 1
ATOM 2820 O O . GLU A 1 360 ? 7.977 11.880 -7.198 1.00 94.06 360 GLU A O 1
ATOM 2825 N N . PRO A 1 361 ? 9.922 11.979 -6.088 1.00 95.50 361 PRO A N 1
ATOM 2826 C CA . PRO A 1 361 ? 10.488 10.822 -6.788 1.00 95.50 361 PRO A CA 1
ATOM 2827 C C . PRO A 1 361 ? 9.663 9.534 -6.620 1.00 95.50 361 PRO A C 1
ATOM 2829 O O . PRO A 1 361 ? 9.433 8.828 -7.602 1.00 95.50 361 PRO A O 1
ATOM 2832 N N . ALA A 1 362 ? 9.177 9.246 -5.408 1.00 97.00 362 ALA A N 1
ATOM 2833 C CA . ALA A 1 362 ? 8.329 8.085 -5.130 1.00 97.00 362 ALA A CA 1
ATOM 2834 C C . ALA A 1 362 ? 6.945 8.234 -5.774 1.00 97.00 362 ALA A C 1
ATOM 2836 O O . ALA A 1 362 ? 6.482 7.335 -6.479 1.00 97.00 362 ALA A O 1
ATOM 2837 N N . ARG A 1 363 ? 6.318 9.406 -5.599 1.00 96.88 363 ARG A N 1
ATOM 2838 C CA . ARG A 1 363 ? 5.014 9.750 -6.181 1.00 96.88 363 ARG A CA 1
ATOM 2839 C C . ARG A 1 363 ? 4.997 9.530 -7.693 1.00 96.88 363 ARG A C 1
ATOM 2841 O O . ARG A 1 363 ? 4.093 8.870 -8.197 1.00 96.88 363 ARG A O 1
ATOM 2848 N N . TRP A 1 364 ? 6.004 10.026 -8.412 1.00 97.62 364 TRP A N 1
ATOM 2849 C CA . TRP A 1 364 ? 6.097 9.849 -9.862 1.00 97.62 364 TRP A CA 1
ATOM 2850 C C . TRP A 1 364 ? 6.433 8.411 -10.274 1.00 97.62 364 TRP A C 1
ATOM 2852 O O . TRP A 1 364 ? 5.842 7.903 -11.228 1.00 97.62 364 TRP A O 1
ATOM 2862 N N . ALA A 1 365 ? 7.319 7.723 -9.548 1.00 98.06 365 ALA A N 1
ATOM 2863 C CA . ALA A 1 365 ? 7.647 6.324 -9.828 1.00 98.06 365 ALA A CA 1
ATOM 2864 C C . ALA A 1 365 ? 6.452 5.375 -9.622 1.00 98.06 365 ALA A C 1
ATOM 2866 O O . ALA A 1 365 ? 6.307 4.404 -10.364 1.00 98.06 365 ALA A O 1
ATOM 2867 N N . MET A 1 366 ? 5.551 5.669 -8.683 1.00 98.19 366 MET A N 1
ATOM 2868 C CA . MET A 1 366 ? 4.286 4.943 -8.513 1.00 98.19 366 MET A CA 1
ATOM 2869 C C . MET A 1 366 ? 3.353 5.065 -9.732 1.00 98.19 366 MET A C 1
ATOM 2871 O O . MET A 1 366 ? 2.732 4.076 -10.129 1.00 98.19 366 MET A O 1
ATOM 2875 N N . GLY A 1 367 ? 3.300 6.233 -10.380 1.00 97.88 367 GLY A N 1
ATOM 2876 C CA . GLY A 1 367 ? 2.601 6.406 -11.658 1.00 97.88 367 GLY A CA 1
ATOM 2877 C C . GLY A 1 367 ? 3.313 5.741 -12.838 1.00 97.88 367 GLY A C 1
ATOM 2878 O O . GLY A 1 367 ? 2.670 5.139 -13.697 1.00 97.88 367 GLY A O 1
ATOM 2879 N N . ASP A 1 368 ? 4.646 5.802 -12.886 1.00 97.88 368 ASP A N 1
ATOM 2880 C CA . ASP A 1 368 ? 5.422 5.197 -13.971 1.00 97.88 368 ASP A CA 1
ATOM 2881 C C . ASP A 1 368 ? 5.440 3.663 -13.914 1.00 97.88 368 ASP A C 1
ATOM 2883 O O . ASP A 1 368 ? 5.267 3.020 -14.948 1.00 97.88 368 ASP A O 1
ATOM 2887 N N . THR A 1 369 ? 5.551 3.056 -12.731 1.00 98.19 369 THR A N 1
ATOM 2888 C CA . THR A 1 369 ? 5.390 1.599 -12.562 1.00 98.19 369 THR A CA 1
ATOM 2889 C C . THR A 1 369 ? 4.000 1.145 -13.012 1.00 98.19 369 THR A C 1
ATOM 2891 O O . THR A 1 369 ? 3.894 0.197 -13.791 1.00 98.19 369 THR A O 1
ATOM 2894 N N . ARG A 1 370 ? 2.938 1.889 -12.665 1.00 97.69 370 ARG A N 1
ATOM 2895 C CA . ARG A 1 370 ? 1.579 1.633 -13.168 1.00 97.69 370 ARG A CA 1
ATOM 2896 C C . ARG A 1 370 ? 1.484 1.784 -14.691 1.00 97.69 370 ARG A C 1
ATOM 2898 O O . ARG A 1 370 ? 0.880 0.942 -15.352 1.00 97.69 370 ARG A O 1
ATOM 2905 N N . ARG A 1 371 ? 2.130 2.794 -15.278 1.00 96.25 371 ARG A N 1
ATOM 2906 C CA . ARG A 1 371 ? 2.222 2.960 -16.740 1.00 96.25 371 ARG A CA 1
ATOM 2907 C C . ARG A 1 371 ? 2.916 1.773 -17.420 1.00 96.25 371 ARG A C 1
ATOM 2909 O O . ARG A 1 371 ? 2.590 1.484 -18.566 1.00 96.25 371 ARG A O 1
ATOM 2916 N N . TYR A 1 372 ? 3.845 1.077 -16.760 1.00 96.38 372 TYR A N 1
ATOM 2917 C CA . TYR A 1 372 ? 4.389 -0.188 -17.274 1.00 96.38 372 TYR A CA 1
ATOM 2918 C C . TYR A 1 372 ? 3.446 -1.373 -17.031 1.00 96.38 372 TYR A C 1
ATOM 2920 O O . TYR A 1 372 ? 3.240 -2.151 -17.959 1.00 96.38 372 TYR A O 1
ATOM 2928 N N . ALA A 1 373 ? 2.801 -1.468 -15.864 1.00 97.00 373 ALA A N 1
ATOM 2929 C CA . ALA A 1 373 ? 1.771 -2.471 -15.568 1.00 97.00 373 ALA A CA 1
ATOM 2930 C C . ALA A 1 373 ? 0.611 -2.476 -16.585 1.00 97.00 373 ALA A C 1
ATOM 2932 O O . ALA A 1 373 ? 0.118 -3.538 -16.950 1.00 97.00 373 ALA A O 1
ATOM 2933 N N . GLU A 1 374 ? 0.202 -1.303 -17.080 1.00 94.50 374 GLU A N 1
ATOM 2934 C CA . GLU A 1 374 ? -0.837 -1.152 -18.112 1.00 94.50 374 GLU A CA 1
ATOM 2935 C C . GLU A 1 374 ? -0.339 -1.413 -19.554 1.00 94.50 374 GLU A C 1
ATOM 2937 O O . GLU A 1 374 ? -1.153 -1.446 -20.478 1.00 94.50 374 GLU A O 1
ATOM 2942 N N . ARG A 1 375 ? 0.975 -1.597 -19.773 1.00 93.31 375 ARG A N 1
ATOM 2943 C CA . ARG A 1 375 ? 1.588 -1.825 -21.102 1.00 93.31 375 ARG A CA 1
ATOM 2944 C C . ARG A 1 375 ? 1.982 -3.273 -21.388 1.00 93.31 375 ARG A C 1
ATOM 2946 O O . ARG A 1 375 ? 2.082 -3.621 -22.560 1.00 93.31 375 ARG A O 1
ATOM 2953 N N . VAL A 1 376 ? 2.247 -4.063 -20.351 1.00 92.94 376 VAL A N 1
ATOM 2954 C CA . VAL A 1 376 ? 2.712 -5.459 -20.440 1.00 92.94 376 VAL A CA 1
ATOM 2955 C C . VAL A 1 376 ? 1.583 -6.436 -20.111 1.00 92.94 376 VAL A C 1
ATOM 2957 O O . VAL A 1 376 ? 0.597 -6.066 -19.471 1.00 92.94 376 VAL A O 1
ATOM 2960 N N . ASP A 1 377 ? 1.726 -7.708 -20.479 1.00 94.88 377 ASP A N 1
ATOM 2961 C CA . ASP A 1 377 ? 0.787 -8.774 -20.105 1.00 94.88 377 ASP A CA 1
ATOM 2962 C C . ASP A 1 377 ? 0.979 -9.214 -18.638 1.00 94.88 377 ASP A C 1
ATOM 2964 O O . ASP A 1 377 ? 1.299 -10.367 -18.337 1.00 94.88 377 ASP A O 1
ATOM 2968 N N . LEU A 1 378 ? 0.803 -8.278 -17.696 1.00 97.12 378 LEU A N 1
ATOM 2969 C CA . LEU A 1 378 ? 1.115 -8.442 -16.269 1.00 97.12 378 LEU A CA 1
ATOM 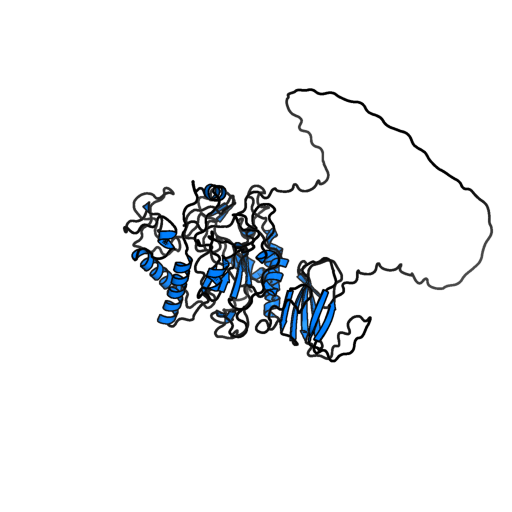2970 C C . LEU A 1 378 ? 0.400 -9.645 -15.628 1.00 97.12 378 LEU A C 1
ATOM 2972 O O . LEU A 1 378 ? 0.945 -10.311 -14.751 1.00 97.12 378 LEU A O 1
ATOM 2976 N N . VAL A 1 379 ? -0.791 -10.000 -16.122 1.00 96.88 379 VAL A N 1
ATOM 2977 C CA . VAL A 1 379 ? -1.544 -11.178 -15.657 1.00 96.88 379 VAL A CA 1
ATOM 2978 C C . VAL A 1 379 ? -0.889 -12.518 -16.054 1.00 96.88 379 VAL A C 1
ATOM 2980 O O . VAL A 1 379 ? -1.360 -13.574 -15.637 1.00 96.88 379 VAL A O 1
ATOM 2983 N N . ARG A 1 380 ? 0.198 -12.497 -16.838 1.00 96.94 380 ARG A N 1
ATOM 2984 C CA . ARG A 1 380 ? 1.078 -13.644 -17.134 1.00 96.94 380 ARG A CA 1
ATOM 2985 C C . ARG A 1 380 ? 2.526 -13.458 -16.661 1.00 96.94 380 ARG A C 1
ATOM 2987 O O . ARG A 1 380 ? 3.298 -14.410 -16.746 1.00 96.94 380 ARG A O 1
ATOM 2994 N N . MET A 1 381 ? 2.908 -12.281 -16.162 1.00 96.94 381 MET A N 1
ATOM 2995 C CA . MET A 1 381 ? 4.264 -12.029 -15.659 1.00 96.94 381 MET A CA 1
ATOM 2996 C C . MET A 1 381 ? 4.406 -12.423 -14.186 1.00 96.94 381 MET A C 1
ATOM 2998 O O . MET A 1 381 ? 3.515 -12.177 -13.376 1.00 96.94 381 MET A O 1
ATOM 3002 N N . GLN A 1 382 ? 5.550 -12.994 -13.815 1.00 96.50 382 GLN A N 1
ATOM 3003 C CA . GLN A 1 382 ? 5.863 -13.351 -12.427 1.00 96.50 382 GLN A CA 1
ATOM 3004 C C . GLN A 1 382 ? 7.245 -12.820 -12.020 1.00 96.50 382 GLN A C 1
ATOM 3006 O O . GLN A 1 382 ? 8.127 -12.774 -12.882 1.00 96.50 382 GLN A O 1
ATOM 3011 N N . PRO A 1 383 ? 7.463 -12.456 -10.741 1.00 97.62 383 PRO A N 1
ATOM 3012 C CA . PRO A 1 383 ? 8.790 -12.137 -10.221 1.00 97.62 383 PRO A CA 1
ATOM 3013 C C . PRO A 1 383 ? 9.730 -13.345 -10.345 1.00 97.62 383 PRO A C 1
ATOM 3015 O O . PRO A 1 383 ? 9.406 -14.426 -9.855 1.00 97.62 383 PRO A O 1
ATOM 3018 N N . GLN A 1 384 ? 10.878 -13.170 -10.997 1.00 95.62 384 GLN A N 1
ATOM 3019 C CA . GLN A 1 384 ? 11.881 -14.217 -11.239 1.00 95.62 384 GLN A CA 1
ATOM 3020 C C . GLN A 1 384 ? 13.283 -13.630 -11.013 1.00 95.62 384 GLN A C 1
ATOM 3022 O O . GLN A 1 384 ? 13.813 -12.904 -11.848 1.00 95.62 384 GLN A O 1
ATOM 3027 N N . SER A 1 385 ? 13.873 -13.880 -9.840 1.00 94.44 385 SER A N 1
ATOM 3028 C CA . SER A 1 385 ? 15.160 -13.276 -9.439 1.00 94.44 385 SER A CA 1
ATOM 3029 C C . SER A 1 385 ? 16.398 -13.913 -10.064 1.00 94.44 385 SER A C 1
ATOM 3031 O O . SER A 1 385 ? 17.482 -13.349 -9.973 1.00 94.44 385 SER A O 1
ATOM 3033 N N . ASP A 1 386 ? 16.243 -15.080 -10.673 1.00 93.69 386 ASP A N 1
ATOM 3034 C CA . ASP A 1 386 ? 17.253 -15.808 -11.435 1.00 93.69 386 ASP A CA 1
ATOM 3035 C C . ASP A 1 386 ? 17.372 -15.309 -12.886 1.00 93.69 386 ASP A C 1
ATOM 3037 O O . ASP A 1 386 ? 18.467 -15.306 -13.441 1.00 93.69 386 ASP A O 1
ATOM 3041 N N . VAL A 1 387 ? 16.279 -14.801 -13.470 1.00 91.38 387 VAL A N 1
ATOM 3042 C CA . VAL A 1 387 ? 16.228 -14.240 -14.837 1.00 91.38 387 VAL A CA 1
ATOM 3043 C C . VAL A 1 387 ? 17.161 -13.040 -15.048 1.00 91.38 387 VAL A C 1
ATOM 3045 O O . VAL A 1 387 ? 17.586 -12.795 -16.177 1.00 91.38 387 VAL A O 1
ATOM 3048 N N . ALA A 1 388 ? 17.497 -12.278 -14.004 1.00 91.88 388 ALA A N 1
ATOM 3049 C CA . ALA A 1 388 ? 18.402 -11.135 -14.104 1.00 91.88 388 ALA A CA 1
ATOM 3050 C C . ALA A 1 388 ? 19.408 -11.112 -12.951 1.00 91.88 388 ALA A C 1
ATOM 3052 O O . ALA A 1 388 ? 19.025 -11.194 -11.786 1.00 91.88 388 ALA A O 1
ATOM 3053 N N . SER A 1 389 ? 20.693 -10.883 -13.246 1.00 92.56 389 SER A N 1
ATOM 3054 C CA . SER A 1 389 ? 21.758 -10.875 -12.224 1.00 92.56 389 SER A CA 1
ATOM 3055 C C . SER A 1 389 ? 21.691 -9.697 -11.237 1.00 92.56 389 SER A C 1
ATOM 3057 O O . SER A 1 389 ? 22.578 -9.545 -10.400 1.00 92.56 389 SER A O 1
ATOM 3059 N N . THR A 1 390 ? 20.676 -8.838 -11.353 1.00 92.38 390 THR A N 1
ATOM 3060 C CA . THR A 1 390 ? 20.323 -7.780 -10.396 1.00 92.38 390 THR A CA 1
ATOM 3061 C C . THR A 1 390 ? 19.334 -8.253 -9.324 1.00 92.38 390 THR A C 1
ATOM 3063 O O . THR A 1 390 ? 19.099 -7.525 -8.365 1.00 92.38 390 THR A O 1
ATOM 3066 N N . GLY A 1 391 ? 18.735 -9.441 -9.483 1.00 94.81 391 GLY A N 1
ATOM 3067 C CA . GLY A 1 391 ? 17.706 -9.995 -8.598 1.00 94.81 391 GLY A CA 1
ATOM 3068 C C . GLY A 1 391 ? 16.278 -9.503 -8.869 1.00 94.81 391 GLY A C 1
ATOM 3069 O O . GLY A 1 391 ? 15.337 -10.053 -8.292 1.00 94.81 391 GLY A O 1
ATOM 3070 N N . TYR A 1 392 ? 16.087 -8.515 -9.752 1.00 96.81 392 TYR A N 1
ATOM 3071 C CA . TYR A 1 392 ? 14.793 -7.873 -10.011 1.00 96.81 392 TYR A CA 1
ATOM 3072 C C . TYR A 1 392 ? 14.353 -8.025 -11.473 1.00 96.81 392 TYR A C 1
ATOM 3074 O O . TYR A 1 392 ? 14.747 -7.234 -12.333 1.00 96.81 392 TYR A O 1
ATOM 3082 N N . ALA A 1 393 ? 13.477 -8.996 -11.737 1.00 96.31 393 ALA A N 1
ATOM 3083 C CA . ALA A 1 393 ? 12.764 -9.125 -13.004 1.00 96.31 393 ALA A CA 1
ATOM 3084 C C . ALA A 1 393 ? 11.310 -9.563 -12.782 1.00 96.31 393 ALA A C 1
ATOM 3086 O O . ALA A 1 393 ? 11.059 -10.505 -12.033 1.00 96.31 393 ALA A O 1
ATOM 3087 N N . LEU A 1 394 ? 10.368 -8.936 -13.490 1.00 97.25 394 LEU A N 1
ATOM 3088 C CA . LEU A 1 394 ? 9.091 -9.556 -13.849 1.00 97.25 394 LEU A CA 1
ATOM 3089 C C . LEU A 1 394 ? 9.268 -10.217 -15.215 1.00 97.25 394 LEU A C 1
ATOM 3091 O O . LEU A 1 394 ? 9.769 -9.582 -16.144 1.00 97.25 394 LEU A O 1
ATOM 3095 N N . ALA A 1 395 ? 8.837 -11.467 -15.363 1.00 95.94 395 ALA A N 1
ATOM 3096 C CA . ALA A 1 395 ? 9.008 -12.218 -16.602 1.00 95.94 395 ALA A CA 1
ATOM 3097 C C . ALA A 1 395 ? 7.763 -13.030 -16.984 1.00 95.94 395 ALA A C 1
ATOM 3099 O O . ALA A 1 395 ? 7.172 -13.729 -16.159 1.00 95.94 395 ALA A O 1
ATOM 3100 N N . ASN A 1 396 ? 7.418 -12.962 -18.268 1.00 95.25 396 ASN A N 1
ATOM 3101 C CA . ASN A 1 396 ? 6.567 -13.888 -19.010 1.00 95.25 396 ASN A CA 1
ATOM 3102 C C . ASN A 1 396 ? 7.475 -14.535 -20.083 1.00 95.25 396 ASN A C 1
ATOM 3104 O O . ASN A 1 396 ? 7.644 -13.953 -21.165 1.00 95.25 396 ASN A O 1
ATOM 3108 N N . PRO A 1 397 ? 8.151 -15.662 -19.766 1.00 91.94 397 PRO A N 1
ATOM 3109 C CA . PRO A 1 397 ? 9.233 -16.203 -20.586 1.00 91.94 397 PRO A CA 1
ATOM 3110 C C . PRO A 1 397 ? 8.856 -16.427 -22.056 1.00 91.94 397 PRO A C 1
ATOM 3112 O O . PRO A 1 397 ? 7.712 -16.729 -22.401 1.00 91.94 397 PRO A O 1
ATOM 3115 N N . GLY A 1 398 ? 9.811 -16.176 -22.952 1.00 85.88 398 GLY A N 1
ATOM 3116 C CA . GLY A 1 398 ? 9.586 -16.246 -24.395 1.00 85.88 398 GLY A CA 1
ATOM 3117 C C . GLY A 1 398 ? 8.688 -15.143 -24.963 1.00 85.88 398 GLY A C 1
ATOM 3118 O O . GLY A 1 398 ? 8.441 -15.163 -26.171 1.00 85.88 398 GLY A O 1
ATOM 3119 N N . SER A 1 399 ? 8.234 -14.186 -24.141 1.00 90.81 399 SER A N 1
ATOM 3120 C CA . SER A 1 399 ? 7.294 -13.123 -24.527 1.00 90.81 399 SER A CA 1
ATOM 3121 C C . SER A 1 399 ? 7.762 -11.733 -24.081 1.00 90.81 399 SER A C 1
ATOM 3123 O O . SER A 1 399 ? 8.099 -10.910 -24.933 1.00 90.81 399 SER A O 1
ATOM 3125 N N . GLU A 1 400 ? 7.820 -11.476 -22.770 1.00 92.31 400 GLU A N 1
ATOM 3126 C CA . GLU A 1 400 ? 8.101 -10.153 -22.189 1.00 92.31 400 GLU A CA 1
ATOM 3127 C C . GLU A 1 400 ? 8.883 -10.257 -20.873 1.00 92.31 400 GLU A C 1
ATOM 3129 O O . GLU A 1 400 ? 8.606 -11.120 -20.039 1.00 92.31 400 GLU A O 1
ATOM 3134 N N . TYR A 1 401 ? 9.823 -9.336 -20.660 1.00 93.25 401 TYR A N 1
ATOM 3135 C CA . TYR A 1 401 ? 10.629 -9.220 -19.445 1.00 93.25 401 TYR A CA 1
ATOM 3136 C C . TYR A 1 401 ? 10.779 -7.742 -19.068 1.00 93.25 401 TYR A C 1
ATOM 3138 O O . TYR A 1 401 ? 11.162 -6.927 -19.907 1.00 93.25 401 TYR A O 1
ATOM 3146 N N . LEU A 1 402 ? 10.518 -7.394 -17.810 1.00 96.06 402 LEU A N 1
ATOM 3147 C CA . LEU A 1 402 ? 10.746 -6.063 -17.246 1.00 96.06 402 LEU A CA 1
ATOM 3148 C C . LEU A 1 402 ? 11.761 -6.195 -16.111 1.00 96.06 402 LEU A C 1
ATOM 3150 O O . LEU A 1 402 ? 11.509 -6.912 -15.146 1.00 96.06 402 LEU A O 1
ATOM 3154 N N . VAL A 1 403 ? 12.905 -5.525 -16.236 1.00 94.94 403 VAL A N 1
ATOM 3155 C CA . VAL A 1 403 ? 14.077 -5.721 -15.366 1.00 94.94 403 VAL A CA 1
ATOM 3156 C C . VAL A 1 403 ? 14.555 -4.381 -14.807 1.00 94.94 403 VAL A C 1
ATOM 3158 O O . VAL A 1 403 ? 14.485 -3.361 -15.495 1.00 94.94 403 VAL A O 1
ATOM 3161 N N . LEU A 1 404 ? 15.053 -4.385 -13.568 1.00 95.19 404 LEU A N 1
ATOM 3162 C CA . LEU A 1 404 ? 15.596 -3.217 -12.864 1.00 95.19 404 LEU A CA 1
ATOM 3163 C C . LEU A 1 404 ? 17.103 -3.386 -12.615 1.00 95.19 404 LEU A C 1
ATOM 3165 O O . LEU A 1 404 ? 17.545 -4.407 -12.091 1.00 95.19 404 LEU A O 1
ATOM 3169 N N . GLU A 1 405 ? 17.877 -2.354 -12.947 1.00 91.12 405 GLU A N 1
ATOM 3170 C CA . GLU A 1 405 ? 19.254 -2.129 -12.498 1.00 91.12 405 GLU A CA 1
ATOM 3171 C C . GLU A 1 405 ? 19.202 -1.143 -11.312 1.00 91.12 405 GLU A C 1
ATOM 3173 O O . GLU A 1 405 ? 18.965 0.052 -11.529 1.00 91.12 405 GLU A O 1
ATOM 3178 N N . PRO A 1 406 ? 19.344 -1.623 -10.060 1.00 90.50 406 PRO A N 1
ATOM 3179 C CA . PRO A 1 406 ? 19.077 -0.833 -8.860 1.00 90.50 406 PRO A CA 1
ATOM 3180 C C . PRO A 1 406 ? 20.263 0.026 -8.391 1.00 90.50 406 PRO A C 1
ATOM 3182 O O . PRO A 1 406 ? 20.065 0.914 -7.563 1.00 90.50 406 PRO A O 1
ATOM 3185 N N . HIS A 1 407 ? 21.493 -0.237 -8.844 1.00 83.75 407 HIS A N 1
ATOM 3186 C CA . HIS A 1 407 ? 22.706 0.353 -8.270 1.00 83.75 407 HIS A CA 1
ATOM 3187 C C . HIS A 1 407 ? 23.069 1.711 -8.877 1.00 83.75 407 HIS A C 1
ATOM 3189 O O . HIS A 1 407 ? 23.656 2.545 -8.189 1.00 83.75 407 HIS A O 1
ATOM 3195 N N . GLY A 1 408 ? 22.767 1.933 -10.158 1.00 77.12 408 GLY A N 1
ATOM 3196 C CA . GLY A 1 408 ? 23.025 3.182 -10.874 1.00 77.12 408 GLY A CA 1
ATOM 3197 C C . GLY A 1 408 ? 24.502 3.511 -11.119 1.00 77.12 408 GLY A C 1
ATOM 3198 O O . GLY A 1 408 ? 24.806 4.546 -11.713 1.00 77.12 408 GLY A O 1
ATOM 3199 N N . ASP A 1 409 ? 25.439 2.651 -10.713 1.00 77.69 409 ASP A N 1
ATOM 3200 C CA . ASP A 1 409 ? 26.885 2.850 -10.892 1.00 77.69 409 ASP A CA 1
ATOM 3201 C C . ASP A 1 409 ? 27.393 2.463 -12.293 1.00 77.69 409 ASP A C 1
ATOM 3203 O O . ASP A 1 409 ? 28.561 2.679 -12.618 1.00 77.69 409 ASP A O 1
ATOM 3207 N N . GLY A 1 410 ? 26.509 1.935 -13.147 1.00 72.25 410 GLY A N 1
ATOM 3208 C CA . GLY A 1 410 ? 26.839 1.524 -14.509 1.00 72.25 410 GLY A CA 1
ATOM 3209 C C . GLY A 1 410 ? 27.606 0.203 -14.590 1.00 72.25 410 GLY A C 1
ATOM 3210 O O . GLY A 1 410 ? 28.233 -0.061 -15.617 1.00 72.25 410 GLY A O 1
ATOM 3211 N N . ARG A 1 411 ? 27.577 -0.634 -13.543 1.00 79.94 411 ARG A N 1
ATOM 3212 C CA . ARG A 1 411 ? 28.074 -2.014 -13.626 1.00 79.94 411 ARG A CA 1
ATOM 3213 C C . ARG A 1 411 ? 27.358 -2.806 -14.727 1.00 79.94 411 ARG A C 1
ATOM 3215 O O . ARG A 1 411 ? 26.185 -2.584 -15.017 1.00 79.94 411 ARG A O 1
ATOM 3222 N N . ALA A 1 412 ? 28.072 -3.760 -15.317 1.00 82.75 412 ALA A N 1
ATOM 3223 C CA . ALA A 1 412 ? 27.468 -4.730 -16.223 1.00 82.75 412 ALA A CA 1
ATOM 3224 C C . ALA A 1 412 ? 26.603 -5.737 -15.448 1.00 82.75 412 ALA A C 1
ATOM 3226 O O . ALA A 1 412 ? 26.924 -6.090 -14.311 1.00 82.75 412 ALA A O 1
ATOM 3227 N N . PHE A 1 413 ? 25.545 -6.225 -16.088 1.00 85.06 413 PHE A N 1
ATOM 3228 C CA . PHE A 1 413 ? 24.657 -7.263 -15.564 1.00 85.06 413 PHE A CA 1
ATOM 3229 C C . PHE A 1 413 ? 24.147 -8.149 -16.713 1.00 85.06 413 PHE A C 1
ATOM 3231 O O . PHE A 1 413 ? 24.288 -7.801 -17.890 1.00 85.06 413 PHE A O 1
ATOM 3238 N N . THR A 1 414 ? 23.573 -9.305 -16.387 1.00 87.75 414 THR A N 1
ATOM 3239 C CA . THR A 1 414 ? 23.033 -10.249 -17.377 1.00 87.75 414 THR A CA 1
ATOM 3240 C C . THR A 1 414 ? 21.529 -10.427 -17.230 1.00 87.75 414 THR A C 1
ATOM 3242 O O . THR A 1 414 ? 20.987 -10.312 -16.129 1.00 87.75 414 THR A O 1
ATOM 3245 N N . VAL A 1 415 ? 20.867 -10.731 -18.347 1.00 85.94 415 VAL A N 1
ATOM 3246 C CA . VAL A 1 415 ? 19.480 -11.210 -18.391 1.00 85.94 415 VAL A CA 1
ATOM 3247 C C . VAL A 1 415 ? 19.448 -12.514 -19.174 1.00 85.94 415 VAL A C 1
ATOM 3249 O O . VAL A 1 415 ? 19.927 -12.545 -20.307 1.00 85.94 415 VAL A O 1
ATOM 3252 N N . ASP A 1 416 ? 18.872 -13.565 -18.610 1.00 89.00 416 ASP A N 1
ATOM 3253 C CA . ASP A 1 416 ? 18.642 -14.821 -19.315 1.00 89.00 416 ASP A CA 1
ATOM 3254 C C . ASP A 1 416 ? 17.216 -14.844 -19.878 1.00 89.00 416 ASP A C 1
ATOM 3256 O O . ASP A 1 416 ? 16.227 -14.819 -19.146 1.00 89.00 416 ASP A O 1
ATOM 3260 N N . VAL A 1 417 ? 17.114 -14.866 -21.209 1.00 85.75 417 VAL A N 1
ATOM 3261 C CA . VAL A 1 417 ? 15.841 -14.904 -21.945 1.00 85.75 417 VAL A CA 1
ATOM 3262 C C . VAL A 1 417 ? 15.743 -16.182 -22.774 1.00 85.75 417 VAL A C 1
ATOM 3264 O O . VAL A 1 417 ? 16.756 -16.797 -23.106 1.00 85.75 417 VAL A O 1
ATOM 3267 N N . ASP A 1 418 ? 14.534 -16.600 -23.139 1.00 85.62 418 ASP A N 1
ATOM 3268 C CA . ASP A 1 418 ? 14.356 -17.707 -24.084 1.00 85.62 418 ASP A CA 1
ATOM 3269 C C . ASP A 1 418 ? 14.862 -17.321 -25.485 1.00 85.62 418 ASP A C 1
ATOM 3271 O O . ASP A 1 418 ? 14.909 -16.150 -25.861 1.00 85.62 418 ASP A O 1
ATOM 3275 N N . ALA A 1 419 ? 15.244 -18.306 -26.297 1.00 80.62 419 ALA A N 1
ATOM 3276 C CA . ALA A 1 419 ? 15.753 -18.062 -27.642 1.00 80.62 419 ALA A CA 1
ATOM 3277 C C . ALA A 1 419 ? 14.689 -17.396 -28.545 1.00 80.62 419 ALA A C 1
ATOM 3279 O O . ALA A 1 419 ? 13.684 -18.005 -28.921 1.00 80.62 419 ALA A O 1
ATOM 3280 N N . GLY A 1 420 ? 14.934 -16.143 -28.941 1.00 74.69 420 GLY A N 1
ATOM 3281 C CA . GLY A 1 420 ? 14.001 -15.337 -29.727 1.00 74.69 420 GLY A CA 1
ATOM 3282 C C . GLY A 1 420 ? 14.606 -14.025 -30.235 1.00 74.69 420 GLY A C 1
ATOM 3283 O O . GLY A 1 420 ? 15.771 -13.724 -29.991 1.00 74.69 420 GLY A O 1
ATOM 3284 N N . SER A 1 421 ? 13.801 -13.241 -30.958 1.00 79.56 421 SER A N 1
ATOM 3285 C CA . SER A 1 421 ? 14.135 -11.862 -31.344 1.00 79.56 421 SER A CA 1
ATOM 3286 C C . SER A 1 421 ? 13.336 -10.880 -30.497 1.00 79.56 421 SER A C 1
ATOM 3288 O O . SER A 1 421 ? 12.108 -10.963 -30.447 1.00 79.56 421 SER A O 1
ATOM 3290 N N . TYR A 1 422 ? 14.027 -9.939 -29.860 1.00 77.25 422 TYR A N 1
ATOM 3291 C CA . TYR A 1 422 ? 13.446 -8.991 -28.913 1.00 77.25 422 TYR A CA 1
ATOM 3292 C C . TYR A 1 422 ? 13.799 -7.549 -29.275 1.00 77.25 422 TYR A C 1
ATOM 3294 O O . TYR A 1 422 ? 14.871 -7.279 -29.818 1.00 77.25 422 TYR A O 1
ATOM 3302 N N . ALA A 1 423 ? 12.906 -6.627 -28.928 1.00 81.81 423 ALA A N 1
ATOM 3303 C CA . ALA A 1 423 ? 13.169 -5.198 -28.875 1.00 81.81 423 ALA A CA 1
ATOM 3304 C C . ALA A 1 423 ? 13.307 -4.748 -27.412 1.00 81.81 423 ALA A C 1
ATOM 3306 O O . ALA A 1 423 ? 12.654 -5.298 -26.525 1.00 81.81 423 ALA A O 1
ATOM 3307 N N . VAL A 1 424 ? 14.171 -3.757 -27.170 1.00 82.44 424 VAL A N 1
ATOM 3308 C CA . VAL A 1 424 ? 14.495 -3.251 -25.827 1.00 82.44 424 VAL A CA 1
ATOM 3309 C C . VAL A 1 424 ? 14.169 -1.764 -25.734 1.00 82.44 424 VAL A C 1
ATOM 3311 O O . VAL A 1 424 ? 14.604 -0.977 -26.574 1.00 82.44 424 VAL A O 1
ATOM 3314 N N . GLU A 1 425 ? 13.430 -1.383 -24.697 1.00 86.94 425 GLU A N 1
ATOM 3315 C CA . GLU A 1 425 ? 13.167 0.005 -24.313 1.00 86.94 425 GLU A CA 1
ATOM 3316 C C . GLU A 1 425 ? 13.782 0.277 -22.938 1.00 86.94 425 GLU A C 1
ATOM 3318 O O . GLU A 1 425 ? 13.421 -0.377 -21.962 1.00 86.94 425 GLU A O 1
ATOM 3323 N N . TRP A 1 426 ? 14.682 1.255 -22.855 1.00 86.50 426 TRP A N 1
ATOM 3324 C CA . TRP A 1 426 ? 15.261 1.741 -21.602 1.00 86.50 426 TRP A CA 1
ATOM 3325 C C . TRP A 1 426 ? 14.383 2.816 -20.971 1.00 86.50 426 TRP A C 1
ATOM 3327 O O . TRP A 1 426 ? 13.844 3.664 -21.684 1.00 86.50 426 TRP A O 1
ATOM 3337 N N . PHE A 1 427 ? 14.304 2.815 -19.642 1.00 89.94 427 PHE A N 1
ATOM 3338 C CA . PHE A 1 427 ? 13.655 3.839 -18.832 1.00 89.94 427 PHE A CA 1
ATOM 3339 C C . PHE A 1 427 ? 14.568 4.283 -17.687 1.00 89.94 427 PHE A C 1
ATOM 3341 O O . PHE A 1 427 ? 15.020 3.483 -16.864 1.00 89.94 427 PHE A O 1
ATOM 3348 N N . ASP A 1 428 ? 14.827 5.581 -17.626 1.00 89.38 428 ASP A N 1
ATOM 3349 C CA . ASP A 1 428 ? 15.576 6.206 -16.546 1.00 89.38 428 ASP A CA 1
ATOM 3350 C C . ASP A 1 428 ? 14.658 6.429 -15.338 1.00 89.38 428 ASP A C 1
ATOM 3352 O O . ASP A 1 428 ? 13.729 7.231 -15.421 1.00 89.38 428 ASP A O 1
ATOM 3356 N N . VAL A 1 429 ? 14.882 5.754 -14.204 1.00 89.94 429 VAL A N 1
ATOM 3357 C CA . VAL A 1 429 ? 13.953 5.896 -13.059 1.00 89.94 429 VAL A CA 1
ATOM 3358 C C . VAL A 1 429 ? 14.095 7.243 -12.342 1.00 89.94 429 VAL A C 1
ATOM 3360 O O . VAL A 1 429 ? 13.260 7.575 -11.507 1.00 89.94 429 VAL A O 1
ATOM 3363 N N . THR A 1 430 ? 15.144 8.019 -12.648 1.00 85.62 430 THR A N 1
ATOM 3364 C CA . THR A 1 430 ? 15.422 9.325 -12.029 1.00 85.62 430 THR A CA 1
ATOM 3365 C C . THR A 1 430 ? 14.967 10.489 -12.908 1.00 85.62 430 THR A C 1
ATOM 3367 O O . THR A 1 430 ? 14.332 11.409 -12.400 1.00 85.62 430 THR A O 1
ATOM 3370 N N . THR A 1 431 ? 15.253 10.474 -14.216 1.00 88.69 431 THR A N 1
ATOM 3371 C CA . THR A 1 431 ? 14.790 11.533 -15.141 1.00 88.69 431 THR A CA 1
ATOM 3372 C C . THR A 1 431 ? 13.474 11.215 -15.838 1.00 88.69 431 THR A C 1
ATOM 3374 O O . THR A 1 431 ? 12.865 12.120 -16.406 1.00 88.69 431 THR A O 1
ATOM 3377 N N . ARG A 1 432 ? 13.003 9.964 -15.755 1.00 91.81 432 ARG A N 1
ATOM 3378 C CA . ARG A 1 432 ? 11.739 9.477 -16.334 1.00 91.81 432 ARG A CA 1
ATOM 3379 C C . ARG A 1 432 ? 11.709 9.523 -17.869 1.00 91.81 432 ARG A C 1
ATOM 3381 O O . ARG A 1 432 ? 10.648 9.522 -18.490 1.00 91.81 432 ARG A O 1
ATOM 3388 N N . GLU A 1 433 ? 12.889 9.543 -18.483 1.00 88.62 433 GLU A N 1
ATOM 3389 C CA . GLU A 1 433 ? 13.094 9.538 -19.932 1.00 88.62 433 GLU A CA 1
ATOM 3390 C C . GLU A 1 433 ? 13.115 8.094 -20.473 1.00 88.62 433 GLU A C 1
ATOM 3392 O O . GLU A 1 433 ? 13.652 7.190 -19.828 1.00 88.62 433 GLU A O 1
ATOM 3397 N N . THR A 1 434 ? 12.561 7.868 -21.671 1.00 86.25 434 THR A N 1
ATOM 3398 C CA . THR A 1 434 ? 12.665 6.586 -22.396 1.00 86.25 434 THR A CA 1
ATOM 3399 C C . THR A 1 434 ? 13.655 6.662 -23.559 1.00 86.25 434 THR A C 1
ATOM 3401 O O . THR A 1 434 ? 13.768 7.688 -24.230 1.00 86.25 434 THR A O 1
ATOM 3404 N N . ALA A 1 435 ? 14.356 5.558 -23.841 1.00 78.56 435 ALA A N 1
ATOM 3405 C CA . ALA A 1 435 ? 15.299 5.465 -24.957 1.00 78.56 435 ALA A CA 1
ATOM 3406 C C . ALA A 1 435 ? 15.285 4.082 -25.638 1.00 78.56 435 ALA A C 1
ATOM 3408 O O . ALA A 1 435 ? 15.305 3.043 -24.985 1.00 78.56 435 ALA A O 1
ATOM 3409 N N . ALA A 1 436 ? 15.314 4.062 -26.975 1.00 68.25 436 ALA A N 1
ATOM 3410 C CA . ALA A 1 436 ? 15.360 2.832 -27.784 1.00 68.25 436 ALA A CA 1
ATOM 3411 C C . ALA A 1 436 ? 16.783 2.245 -27.962 1.00 68.25 436 ALA A C 1
ATOM 3413 O O . ALA A 1 436 ? 16.984 1.283 -28.699 1.00 68.25 436 ALA A O 1
ATOM 3414 N N . ALA A 1 437 ? 17.781 2.852 -27.319 1.00 62.84 437 ALA A N 1
ATOM 3415 C CA . ALA A 1 437 ? 19.169 2.407 -27.236 1.00 62.84 437 ALA A CA 1
ATOM 3416 C C . ALA A 1 437 ? 19.738 2.872 -25.887 1.00 62.84 437 ALA A C 1
ATOM 3418 O O . ALA A 1 437 ? 19.257 3.871 -25.357 1.00 62.84 437 ALA A O 1
ATOM 3419 N N . ASP A 1 438 ? 20.736 2.172 -25.344 1.00 59.69 438 ASP A N 1
ATOM 3420 C CA . ASP A 1 438 ? 21.333 2.484 -24.035 1.00 59.69 438 ASP A CA 1
ATOM 3421 C C . ASP A 1 438 ? 21.974 3.894 -24.016 1.00 59.69 438 ASP A C 1
ATOM 3423 O O . ASP A 1 438 ? 22.952 4.132 -24.735 1.00 59.69 438 ASP A O 1
ATOM 3427 N N . PRO A 1 439 ? 21.462 4.842 -23.203 1.00 52.84 439 PRO A N 1
ATOM 3428 C CA . PRO A 1 439 ? 22.089 6.143 -23.016 1.00 52.84 439 PRO A CA 1
ATOM 3429 C C . PRO A 1 439 ? 23.207 6.043 -21.962 1.00 52.84 439 PRO A C 1
ATOM 3431 O O . PRO A 1 439 ? 22.968 6.275 -20.777 1.00 52.84 439 PRO A O 1
ATOM 3434 N N . CYS A 1 440 ? 24.434 5.692 -22.364 1.00 46.56 440 CYS A N 1
ATOM 3435 C CA . CYS A 1 440 ? 25.562 5.451 -21.447 1.00 46.56 440 CYS A CA 1
ATOM 3436 C C . CYS A 1 440 ? 25.745 6.539 -20.360 1.00 46.56 440 CYS A C 1
ATOM 3438 O O . CYS A 1 440 ? 26.090 7.683 -20.662 1.00 46.56 440 CYS A O 1
ATOM 3440 N N . GLY A 1 441 ? 25.612 6.163 -19.081 1.00 54.81 441 GLY A N 1
ATOM 3441 C CA . GLY A 1 441 ? 25.822 7.056 -17.933 1.00 54.81 441 GLY A CA 1
ATOM 3442 C C . GLY A 1 441 ? 25.425 6.430 -16.589 1.00 54.81 441 GLY A C 1
ATOM 3443 O O . GLY A 1 441 ? 24.580 5.538 -16.548 1.00 54.81 441 GLY A O 1
ATOM 3444 N N . SER A 1 442 ? 26.021 6.897 -15.488 1.00 49.53 442 SER A N 1
ATOM 3445 C CA . SER A 1 442 ? 25.722 6.422 -14.124 1.00 49.53 442 SER A CA 1
ATOM 3446 C C . SER A 1 442 ? 24.360 6.950 -13.654 1.00 49.53 442 SER A C 1
ATOM 3448 O O . SER A 1 442 ? 24.258 8.093 -13.209 1.00 49.53 442 SER A O 1
ATOM 3450 N N . ARG A 1 443 ? 23.317 6.128 -13.829 1.00 63.19 443 ARG A N 1
ATOM 3451 C CA . ARG A 1 443 ? 21.931 6.334 -13.376 1.00 63.19 443 ARG A CA 1
ATOM 3452 C C . ARG A 1 443 ? 21.217 4.981 -13.252 1.00 63.19 443 ARG A C 1
ATOM 3454 O O . ARG A 1 443 ? 21.442 4.108 -14.092 1.00 63.19 443 ARG A O 1
ATOM 3461 N N . THR A 1 444 ? 20.354 4.844 -12.246 1.00 68.88 444 THR A N 1
ATOM 3462 C CA . THR A 1 444 ? 19.468 3.690 -11.983 1.00 68.88 444 THR A CA 1
ATOM 3463 C C . THR A 1 444 ? 18.393 3.561 -13.072 1.00 68.88 444 THR A C 1
ATOM 3465 O O . THR A 1 444 ? 17.865 4.575 -13.536 1.00 68.88 444 THR A O 1
ATOM 3468 N N . ARG A 1 445 ? 18.065 2.339 -13.519 1.00 77.31 445 ARG A N 1
ATOM 3469 C CA . ARG A 1 445 ? 17.265 2.112 -14.746 1.00 77.31 445 ARG A CA 1
ATOM 3470 C C . ARG A 1 445 ? 16.311 0.934 -14.634 1.00 77.31 445 ARG A C 1
ATOM 3472 O O . ARG A 1 445 ? 16.694 -0.110 -14.123 1.00 77.31 445 ARG A O 1
ATOM 3479 N N . ALA A 1 446 ? 15.144 1.053 -15.253 1.00 66.88 446 ALA A N 1
ATOM 3480 C CA . ALA A 1 446 ? 14.346 -0.095 -15.671 1.00 66.88 446 ALA A CA 1
ATOM 3481 C C . ALA A 1 446 ? 14.460 -0.279 -17.193 1.00 66.88 446 ALA A C 1
ATOM 3483 O O . ALA A 1 446 ? 14.800 0.662 -17.914 1.00 66.88 446 ALA A O 1
ATOM 3484 N N . PHE A 1 447 ? 14.174 -1.469 -17.713 1.00 76.44 447 PHE A N 1
ATOM 3485 C CA . PHE A 1 447 ? 14.018 -1.671 -19.155 1.00 76.44 447 PHE A CA 1
ATOM 3486 C C . PHE A 1 447 ? 13.057 -2.817 -19.474 1.00 76.44 447 PHE A C 1
ATOM 3488 O O . PHE A 1 447 ? 12.986 -3.816 -18.755 1.00 76.44 447 PHE A O 1
ATOM 3495 N N . LEU A 1 448 ? 12.316 -2.649 -20.569 1.00 73.88 448 LEU A N 1
ATOM 3496 C CA . LEU A 1 448 ? 11.345 -3.607 -21.090 1.00 73.88 448 LEU A CA 1
ATOM 3497 C C . LEU A 1 448 ? 11.925 -4.307 -22.322 1.00 73.88 448 LEU A C 1
ATOM 3499 O O . LEU A 1 448 ? 12.197 -3.668 -23.340 1.00 73.88 448 LEU A O 1
ATOM 3503 N N . VAL A 1 449 ? 12.070 -5.626 -22.234 1.00 68.50 449 VAL A N 1
ATOM 3504 C CA . VAL A 1 449 ? 12.431 -6.521 -23.336 1.00 68.50 449 VAL A CA 1
ATOM 3505 C C . VAL A 1 449 ? 11.161 -7.230 -23.795 1.00 68.50 449 VAL A C 1
ATOM 3507 O O . VAL A 1 449 ? 10.598 -8.026 -23.050 1.00 68.50 449 VAL A O 1
ATOM 3510 N N . HIS A 1 450 ? 10.700 -6.962 -25.015 1.00 69.88 450 HIS A N 1
ATOM 3511 C CA . HIS A 1 450 ? 9.490 -7.579 -25.572 1.00 69.88 450 HIS A CA 1
ATOM 3512 C C . HIS A 1 450 ? 9.790 -8.261 -26.906 1.00 69.88 450 HIS A C 1
ATOM 3514 O O . HIS A 1 450 ? 10.632 -7.807 -27.686 1.00 69.88 450 HIS A O 1
ATOM 3520 N N . ARG A 1 451 ? 9.133 -9.391 -27.171 1.00 61.88 451 ARG A N 1
ATOM 3521 C CA . ARG A 1 451 ? 9.357 -10.182 -28.384 1.00 61.88 451 ARG A CA 1
ATOM 3522 C C . ARG A 1 451 ? 8.873 -9.432 -29.624 1.00 61.88 451 ARG A C 1
ATOM 3524 O O . ARG A 1 451 ? 7.718 -9.023 -29.706 1.00 61.88 451 ARG A O 1
ATOM 3531 N N . SER A 1 452 ? 9.752 -9.282 -30.612 1.00 61.25 452 SER A N 1
ATOM 3532 C CA . SER A 1 452 ? 9.416 -8.617 -31.872 1.00 61.25 452 SER A CA 1
ATOM 3533 C C . SER A 1 452 ? 8.528 -9.510 -32.739 1.00 61.25 452 SER A C 1
ATOM 3535 O O . SER A 1 452 ? 8.851 -10.674 -32.978 1.00 61.25 452 SER A O 1
ATOM 3537 N N . SER A 1 453 ? 7.440 -8.945 -33.265 1.00 47.03 453 SER A N 1
ATOM 3538 C CA . SER A 1 453 ? 6.601 -9.556 -34.307 1.00 47.03 453 SER A CA 1
ATOM 3539 C C . SER A 1 453 ? 7.108 -9.287 -35.732 1.00 47.03 453 SER A C 1
ATOM 3541 O O . SER A 1 453 ? 6.575 -9.845 -36.688 1.00 47.03 453 SER A O 1
ATOM 3543 N N . ALA A 1 454 ? 8.135 -8.446 -35.884 1.00 40.94 454 ALA A N 1
ATOM 3544 C CA . ALA A 1 454 ? 8.791 -8.151 -37.154 1.00 40.94 454 ALA A CA 1
ATOM 3545 C C . ALA A 1 454 ? 10.215 -8.726 -37.198 1.00 40.94 454 ALA A C 1
ATOM 3547 O O . ALA A 1 454 ? 10.919 -8.704 -36.183 1.00 40.94 454 ALA A O 1
ATOM 3548 N N . ASP A 1 455 ? 10.676 -9.116 -38.392 1.00 38.41 455 ASP A N 1
ATOM 3549 C CA . ASP A 1 455 ? 12.076 -9.456 -38.700 1.00 38.41 455 ASP A CA 1
ATOM 3550 C C . ASP A 1 455 ? 12.984 -8.208 -38.665 1.00 38.41 455 ASP A C 1
ATOM 3552 O O . ASP A 1 455 ? 13.574 -7.772 -39.654 1.00 38.41 455 ASP A O 1
ATOM 3556 N N . ARG A 1 456 ? 13.084 -7.597 -37.483 1.00 34.31 456 ARG A N 1
ATOM 3557 C CA . ARG A 1 456 ? 14.083 -6.590 -37.134 1.00 34.31 456 ARG A CA 1
ATOM 3558 C C . ARG A 1 456 ? 15.064 -7.214 -36.161 1.00 34.31 456 ARG A C 1
ATOM 3560 O O . ARG A 1 456 ? 14.940 -7.076 -34.948 1.00 34.31 456 ARG A O 1
ATOM 3567 N N . THR A 1 457 ? 16.054 -7.896 -36.722 1.00 30.75 457 THR A N 1
ATOM 3568 C CA . THR A 1 457 ? 17.235 -8.364 -36.001 1.00 30.75 457 THR A CA 1
ATOM 3569 C C . THR A 1 457 ? 17.956 -7.175 -35.370 1.00 30.75 457 THR A C 1
ATOM 3571 O O . THR A 1 457 ? 18.726 -6.474 -36.029 1.00 30.75 457 THR A O 1
ATOM 3574 N N . ILE A 1 458 ? 17.746 -6.966 -34.067 1.00 32.22 458 ILE A N 1
ATOM 3575 C CA . ILE A 1 458 ? 18.667 -6.172 -33.254 1.00 32.22 458 ILE A CA 1
ATOM 3576 C C . ILE A 1 458 ? 19.947 -6.996 -33.119 1.00 32.22 458 ILE A C 1
ATOM 3578 O O . ILE A 1 458 ? 20.125 -7.786 -32.194 1.00 32.22 458 ILE A O 1
ATOM 3582 N N . VAL A 1 459 ? 20.840 -6.836 -34.095 1.00 30.77 459 VAL A N 1
ATOM 3583 C CA . VAL A 1 459 ? 22.211 -7.329 -33.994 1.00 30.77 459 VAL A CA 1
ATOM 3584 C C . VAL A 1 459 ? 22.884 -6.520 -32.891 1.00 30.77 459 VAL A C 1
ATOM 3586 O O . VAL A 1 459 ? 23.217 -5.352 -33.090 1.00 30.77 459 VAL A O 1
ATOM 3589 N N . ALA A 1 460 ? 23.052 -7.135 -31.720 1.00 32.09 460 ALA A N 1
ATOM 3590 C CA . ALA A 1 460 ? 23.776 -6.534 -30.607 1.00 32.09 460 ALA A CA 1
ATOM 3591 C C . ALA A 1 460 ? 25.170 -6.053 -31.073 1.00 32.09 460 ALA A C 1
ATOM 3593 O O . ALA A 1 460 ? 25.806 -6.741 -31.883 1.00 32.09 460 ALA A O 1
ATOM 3594 N N . PRO A 1 461 ? 25.657 -4.887 -30.599 1.00 31.47 461 PRO A N 1
ATOM 3595 C CA . PRO A 1 461 ? 26.916 -4.301 -31.059 1.00 31.47 461 PRO A CA 1
ATOM 3596 C C . PRO A 1 461 ? 28.071 -5.290 -30.858 1.00 31.47 461 PRO A C 1
ATOM 3598 O O . PRO A 1 461 ? 28.414 -5.676 -29.742 1.00 31.47 461 PRO A O 1
ATOM 3601 N N . SER A 1 462 ? 28.632 -5.766 -31.968 1.00 31.92 462 SER A N 1
ATOM 3602 C CA . SER A 1 462 ? 29.294 -7.068 -31.994 1.00 31.92 462 SER A CA 1
ATOM 3603 C C . SER A 1 462 ? 30.744 -7.052 -31.499 1.00 31.92 462 SER A C 1
ATOM 3605 O O . SER A 1 462 ? 31.592 -6.334 -32.034 1.00 31.92 462 SER A O 1
ATOM 3607 N N . ARG A 1 463 ? 31.050 -7.947 -30.545 1.00 28.86 463 ARG A N 1
ATOM 3608 C CA . ARG A 1 463 ? 32.355 -8.627 -30.380 1.00 28.86 463 ARG A CA 1
ATOM 3609 C C . ARG A 1 463 ? 32.242 -9.848 -29.448 1.00 28.86 463 ARG A C 1
ATOM 3611 O O . ARG A 1 463 ? 32.282 -9.706 -28.238 1.00 28.86 463 ARG A O 1
ATOM 3618 N N . SER A 1 464 ? 32.089 -11.009 -30.093 1.00 30.38 464 SER A N 1
ATOM 3619 C CA . SER A 1 464 ? 32.511 -12.400 -29.792 1.00 30.38 464 SER A CA 1
ATOM 3620 C C . SER A 1 464 ? 32.956 -12.814 -28.360 1.00 30.38 464 SER A C 1
ATOM 3622 O O . SER A 1 464 ? 33.620 -12.058 -27.668 1.00 30.38 464 SER A O 1
ATOM 3624 N N . ALA A 1 465 ? 32.773 -14.071 -27.916 1.00 26.61 465 ALA A N 1
ATOM 3625 C CA . ALA A 1 465 ? 32.699 -15.298 -28.725 1.00 26.61 465 ALA A CA 1
ATOM 3626 C C . ALA A 1 465 ? 31.945 -16.497 -28.094 1.00 26.61 465 ALA A C 1
ATOM 3628 O O . ALA A 1 465 ? 32.141 -16.827 -26.933 1.00 26.61 465 ALA A O 1
ATOM 3629 N N . VAL A 1 466 ? 31.189 -17.194 -28.954 1.00 28.27 466 VAL A N 1
ATOM 3630 C CA . VAL A 1 466 ? 31.072 -18.663 -29.127 1.00 28.27 466 VAL A CA 1
ATOM 3631 C C . VAL A 1 466 ? 31.259 -19.599 -27.915 1.00 28.27 466 VAL A C 1
ATOM 3633 O O . VAL A 1 466 ? 32.381 -19.897 -27.513 1.00 28.27 466 VAL A O 1
ATOM 3636 N N . ALA A 1 467 ? 30.175 -20.297 -27.565 1.00 24.53 467 ALA A N 1
ATOM 3637 C CA . ALA A 1 467 ? 30.183 -21.744 -27.315 1.00 24.53 467 ALA A CA 1
ATOM 3638 C C . ALA A 1 467 ? 28.892 -22.352 -27.900 1.00 24.53 467 ALA A C 1
ATOM 3640 O O . ALA A 1 467 ? 27.826 -21.757 -27.766 1.00 24.53 467 ALA A O 1
ATOM 3641 N N . ALA A 1 468 ? 28.973 -23.494 -28.591 1.00 33.34 468 ALA A N 1
ATOM 3642 C CA . ALA A 1 468 ? 27.830 -24.078 -29.298 1.00 33.34 468 ALA A CA 1
ATOM 3643 C C . ALA A 1 468 ? 27.212 -25.258 -28.530 1.00 33.34 468 ALA A C 1
ATOM 3645 O O . ALA A 1 468 ? 27.776 -26.350 -28.493 1.00 33.34 468 ALA A O 1
ATOM 3646 N N . LEU A 1 469 ? 26.016 -25.040 -27.986 1.00 29.62 469 LEU A N 1
ATOM 3647 C CA . LEU A 1 469 ? 25.059 -26.065 -27.566 1.00 29.62 469 LEU A CA 1
ATOM 3648 C C . LEU A 1 469 ? 23.653 -25.608 -27.996 1.00 29.62 469 LEU A C 1
ATOM 3650 O O . LEU A 1 469 ? 23.437 -24.404 -28.137 1.00 29.62 469 LEU A O 1
ATOM 3654 N N . PRO A 1 470 ? 22.680 -26.518 -28.180 1.00 34.16 470 PRO A N 1
ATOM 3655 C CA . PRO A 1 470 ? 21.280 -26.150 -28.371 1.00 34.16 470 PRO A CA 1
ATOM 3656 C C . PRO A 1 470 ? 20.645 -25.744 -27.027 1.00 34.16 470 PRO A C 1
ATOM 3658 O O . PRO A 1 470 ? 19.760 -26.430 -26.510 1.00 34.16 470 PRO A O 1
ATOM 3661 N N . SER A 1 471 ? 21.123 -24.647 -26.429 1.00 40.41 471 SER A N 1
ATOM 3662 C CA . SER A 1 471 ? 20.459 -24.028 -25.281 1.00 40.41 471 SER A CA 1
ATOM 3663 C C . SER A 1 471 ? 19.094 -23.488 -25.713 1.00 40.41 471 SER A C 1
ATOM 3665 O O . SER A 1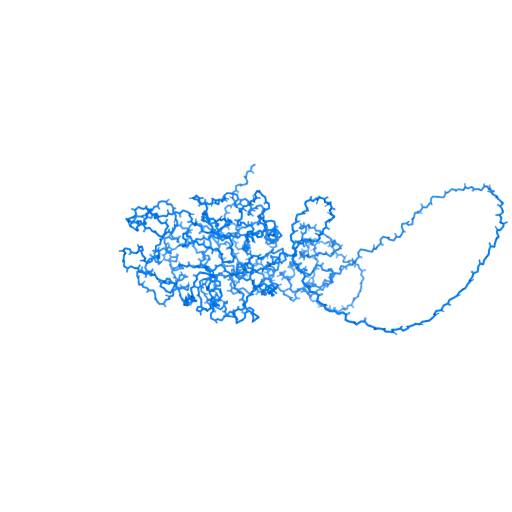 471 ? 18.939 -22.939 -26.803 1.00 40.41 471 SER A O 1
ATOM 3667 N N . ARG A 1 472 ? 18.079 -23.664 -24.860 1.00 57.06 472 ARG A N 1
ATOM 3668 C CA . ARG A 1 472 ? 16.753 -23.057 -25.080 1.00 57.06 472 ARG A CA 1
ATOM 3669 C C . ARG A 1 472 ? 16.723 -21.581 -24.676 1.00 57.06 472 ARG A C 1
ATOM 3671 O O . ARG A 1 472 ? 15.877 -20.847 -25.170 1.00 57.06 472 ARG A O 1
ATOM 3678 N N . SER A 1 473 ? 17.674 -21.170 -23.839 1.00 56.16 473 SER A N 1
ATOM 3679 C CA . SER A 1 473 ? 17.933 -19.798 -23.416 1.00 56.16 473 SER A CA 1
ATOM 3680 C C . SER A 1 473 ? 19.092 -19.151 -24.184 1.00 56.16 473 SER A C 1
ATOM 3682 O O . SER A 1 473 ? 19.949 -19.832 -24.763 1.00 56.16 473 SER A O 1
ATOM 3684 N N . ALA A 1 474 ? 19.122 -17.821 -24.147 1.00 60.69 474 ALA A N 1
ATOM 3685 C CA . ALA A 1 474 ? 20.193 -16.953 -24.606 1.00 60.69 474 ALA A CA 1
ATOM 3686 C C . ALA A 1 474 ? 20.430 -15.833 -23.575 1.00 60.69 474 ALA A C 1
ATOM 3688 O O . ALA A 1 474 ? 19.498 -15.136 -23.178 1.00 60.69 474 ALA A O 1
ATOM 3689 N N . THR A 1 475 ? 21.685 -15.632 -23.171 1.00 62.44 475 THR A N 1
ATOM 3690 C CA . THR A 1 475 ? 22.065 -14.583 -22.214 1.00 62.44 475 THR A CA 1
ATOM 3691 C C . THR A 1 475 ? 22.297 -13.251 -22.925 1.00 62.44 475 THR A C 1
ATOM 3693 O O . THR A 1 475 ? 23.171 -13.133 -23.790 1.00 62.44 475 THR A O 1
ATOM 3696 N N . VAL A 1 476 ? 21.561 -12.215 -22.528 1.00 64.00 476 VAL A N 1
ATOM 3697 C CA . VAL A 1 476 ? 21.808 -10.823 -22.915 1.00 64.00 476 VAL A CA 1
ATOM 3698 C C . VAL A 1 476 ? 22.781 -10.204 -21.912 1.00 64.00 476 VAL A C 1
ATOM 3700 O O . VAL A 1 476 ? 22.422 -9.899 -20.776 1.00 64.00 476 VAL A O 1
ATOM 3703 N N . ASN A 1 477 ? 24.026 -9.998 -22.343 1.00 59.66 477 ASN A N 1
ATOM 3704 C CA . ASN A 1 477 ? 25.017 -9.238 -21.582 1.00 59.66 477 ASN A CA 1
ATOM 3705 C C . ASN A 1 477 ? 24.757 -7.735 -21.761 1.00 59.66 477 ASN A C 1
ATOM 3707 O O . ASN A 1 477 ? 25.000 -7.197 -22.843 1.00 59.66 477 ASN A O 1
ATOM 3711 N N . VAL A 1 478 ? 24.311 -7.047 -20.709 1.00 62.03 478 VAL A N 1
ATOM 3712 C CA . VAL A 1 478 ? 24.222 -5.582 -20.697 1.00 62.03 478 VAL A CA 1
ATOM 3713 C C . VAL A 1 478 ? 25.548 -5.025 -20.190 1.00 62.03 478 VAL A C 1
ATOM 3715 O O . VAL A 1 478 ? 25.895 -5.167 -19.019 1.00 62.03 478 VAL A O 1
ATOM 3718 N N . THR A 1 479 ? 26.307 -4.385 -21.081 1.00 56.16 479 THR A N 1
ATOM 3719 C CA . THR A 1 479 ? 27.613 -3.795 -20.756 1.00 56.16 479 THR A CA 1
ATOM 3720 C C . THR A 1 479 ? 27.644 -2.304 -21.076 1.00 56.16 479 THR A C 1
ATOM 3722 O O . THR A 1 479 ? 27.922 -1.916 -22.213 1.00 56.16 479 THR A O 1
ATOM 3725 N N . CYS A 1 480 ? 27.440 -1.470 -20.058 1.00 47.25 480 CYS A N 1
ATOM 3726 C CA . CYS A 1 480 ? 27.666 -0.030 -20.137 1.00 47.25 480 CYS A CA 1
ATOM 3727 C C . CYS A 1 480 ? 29.148 0.246 -20.453 1.00 47.25 480 CYS A C 1
ATOM 3729 O O . CYS A 1 480 ? 30.010 0.130 -19.580 1.00 47.25 480 CYS A O 1
ATOM 3731 N N . GLN A 1 481 ? 29.475 0.620 -21.693 1.00 42.69 481 GLN A N 1
ATOM 3732 C CA . GLN A 1 481 ? 30.811 1.138 -21.999 1.00 42.69 481 GLN A CA 1
ATOM 3733 C C . GLN A 1 481 ? 30.856 2.645 -21.713 1.00 42.69 481 GLN A C 1
ATOM 3735 O O . GLN A 1 481 ? 29.979 3.374 -22.189 1.00 42.69 481 GLN A O 1
ATOM 3740 N N . PRO A 1 482 ? 31.870 3.150 -20.978 1.00 35.06 482 PRO A N 1
ATOM 3741 C CA . PRO A 1 482 ? 32.080 4.584 -20.837 1.00 35.06 482 PRO A CA 1
ATOM 3742 C C . PRO A 1 482 ? 32.204 5.233 -22.214 1.00 35.06 482 PRO A C 1
ATOM 3744 O O . PRO A 1 482 ? 32.950 4.740 -23.063 1.00 35.06 482 PRO A O 1
ATOM 3747 N N . ALA A 1 483 ? 31.499 6.346 -22.431 1.00 38.38 483 ALA A N 1
ATOM 3748 C CA . ALA A 1 483 ? 31.605 7.102 -23.672 1.00 38.38 483 ALA A CA 1
ATOM 3749 C C . ALA A 1 483 ? 33.072 7.500 -23.897 1.00 38.38 483 ALA A C 1
ATOM 3751 O O . ALA A 1 483 ? 33.640 8.283 -23.133 1.00 38.38 483 ALA A O 1
ATOM 3752 N N . GLY A 1 484 ? 33.699 6.914 -24.921 1.00 34.94 484 GLY A N 1
ATOM 3753 C CA . GLY A 1 484 ? 35.110 7.141 -25.208 1.00 34.94 484 GLY A CA 1
ATOM 3754 C C . GLY A 1 484 ? 35.370 8.626 -25.436 1.00 34.94 484 GLY A C 1
ATOM 3755 O O . GLY A 1 484 ? 34.703 9.244 -26.266 1.00 34.94 484 GLY A O 1
ATOM 3756 N N . SER A 1 485 ? 36.333 9.193 -24.702 1.00 28.62 485 SER A N 1
ATOM 3757 C CA . SER A 1 485 ? 36.720 10.599 -24.837 1.00 28.62 485 SER A CA 1
ATOM 3758 C C . SER A 1 485 ? 36.917 10.944 -26.315 1.00 28.62 485 SER A C 1
ATOM 3760 O O . SER A 1 485 ? 37.643 10.207 -26.993 1.00 28.62 485 SER A O 1
ATOM 3762 N N . PRO A 1 486 ? 36.309 12.027 -26.837 1.00 33.41 486 PRO A N 1
ATOM 3763 C CA . PRO A 1 486 ? 36.379 12.339 -28.256 1.00 33.41 486 PRO A CA 1
ATOM 3764 C C . PRO A 1 486 ? 37.842 12.495 -28.670 1.00 33.41 486 PRO A C 1
ATOM 3766 O O . PRO A 1 486 ? 38.539 13.409 -28.220 1.00 33.41 486 PRO A O 1
ATOM 3769 N N . GLY A 1 487 ? 38.311 11.566 -29.508 1.00 32.59 487 GLY A N 1
ATOM 3770 C CA . GLY A 1 487 ? 39.665 11.594 -30.048 1.00 32.59 487 GLY A CA 1
ATOM 3771 C C . GLY A 1 487 ? 39.926 12.932 -30.746 1.00 32.59 487 GLY A C 1
ATOM 3772 O O . GLY A 1 487 ? 38.991 13.514 -31.307 1.00 32.59 487 GLY A O 1
ATOM 3773 N N . PRO A 1 488 ? 41.165 13.455 -30.706 1.00 29.22 488 PRO A N 1
ATOM 3774 C CA . PRO A 1 488 ? 41.461 14.788 -31.213 1.00 29.22 488 PRO A CA 1
ATOM 3775 C C . PRO A 1 488 ? 41.023 14.902 -32.674 1.00 29.22 488 PRO A C 1
ATOM 3777 O O . PRO A 1 488 ? 41.513 14.169 -33.532 1.00 29.22 488 PRO A O 1
ATOM 3780 N N . VAL A 1 489 ? 40.087 15.818 -32.941 1.00 29.56 489 VAL A N 1
ATOM 3781 C CA . VAL A 1 489 ? 39.502 16.015 -34.271 1.00 29.56 489 VAL A CA 1
ATOM 3782 C C . VAL A 1 489 ? 40.614 16.363 -35.254 1.00 29.56 489 VAL A C 1
ATOM 3784 O O . VAL A 1 489 ? 41.131 17.484 -35.255 1.00 29.56 489 VAL A O 1
ATOM 3787 N N . ILE A 1 490 ? 40.971 15.400 -36.106 1.00 30.41 490 ILE A N 1
ATOM 3788 C CA . ILE A 1 490 ? 41.911 15.608 -37.205 1.00 30.41 490 ILE A CA 1
ATOM 3789 C C . ILE A 1 490 ? 41.223 16.536 -38.205 1.00 30.41 490 ILE A C 1
ATOM 3791 O O . ILE A 1 490 ? 40.453 16.104 -39.060 1.00 30.41 490 ILE A O 1
ATOM 3795 N N . ARG A 1 491 ? 41.487 17.840 -38.077 1.00 27.53 491 ARG A N 1
ATOM 3796 C CA . ARG A 1 491 ? 41.064 18.838 -39.058 1.00 27.53 491 ARG A CA 1
ATOM 3797 C C . ARG A 1 491 ? 41.774 18.553 -40.378 1.00 27.53 491 ARG A C 1
ATOM 3799 O O . ARG A 1 491 ? 42.948 18.879 -40.538 1.00 27.53 491 ARG A O 1
ATOM 3806 N N . SER A 1 492 ? 41.047 17.972 -41.324 1.00 28.88 492 SER A N 1
ATOM 3807 C CA . SER A 1 492 ? 41.460 17.859 -42.720 1.00 28.88 492 SER A CA 1
ATOM 3808 C C . SER A 1 492 ? 41.664 19.259 -43.309 1.00 28.88 492 SER A C 1
ATOM 3810 O O . SER A 1 492 ? 40.696 19.971 -43.582 1.00 28.88 492 SER A O 1
ATOM 3812 N N . ALA A 1 493 ? 42.920 19.668 -43.480 1.00 28.75 493 ALA A N 1
ATOM 3813 C CA . ALA A 1 493 ? 43.261 20.912 -44.161 1.00 28.75 493 ALA A CA 1
ATOM 3814 C C . ALA A 1 493 ? 43.133 20.739 -45.690 1.00 28.75 493 ALA A C 1
ATOM 3816 O O . ALA A 1 493 ? 43.552 19.701 -46.211 1.00 28.75 493 ALA A O 1
ATOM 3817 N N . PRO A 1 494 ? 42.579 21.721 -46.425 1.00 29.41 494 PRO A N 1
ATOM 3818 C CA . PRO A 1 494 ? 42.515 21.673 -47.882 1.00 29.41 494 PRO A CA 1
ATOM 3819 C C . PRO A 1 494 ? 43.896 21.897 -48.519 1.00 29.41 494 PRO A C 1
ATOM 3821 O O . PRO A 1 494 ? 44.754 22.580 -47.962 1.00 29.41 494 PRO A O 1
ATOM 3824 N N . ILE A 1 495 ? 44.096 21.339 -49.715 1.00 27.69 495 ILE A N 1
ATOM 3825 C CA . ILE A 1 495 ? 45.347 21.436 -50.478 1.00 27.69 495 ILE A CA 1
ATOM 3826 C C . ILE A 1 495 ? 45.270 22.602 -51.472 1.00 27.69 495 ILE A C 1
ATOM 3828 O O . ILE A 1 495 ? 44.487 22.531 -52.415 1.00 27.69 495 ILE A O 1
ATOM 3832 N N . THR A 1 496 ? 46.165 23.588 -51.358 1.00 26.58 496 THR A N 1
ATOM 3833 C CA . THR A 1 496 ? 46.603 24.428 -52.492 1.00 26.58 496 THR A CA 1
ATOM 3834 C C . THR A 1 496 ? 48.071 24.852 -52.357 1.00 26.58 496 THR A C 1
ATOM 3836 O O . THR A 1 496 ? 48.598 25.052 -51.267 1.00 26.58 496 THR A O 1
ATOM 3839 N N . SER A 1 497 ? 48.746 24.940 -53.504 1.00 26.73 497 SER A N 1
ATOM 3840 C CA . SER A 1 497 ? 50.182 25.214 -53.665 1.00 26.73 497 SER A CA 1
ATOM 3841 C C . SER A 1 497 ? 50.541 26.704 -53.559 1.00 26.73 497 SER A C 1
ATOM 3843 O O . SER A 1 497 ? 49.837 27.513 -54.158 1.00 26.73 497 SER A O 1
ATOM 3845 N N . ALA A 1 498 ? 51.680 27.039 -52.924 1.00 27.23 498 ALA A N 1
ATOM 3846 C CA . ALA A 1 498 ? 52.731 27.906 -53.502 1.00 27.23 498 ALA A CA 1
ATOM 3847 C C . ALA A 1 498 ? 53.986 28.054 -52.595 1.00 27.23 498 ALA A C 1
ATOM 3849 O O . ALA A 1 498 ? 53.932 27.911 -51.376 1.00 27.23 498 ALA A O 1
ATOM 3850 N N . LYS A 1 499 ? 55.124 28.385 -53.220 1.00 26.27 499 LYS A N 1
ATOM 3851 C CA . LYS A 1 499 ? 56.423 28.854 -52.666 1.00 26.27 499 LYS A CA 1
ATOM 3852 C C . LYS A 1 499 ? 56.814 30.149 -53.442 1.00 26.27 499 LYS A C 1
ATOM 3854 O O . LYS A 1 499 ? 56.110 30.413 -54.418 1.00 26.27 499 LYS A O 1
ATOM 3859 N N . PRO A 1 500 ? 57.897 30.921 -53.141 1.00 38.62 500 PRO A N 1
ATOM 3860 C CA . PRO A 1 500 ? 59.057 30.632 -52.271 1.00 38.62 500 PRO A CA 1
ATOM 3861 C C . PRO A 1 500 ? 59.532 31.782 -51.328 1.00 38.62 500 PRO A C 1
ATOM 3863 O O . PRO A 1 500 ? 59.046 32.903 -51.393 1.00 38.62 500 PRO A O 1
ATOM 3866 N N . GLY A 1 501 ? 60.592 31.509 -50.544 1.00 24.92 501 GLY A N 1
ATOM 3867 C CA . GLY A 1 501 ? 61.444 32.507 -49.857 1.00 24.92 501 GLY A CA 1
ATOM 3868 C C . GLY A 1 501 ? 61.171 32.676 -48.348 1.00 24.92 501 GLY A C 1
ATOM 3869 O O . GLY A 1 501 ? 60.019 32.684 -47.941 1.00 24.92 501 GLY A O 1
ATOM 3870 N N . GLY A 1 502 ? 62.174 32.792 -47.465 1.00 25.08 502 GLY A N 1
ATOM 3871 C CA . GLY A 1 502 ? 63.625 32.627 -47.649 1.00 25.08 502 GLY A CA 1
ATOM 3872 C C . GLY A 1 502 ? 64.431 32.868 -46.351 1.00 25.08 502 GLY A C 1
ATOM 3873 O O . GLY A 1 502 ? 63.922 33.496 -45.435 1.00 25.08 502 GLY A O 1
ATOM 3874 N N . ALA A 1 503 ? 65.688 32.400 -46.336 1.00 25.83 503 ALA A N 1
ATOM 3875 C CA . ALA A 1 503 ? 66.787 32.736 -45.406 1.00 25.83 503 ALA A CA 1
ATOM 3876 C C . ALA A 1 503 ? 66.737 32.348 -43.893 1.00 25.83 503 ALA A C 1
ATOM 3878 O O . ALA A 1 503 ? 65.894 32.783 -43.121 1.00 25.83 503 ALA A O 1
ATOM 3879 N N . GLU A 1 504 ? 67.813 31.649 -43.497 1.00 26.78 504 GLU A N 1
ATOM 3880 C CA . GLU A 1 504 ? 68.596 31.778 -42.246 1.00 26.78 504 GLU A CA 1
ATOM 3881 C C . GLU A 1 504 ? 68.191 31.152 -40.883 1.00 26.78 504 GLU A C 1
ATOM 3883 O O . GLU A 1 504 ? 67.074 30.724 -40.611 1.00 26.78 504 GLU A O 1
ATOM 3888 N N . VAL A 1 505 ? 69.270 30.951 -40.107 1.00 26.17 505 VAL A N 1
ATOM 3889 C CA . VAL A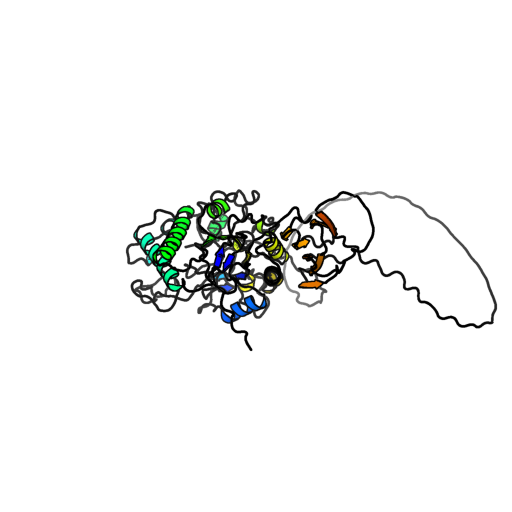 1 505 ? 69.627 29.936 -39.083 1.00 26.17 505 VAL A CA 1
ATOM 3890 C C . VAL A 1 505 ? 70.987 30.428 -38.507 1.00 26.17 505 VAL A C 1
ATOM 3892 O O . VAL A 1 505 ? 71.694 31.069 -39.289 1.00 26.17 505 VAL A O 1
ATOM 3895 N N . PRO A 1 506 ? 71.483 30.141 -37.265 1.00 48.66 506 PRO A N 1
ATOM 3896 C CA . PRO A 1 506 ? 71.086 29.162 -36.225 1.00 48.66 506 PRO A CA 1
ATOM 3897 C C . PRO A 1 506 ? 70.641 29.838 -34.873 1.00 48.66 506 PRO A C 1
ATOM 3899 O O . PRO A 1 506 ? 69.692 30.599 -34.948 1.00 48.66 506 PRO A O 1
ATOM 3902 N N . ARG A 1 507 ? 71.138 29.676 -33.612 1.00 28.75 507 ARG A N 1
ATOM 3903 C CA . ARG A 1 507 ? 72.272 28.941 -32.977 1.00 28.75 507 ARG A CA 1
ATOM 3904 C C . ARG A 1 507 ? 72.195 28.854 -31.424 1.00 28.75 507 ARG A C 1
ATOM 3906 O O . ARG A 1 507 ? 72.248 29.887 -30.776 1.00 28.75 507 ARG A O 1
ATOM 3913 N N . ARG A 1 508 ? 72.327 27.625 -30.868 1.00 28.34 508 ARG A N 1
ATOM 3914 C CA . ARG A 1 508 ? 72.863 27.271 -29.509 1.00 28.34 508 ARG A CA 1
ATOM 3915 C C . ARG A 1 508 ? 72.070 27.721 -28.245 1.00 28.34 508 ARG A C 1
ATOM 3917 O O . ARG A 1 508 ? 71.286 28.647 -28.319 1.00 28.34 508 ARG A O 1
ATOM 3924 N N . SER A 1 509 ? 72.258 27.152 -27.035 1.00 27.48 509 SER A N 1
ATOM 3925 C CA . SER A 1 509 ? 72.686 25.790 -26.599 1.00 27.48 509 SER A CA 1
ATOM 3926 C C . SER A 1 509 ? 72.678 25.621 -25.060 1.00 27.48 509 SER A C 1
ATOM 3928 O O . SER A 1 509 ? 73.143 26.531 -24.383 1.00 27.48 509 SER A O 1
ATOM 3930 N N . ALA A 1 510 ? 72.414 24.394 -24.568 1.00 30.02 510 ALA A N 1
ATOM 3931 C CA . ALA A 1 510 ? 72.856 23.858 -23.253 1.00 30.02 510 ALA A CA 1
ATOM 3932 C C . ALA A 1 510 ? 72.246 24.536 -21.982 1.00 30.02 510 ALA A C 1
ATOM 3934 O O . ALA A 1 510 ? 71.614 25.574 -22.098 1.00 30.02 510 ALA A O 1
ATOM 3935 N N . SER A 1 511 ? 72.321 24.018 -20.740 1.00 30.45 511 SER A N 1
ATOM 3936 C CA . SER A 1 511 ? 72.832 22.750 -20.165 1.00 30.45 511 SER A CA 1
ATOM 3937 C C . SER A 1 511 ? 72.050 22.366 -18.880 1.00 30.45 511 SER A C 1
ATOM 3939 O O . SER A 1 511 ? 71.486 23.216 -18.203 1.00 30.45 511 SER A O 1
ATOM 3941 N N . SER A 1 512 ? 72.124 21.076 -18.522 1.00 28.78 512 SER A N 1
ATOM 3942 C CA . SER A 1 512 ? 72.024 20.444 -17.180 1.00 28.78 512 SER A CA 1
ATOM 3943 C C . SER A 1 512 ? 72.661 21.217 -15.979 1.00 28.78 512 SER A C 1
ATOM 3945 O O . SER A 1 512 ? 73.395 22.172 -16.219 1.00 28.78 512 SER A O 1
ATOM 3947 N N . ARG A 1 513 ? 72.534 20.843 -14.678 1.00 32.97 513 ARG A N 1
ATOM 3948 C CA . ARG A 1 513 ? 72.380 19.504 -14.023 1.00 32.97 513 ARG A CA 1
ATOM 3949 C C . ARG A 1 513 ? 72.090 19.627 -12.490 1.00 32.97 513 ARG A C 1
ATOM 3951 O O . ARG A 1 513 ? 72.484 20.628 -11.922 1.00 32.97 513 ARG A O 1
ATOM 3958 N N . THR A 1 514 ? 71.501 18.591 -11.848 1.00 31.03 514 THR A N 1
ATOM 3959 C CA . THR A 1 514 ? 71.630 18.090 -10.420 1.00 31.03 514 THR A CA 1
ATOM 3960 C C . THR A 1 514 ? 71.941 19.023 -9.211 1.00 31.03 514 THR A C 1
ATOM 3962 O O . THR A 1 514 ? 72.796 19.881 -9.315 1.00 31.03 514 THR A O 1
ATOM 3965 N N . GLY A 1 515 ? 71.485 18.792 -7.959 1.00 28.52 515 GLY A N 1
ATOM 3966 C CA . GLY A 1 515 ? 70.599 17.761 -7.360 1.00 28.52 515 GLY A CA 1
ATOM 3967 C C . GLY A 1 515 ? 70.917 17.396 -5.871 1.00 28.52 515 GLY A C 1
ATOM 3968 O O . GLY A 1 515 ? 71.991 17.712 -5.383 1.00 28.52 515 GLY A O 1
ATOM 3969 N N . ARG A 1 516 ? 70.016 16.635 -5.199 1.00 33.06 516 ARG A N 1
ATOM 3970 C CA . ARG A 1 516 ? 70.153 15.849 -3.918 1.00 33.06 516 ARG A CA 1
ATOM 3971 C C . ARG A 1 516 ? 70.385 16.520 -2.522 1.00 33.06 516 ARG A C 1
ATOM 3973 O O . ARG A 1 516 ? 71.507 16.879 -2.215 1.00 33.06 516 ARG A O 1
ATOM 3980 N N . ARG A 1 517 ? 69.411 16.273 -1.604 1.00 32.16 517 ARG A N 1
ATOM 3981 C CA . ARG A 1 517 ? 69.511 15.801 -0.168 1.00 32.16 517 ARG A CA 1
ATOM 3982 C C . ARG A 1 517 ? 70.295 16.690 0.865 1.00 32.16 517 ARG A C 1
ATOM 3984 O O . ARG A 1 517 ? 71.031 17.564 0.460 1.00 32.16 517 ARG A O 1
ATOM 3991 N N . ARG A 1 518 ? 70.196 16.565 2.214 1.00 33.94 518 ARG A N 1
ATOM 3992 C CA . ARG A 1 518 ? 69.646 15.534 3.147 1.00 33.94 518 ARG A CA 1
ATOM 3993 C C . ARG A 1 518 ? 69.363 16.093 4.586 1.00 33.94 518 ARG A C 1
ATOM 3995 O O . ARG A 1 518 ? 70.179 16.848 5.081 1.00 33.94 518 ARG A O 1
ATOM 4002 N N . THR A 1 519 ? 68.316 15.594 5.275 1.00 32.62 519 THR A N 1
ATOM 4003 C CA . THR A 1 519 ? 68.144 15.372 6.759 1.00 32.62 519 THR A CA 1
ATOM 4004 C C . THR A 1 519 ? 68.467 16.428 7.851 1.00 32.62 519 THR A C 1
ATOM 4006 O O . THR A 1 519 ? 69.587 16.908 7.946 1.00 32.62 519 THR A O 1
ATOM 4009 N N . GLY A 1 520 ? 67.554 16.561 8.837 1.00 27.28 520 GLY A N 1
ATOM 4010 C CA . GLY A 1 520 ? 67.746 17.162 10.182 1.00 27.28 520 GLY A CA 1
ATOM 4011 C C . GLY A 1 520 ? 66.765 16.571 11.233 1.00 27.28 520 GLY A C 1
ATOM 4012 O O . GLY A 1 520 ? 65.857 15.837 10.843 1.00 27.28 520 GLY A O 1
ATOM 4013 N N . ARG A 1 521 ? 66.937 16.819 12.550 1.00 30.83 521 ARG A N 1
ATOM 4014 C CA . ARG A 1 521 ? 66.193 16.154 13.666 1.00 30.83 521 ARG A CA 1
ATOM 4015 C C . ARG A 1 521 ? 65.398 17.111 14.599 1.00 30.83 521 ARG A C 1
ATOM 4017 O O . ARG A 1 521 ? 65.704 18.289 14.698 1.00 30.83 521 ARG A O 1
ATOM 4024 N N . ARG A 1 522 ? 64.416 16.520 15.313 1.00 32.19 522 ARG A N 1
ATOM 4025 C CA . ARG A 1 522 ? 63.714 16.940 16.572 1.00 32.19 522 ARG A CA 1
ATOM 4026 C C . ARG A 1 522 ? 64.699 17.319 17.729 1.00 32.19 522 ARG A C 1
ATOM 4028 O O . ARG A 1 522 ? 65.856 16.930 17.563 1.00 32.19 522 ARG A O 1
ATOM 4035 N N . PRO A 1 523 ? 64.307 17.919 18.904 1.00 46.62 523 PRO A N 1
ATOM 4036 C CA . PRO A 1 523 ? 63.009 17.745 19.615 1.00 46.62 523 PRO A CA 1
ATOM 4037 C C . PRO A 1 523 ? 62.408 18.881 20.521 1.00 46.62 523 PRO A C 1
ATOM 4039 O O . PRO A 1 523 ? 63.084 19.806 20.937 1.00 46.62 523 PRO A O 1
ATOM 4042 N N . ALA A 1 524 ? 61.131 18.669 20.898 1.00 31.06 524 ALA A N 1
ATOM 4043 C CA . ALA A 1 524 ? 60.447 18.831 22.212 1.00 31.06 524 ALA A CA 1
ATOM 4044 C C . ALA A 1 524 ? 60.518 20.097 23.118 1.00 31.06 524 ALA A C 1
ATOM 4046 O O . ALA A 1 524 ? 61.577 20.623 23.434 1.00 31.06 524 ALA A O 1
ATOM 4047 N N . GLY A 1 525 ? 59.355 20.412 23.722 1.00 26.86 525 GLY A N 1
ATOM 4048 C CA . GLY A 1 525 ? 59.175 21.243 24.930 1.00 26.86 525 GLY A CA 1
ATOM 4049 C C . GLY A 1 525 ? 57.835 22.012 24.949 1.00 26.86 525 GLY A C 1
ATOM 4050 O O . GLY A 1 525 ? 57.464 22.555 23.919 1.00 26.86 525 GLY A O 1
ATOM 4051 N N . ARG A 1 526 ? 57.111 22.240 26.058 1.00 28.14 526 ARG A N 1
ATOM 4052 C CA . ARG A 1 526 ? 56.463 21.400 27.104 1.00 28.14 526 ARG A CA 1
ATOM 4053 C C . ARG A 1 526 ? 55.752 22.392 28.063 1.00 28.14 526 ARG A C 1
ATOM 4055 O O . ARG A 1 526 ? 56.424 23.288 28.553 1.00 28.14 526 ARG A O 1
ATOM 4062 N N . ALA A 1 527 ? 54.472 22.171 28.408 1.00 27.47 527 ALA A N 1
ATOM 4063 C CA . ALA A 1 527 ? 53.671 22.966 29.379 1.00 27.47 527 ALA A CA 1
ATOM 4064 C C . ALA A 1 527 ? 53.330 24.429 28.945 1.00 27.47 527 ALA A C 1
ATOM 4066 O O . ALA A 1 527 ? 53.882 24.910 27.965 1.00 27.47 527 ALA A O 1
ATOM 4067 N N . ALA A 1 528 ? 52.385 25.164 29.561 1.00 28.31 528 ALA A N 1
ATOM 4068 C CA . ALA A 1 528 ? 51.633 24.938 30.812 1.00 28.31 528 ALA A CA 1
ATOM 4069 C C . ALA A 1 528 ? 50.118 25.304 30.729 1.00 28.31 528 ALA A C 1
ATOM 4071 O O . ALA A 1 528 ? 49.571 25.483 29.647 1.00 28.31 528 ALA A O 1
ATOM 4072 N N . ARG A 1 529 ? 49.423 25.315 31.882 1.00 26.25 529 ARG A N 1
ATOM 4073 C CA . ARG A 1 529 ? 47.951 25.429 32.056 1.00 26.25 529 ARG A CA 1
ATOM 4074 C C . ARG A 1 529 ? 47.481 26.850 32.445 1.00 26.25 529 ARG A C 1
ATOM 4076 O O . ARG A 1 529 ? 48.307 27.695 32.762 1.00 26.25 529 ARG A O 1
ATOM 4083 N N . CYS A 1 530 ? 46.151 26.976 32.613 1.00 22.69 530 CYS A N 1
ATOM 4084 C CA . CYS A 1 530 ? 45.397 27.989 33.388 1.00 22.69 530 CYS A CA 1
ATOM 4085 C C . CYS A 1 530 ? 45.091 29.316 32.671 1.00 22.69 530 CYS A C 1
ATOM 4087 O O . CYS A 1 530 ? 45.895 29.783 31.881 1.00 22.69 530 CYS A O 1
ATOM 4089 N N . ARG A 1 531 ? 43.978 30.016 32.954 1.00 25.56 531 ARG A N 1
ATOM 4090 C CA . ARG A 1 531 ? 42.620 29.698 33.496 1.00 25.56 531 ARG A CA 1
ATOM 4091 C C . ARG A 1 531 ? 41.832 31.027 33.437 1.00 25.56 531 ARG A C 1
ATOM 4093 O O . ARG A 1 531 ? 42.467 32.065 33.580 1.00 25.56 531 ARG A O 1
ATOM 4100 N N . SER A 1 532 ? 40.488 30.995 33.414 1.00 24.84 532 SER A N 1
ATOM 4101 C CA . SER A 1 532 ? 39.586 32.168 33.624 1.00 24.84 532 SER A CA 1
ATOM 4102 C C . SER A 1 532 ? 39.717 33.338 32.614 1.00 24.84 532 SER A C 1
ATOM 4104 O O . SER A 1 532 ? 40.740 33.493 31.970 1.00 24.84 532 SER A O 1
ATOM 4106 N N . SER A 1 533 ? 38.722 34.209 32.395 1.00 25.00 533 SER A N 1
ATOM 4107 C CA . SER A 1 533 ? 37.269 34.172 32.684 1.00 25.00 533 SER A CA 1
ATOM 4108 C C . SER A 1 533 ? 36.541 35.278 31.890 1.00 25.00 533 SER A C 1
ATOM 4110 O O . SER A 1 533 ? 37.198 36.197 31.425 1.00 25.00 533 SER A O 1
ATOM 4112 N N . ARG A 1 534 ? 35.195 35.218 31.823 1.00 27.38 534 ARG A N 1
ATOM 4113 C CA . ARG A 1 534 ? 34.231 36.357 31.860 1.00 27.38 534 ARG A CA 1
ATOM 4114 C C . ARG A 1 534 ? 34.768 37.729 31.351 1.00 27.38 534 ARG A C 1
ATOM 4116 O O . ARG A 1 534 ? 35.560 38.352 32.040 1.00 27.38 534 ARG A O 1
ATOM 4123 N N . SER A 1 535 ? 34.222 38.384 30.317 1.00 25.67 535 SER A N 1
ATOM 4124 C CA . SER A 1 535 ? 32.783 38.539 30.031 1.00 25.67 535 SER A CA 1
ATOM 4125 C C . SER A 1 535 ? 32.479 39.501 28.852 1.00 25.67 535 SER A C 1
ATOM 4127 O O . SER A 1 535 ? 33.370 40.175 28.358 1.00 25.67 535 SER A O 1
ATOM 4129 N N . ARG A 1 536 ? 31.174 39.643 28.547 1.00 27.14 536 ARG A N 1
ATOM 4130 C CA . ARG A 1 536 ? 30.470 40.857 28.057 1.00 27.14 536 ARG A CA 1
ATOM 4131 C C . ARG A 1 536 ? 30.714 41.392 26.625 1.00 27.14 536 ARG A C 1
ATOM 4133 O O . ARG A 1 536 ? 31.578 42.218 26.387 1.00 27.14 536 ARG A O 1
ATOM 4140 N N . ARG A 1 537 ? 29.666 41.140 25.823 1.00 25.59 537 ARG A N 1
ATOM 4141 C CA . ARG A 1 537 ? 28.856 42.099 25.027 1.00 25.59 537 ARG A CA 1
ATOM 4142 C C . ARG A 1 537 ? 29.413 42.738 23.737 1.00 25.59 537 ARG A C 1
ATOM 4144 O O . ARG A 1 537 ? 30.354 43.510 23.756 1.00 25.59 537 ARG A O 1
ATOM 4151 N N . ALA A 1 538 ? 28.544 42.616 22.725 1.00 28.12 538 ALA A N 1
ATOM 4152 C CA . ALA A 1 538 ? 28.165 43.617 21.719 1.00 28.12 538 ALA A CA 1
ATOM 4153 C C . ALA A 1 538 ? 29.177 43.987 20.616 1.00 28.12 538 ALA A C 1
ATOM 4155 O O . ALA A 1 538 ? 30.183 44.644 20.844 1.00 28.12 538 ALA A O 1
ATOM 4156 N N . GLY A 1 539 ? 28.794 43.663 19.376 1.00 25.89 539 GLY A N 1
ATOM 4157 C CA . GLY A 1 539 ? 29.473 44.084 18.151 1.00 25.89 539 GLY A CA 1
ATOM 4158 C C . GLY A 1 539 ? 28.679 43.674 16.908 1.00 25.89 539 GLY A C 1
ATOM 4159 O O . GLY A 1 539 ? 29.000 42.674 16.277 1.00 25.89 539 GLY A O 1
ATOM 4160 N N . ARG A 1 540 ? 27.616 44.419 16.564 1.00 29.53 540 ARG A N 1
ATOM 4161 C CA . ARG A 1 540 ? 26.960 44.293 15.249 1.00 29.53 540 ARG A CA 1
ATOM 4162 C C . ARG A 1 540 ? 27.825 45.001 14.201 1.00 29.53 540 ARG A C 1
ATOM 4164 O O . ARG A 1 540 ? 27.898 46.226 14.222 1.00 29.53 540 ARG A O 1
ATOM 4171 N N . SER A 1 541 ? 28.365 44.265 13.237 1.00 25.56 541 SER A N 1
ATOM 4172 C CA . SER A 1 541 ? 28.650 44.784 11.893 1.00 25.56 541 SER A CA 1
ATOM 4173 C C . SER A 1 541 ? 28.627 43.641 10.875 1.00 25.56 541 SER A C 1
ATOM 4175 O O . SER A 1 541 ? 28.775 42.471 11.228 1.00 25.56 541 SER A O 1
ATOM 4177 N N . SER A 1 542 ? 28.337 43.969 9.618 1.00 27.88 542 SER A N 1
ATOM 4178 C CA . SER A 1 542 ? 28.102 43.006 8.544 1.00 27.88 542 SER A CA 1
ATOM 4179 C C . SER A 1 542 ? 29.367 42.710 7.737 1.00 27.88 542 SER A C 1
ATOM 4181 O O . SER A 1 542 ? 30.112 43.614 7.365 1.00 27.88 542 SER A O 1
ATOM 4183 N N . ALA A 1 543 ? 29.557 41.442 7.374 1.00 25.77 543 ALA A N 1
ATOM 4184 C CA . ALA A 1 543 ? 30.472 41.029 6.314 1.00 25.77 543 ALA A CA 1
ATOM 4185 C C . ALA A 1 543 ? 29.845 39.874 5.520 1.00 25.77 543 ALA A C 1
ATOM 4187 O O . ALA A 1 543 ? 29.272 38.951 6.099 1.00 25.77 543 ALA A O 1
ATOM 4188 N N . ARG A 1 544 ? 29.932 39.931 4.185 1.00 29.56 544 ARG A N 1
ATOM 4189 C CA . ARG A 1 544 ? 29.479 38.846 3.298 1.00 29.56 544 ARG A CA 1
ATOM 4190 C C . ARG A 1 544 ? 30.383 37.620 3.455 1.00 29.56 544 ARG A C 1
ATOM 4192 O O . ARG A 1 544 ? 31.592 37.768 3.608 1.00 29.56 544 ARG A O 1
ATOM 4199 N N . SER A 1 545 ? 29.820 36.424 3.303 1.00 24.88 545 SER A N 1
ATOM 4200 C CA . SER A 1 545 ? 30.595 35.197 3.097 1.00 24.88 545 SER A CA 1
ATOM 4201 C C . SER A 1 545 ? 29.921 34.287 2.069 1.00 24.88 545 SER A C 1
ATOM 4203 O O . SER A 1 545 ? 28.699 34.274 1.945 1.00 24.88 545 SER A O 1
ATOM 4205 N N . SER A 1 546 ? 30.747 33.593 1.288 1.00 24.34 546 SER A N 1
ATOM 4206 C CA . SER A 1 546 ? 30.361 32.639 0.240 1.00 24.34 546 SER A CA 1
ATOM 4207 C C . SER A 1 546 ? 29.735 31.365 0.843 1.00 24.34 546 SER A C 1
ATOM 4209 O O . SER A 1 546 ? 29.964 31.101 2.027 1.00 24.34 546 SER A O 1
ATOM 4211 N N . PRO A 1 547 ? 28.967 30.559 0.077 1.00 24.80 547 PRO A N 1
ATOM 4212 C CA . PRO A 1 547 ? 28.155 29.486 0.647 1.00 24.80 547 PRO A CA 1
ATOM 4213 C C . PRO A 1 547 ? 29.011 28.441 1.366 1.00 24.80 547 PRO A C 1
ATOM 4215 O O . PRO A 1 547 ? 29.878 27.797 0.773 1.00 24.80 547 PRO A O 1
ATOM 4218 N N . ARG A 1 548 ? 28.741 28.263 2.661 1.00 23.17 548 ARG A N 1
ATOM 4219 C CA . ARG A 1 548 ? 29.221 27.123 3.440 1.00 23.17 548 ARG A CA 1
ATOM 4220 C C . ARG A 1 548 ? 28.114 26.083 3.519 1.00 23.17 548 ARG A C 1
ATOM 4222 O O . ARG A 1 548 ? 27.010 26.421 3.921 1.00 23.17 548 ARG A O 1
ATOM 4229 N N . SER A 1 549 ? 28.474 24.853 3.154 1.00 25.98 549 SER A N 1
ATOM 4230 C CA . SER A 1 549 ? 27.901 23.577 3.607 1.00 25.98 549 SER A CA 1
ATOM 4231 C C . SER A 1 549 ? 26.634 23.674 4.467 1.00 25.98 549 SER A C 1
ATOM 4233 O O . SER A 1 549 ? 26.719 24.092 5.627 1.00 25.98 549 SER A O 1
ATOM 4235 N N . SER A 1 550 ? 25.509 23.199 3.929 1.00 23.16 550 SER A N 1
ATOM 4236 C CA . SER A 1 550 ? 24.254 23.026 4.664 1.00 23.16 550 SER A CA 1
ATOM 4237 C C . SER A 1 550 ? 24.497 22.327 6.011 1.00 23.16 550 SER A C 1
ATOM 4239 O O . SER A 1 550 ? 25.244 21.339 6.048 1.00 23.16 550 SER A O 1
ATOM 4241 N N . PRO A 1 551 ? 23.910 22.809 7.121 1.00 22.62 551 PRO A N 1
ATOM 4242 C CA . PRO A 1 551 ? 23.993 22.104 8.391 1.00 22.62 551 PRO A CA 1
ATOM 4243 C C . PRO A 1 551 ? 23.308 20.741 8.255 1.00 22.62 551 PRO A C 1
ATOM 4245 O O . PRO A 1 551 ? 22.260 20.622 7.622 1.00 22.62 551 PRO A O 1
ATOM 4248 N N . ARG A 1 552 ? 23.897 19.703 8.855 1.00 24.86 552 ARG A N 1
ATOM 4249 C CA . ARG A 1 552 ? 23.208 18.419 9.007 1.00 24.86 552 ARG A CA 1
ATOM 4250 C C . ARG A 1 552 ? 22.120 18.602 10.060 1.00 24.86 552 ARG A C 1
ATOM 4252 O O . ARG A 1 552 ? 22.455 18.830 11.220 1.00 24.86 552 ARG A O 1
ATOM 4259 N N . LEU A 1 553 ? 20.860 18.511 9.647 1.00 23.88 553 LEU A N 1
ATOM 4260 C CA . LEU A 1 553 ? 19.745 18.315 10.570 1.00 23.88 553 LEU A CA 1
ATOM 4261 C C . LEU A 1 553 ? 19.938 16.970 11.287 1.00 23.88 553 LEU A C 1
ATOM 4263 O O . LEU A 1 553 ? 20.342 15.982 10.665 1.00 23.88 553 LEU A O 1
ATOM 4267 N N . THR A 1 554 ? 19.724 16.958 12.600 1.00 23.02 554 THR A N 1
ATOM 4268 C CA . THR A 1 554 ? 19.783 15.756 13.435 1.00 23.02 554 THR A CA 1
ATOM 4269 C C . THR A 1 554 ? 18.387 15.160 13.533 1.00 23.02 554 THR A C 1
ATOM 4271 O O . THR A 1 554 ? 17.472 15.801 14.040 1.00 23.02 554 THR A O 1
ATOM 4274 N N . TRP A 1 555 ? 18.234 13.950 13.001 1.00 28.14 555 TRP A N 1
ATOM 4275 C CA . TRP A 1 555 ? 16.972 13.215 12.940 1.00 28.14 555 TRP A CA 1
ATOM 4276 C C . TRP A 1 555 ? 16.685 12.519 14.271 1.00 28.14 555 TRP A C 1
ATOM 4278 O O . TRP A 1 555 ? 16.775 11.299 14.362 1.00 28.14 555 TRP A O 1
ATOM 4288 N N . ASP A 1 556 ? 16.401 13.292 15.313 1.00 24.58 556 ASP A N 1
ATOM 4289 C CA . ASP A 1 556 ? 15.943 12.744 16.587 1.00 24.58 556 ASP A CA 1
ATOM 4290 C C . ASP A 1 556 ? 14.422 12.477 16.526 1.00 24.58 556 ASP A C 1
ATOM 4292 O O . ASP A 1 556 ? 13.665 13.293 16.008 1.00 24.58 556 ASP A O 1
ATOM 4296 N N . THR A 1 557 ? 13.999 11.316 17.046 1.00 30.05 557 THR A N 1
ATOM 4297 C CA . THR A 1 557 ? 12.604 10.833 17.212 1.00 30.05 557 THR A CA 1
ATOM 4298 C C . THR A 1 557 ? 11.686 10.775 15.973 1.00 30.05 557 THR A C 1
ATOM 4300 O O . THR A 1 557 ? 10.914 11.693 15.727 1.00 30.05 557 THR A O 1
ATOM 4303 N N . TYR A 1 558 ? 11.637 9.607 15.314 1.00 32.19 558 TYR A N 1
ATOM 4304 C CA . TYR A 1 558 ? 10.476 9.139 14.531 1.00 32.19 558 TYR A CA 1
ATOM 4305 C C . TYR A 1 558 ? 10.152 7.661 14.867 1.00 32.19 558 TYR A C 1
ATOM 4307 O O . TYR A 1 558 ? 11.001 6.789 14.668 1.00 32.19 558 TYR A O 1
ATOM 4315 N N . PRO A 1 559 ? 8.961 7.365 15.417 1.00 34.25 559 PRO A N 1
ATOM 4316 C CA . PRO A 1 559 ? 8.415 6.011 15.609 1.00 34.25 559 PRO A CA 1
ATOM 4317 C C . PRO A 1 559 ? 7.062 5.821 14.846 1.00 34.25 559 PRO A C 1
ATOM 4319 O O . PRO A 1 559 ? 6.642 6.767 14.182 1.00 34.25 559 PRO A O 1
ATOM 4322 N N . PRO A 1 560 ? 6.387 4.644 14.865 1.00 33.03 560 PRO A N 1
ATOM 4323 C CA . PRO A 1 560 ? 5.194 4.399 14.034 1.00 33.03 560 PRO A CA 1
ATOM 4324 C C . PRO A 1 560 ? 3.895 4.984 14.622 1.00 33.03 560 PRO A C 1
ATOM 4326 O O . PRO A 1 560 ? 3.813 5.281 15.819 1.00 33.03 560 PRO A O 1
ATOM 4329 N N . SER A 1 561 ? 2.877 5.148 13.771 1.00 35.53 561 SER A N 1
ATOM 4330 C CA . SER A 1 561 ? 1.601 5.818 14.073 1.00 35.53 561 SER A CA 1
ATOM 4331 C C . SER A 1 561 ? 0.543 4.911 14.712 1.00 35.53 561 SER A C 1
ATOM 4333 O O . SER A 1 561 ? -0.506 4.632 14.134 1.00 35.53 561 SER A O 1
ATOM 4335 N N . VAL A 1 562 ? 0.776 4.553 15.977 1.00 34.66 562 VAL A N 1
ATOM 4336 C CA . VAL A 1 562 ? -0.180 3.789 16.796 1.00 34.66 562 VAL A CA 1
ATOM 4337 C C . VAL A 1 562 ? -1.534 4.505 16.902 1.00 34.66 562 VAL A C 1
ATOM 4339 O O . VAL A 1 562 ? -1.641 5.586 17.487 1.00 34.66 562 VAL A O 1
ATOM 4342 N N . GLY A 1 563 ? -2.590 3.865 16.397 1.00 30.55 563 GLY A N 1
ATOM 4343 C CA . GLY A 1 563 ? -3.977 4.317 16.526 1.00 30.55 563 GLY A CA 1
ATOM 4344 C C . GLY A 1 563 ? -4.534 4.105 17.939 1.00 30.55 563 GLY A C 1
ATOM 4345 O O . GLY A 1 563 ? -5.246 3.140 18.190 1.00 30.55 563 GLY A O 1
ATOM 4346 N N . LEU A 1 564 ? -4.220 5.010 18.870 1.00 28.55 564 LEU A N 1
ATOM 4347 C CA . LEU A 1 564 ? -4.618 4.921 20.285 1.00 28.55 564 LEU A CA 1
ATOM 4348 C C . LEU A 1 564 ? -6.116 5.195 20.554 1.00 28.55 564 LEU A C 1
ATOM 4350 O O . LEU A 1 564 ? -6.510 6.350 20.704 1.00 28.55 564 LEU A O 1
ATOM 4354 N N . ALA A 1 565 ? -6.926 4.136 20.647 1.00 26.86 565 ALA A N 1
ATOM 4355 C CA . ALA A 1 565 ? -8.346 4.186 21.043 1.00 26.86 565 ALA A CA 1
ATOM 4356 C C . ALA A 1 565 ? -8.614 4.917 22.383 1.00 26.86 565 ALA A C 1
ATOM 4358 O O . ALA A 1 565 ? -7.840 4.700 23.345 1.00 26.86 565 ALA A O 1
#

Foldseek 3Di:
DPDDPDADQFAWDQQPLFRLFIFHCHHPGGNQGDFAEEEAAQPLAWFAKAFAQDTDPDTHDAPNVVRVVLLVVLQGDDYDHHQFQDCWDAFFLFRMIGNTDDAQWDLPADDADPVRGRATDDVHTRPTDHYDDAPQVNDPPPQHDDALCCAQNPPHDVVSVVVVLVVLLVVCVVPLVRSRDAAELDEQQAAQDWADCVRCVSRVHNGTDGRHGNLVRSLVSVVSNVVSCVVVVTDDHFYEYEFHPPHPALLCSCVSRLVHPGQEYADAANDPVCPPNRALLAFPRPFGCLQVQNAADPSSHNYAHECLRTPAVDFALLSLLNCLLSSHRYYYHQLLCSCHDDRPDFDPVVRVGDHNCRHVLRSNSSSVSSVVSVVDSQSQWGRDLPQKQCRGWTDNAPFKIKGWDRQLQQDKIKGKGFPAAWFKWKAFSRVRDIDSDDPQHRGIIMMMIGGDPDPPHPPDPDDDDDDDDPDRIDMDIDHRDPDPDPDPPPPDDDDDDDDDDDDDDDDDDDDDDDDDDDDDDDDDDDDDDDDDDDDDDDDDDDDDDDDDDDDDDRPPDDDHGDSGD

Radius of gyration: 31.81 Å; chains: 1; bounding box: 103×71×87 Å

Sequence (565 aa):
MTPMPRPADGPLVVSTRNPRYFTPASGPGAGRAVYLTGSHIWNNLHDGMGPGPEGPAEPERMDYPAYLRFLTERGHNFIRLWRWEQFRSQAAGGNYHLDMSPQPWARTGPGAAKDGKPRFDLERLDDAFFDRPFHAGNNVNGIAAASIDDLQVLPLDLRVEAIQERYLREVVDTLHDLPNVLWEVANESSGDGAVTKEFAAFLGMPEAPAWGDSTAWQYWVIDVVKRHEAEHGYDVHPIGMTMQFPVADQTRVNEPLLGSRAEWISPGYDDEMFTQGRHPMAPGSAPSRWFADPPVADGTKVVISDTDHYAPGQGDALWAWKSFLRGHHPILMDFGLIAGLEPAGEAPADTGVPPFQFYEPARWAMGDTRRYAERVDLVRMQPQSDVASTGYALANPGSEYLVLEPHGDGRAFTVDVDAGSYAVEWFDVTTRETAAADPCGSRTRAFLVHRSSADRTIVAPSRSAVAALPSRSATVNVTCQPAGSPGPVIRSAPITSAKPGGAEVPRRSASSRTGRRRTGRRPAGRAARCRSSRSRRAGRSSARSSPRSSPRLTWDTYPPSVGLA

Secondary structure (DSSP, 8-state):
-PPPPPPPSS-EEE-SS-TTSEEESSSTTTT--B---EEE-TTSSSEEEEESSS--SS-----HHHHHHHHHHTT---------S-SSB--TT-SEEEEEE--SB-S-EEEE-TTSSEEPPSSSB-SS-------GGG-SSS----STHHHHSSSPPHHHHHHHHHHHHHHHHHHTT-TT--EE--SS--BB----HHHHHHTT-SSPPP--B-HHHHHHHHHHHHHHHHHHTPPPPPEEEEPPSSBS-GGGTTHHHHHSS-SEEEPPP--GGGTTT--TTSTTPPPPHHHHSPPP--SSSEEEEEGGGT-TT---HHHHHHHHHHT-EEEEE-GGGTT-SS-SSPPPTTS-PPPGGGGHHHHHHHHHHHHHHTTS-GGG-EE-SSSBTTS-EEEETTTEEEEEE-S-S---EEEEEESS-EEEEEEETTT--EESS---SS--EEEEEEE-SS------S----------SEEEEEE--------------PPP--------------------------------------------------PPP-----------------